Protein AF-A0A8J2JT31-F1 (afdb_monomer_lite)

Secondary structure (DSSP, 8-state):
-TT-EEEE------S------------TTGGGEEEEE-TTS--EEEE-SSHHHHHHHHHHHHHHHT--TT-S-HHHHHHHHHHHTTT-TT-GGGG-TTTS--SSPPSS-SS--SSHHHHHHHHHHHHHHHHHHHS---GGGHHHHHHHHHHHHHHHHH-THHHHHHHHHHHHHH------S-------------------------------------------------------------------------------------------------------SSSHHHHHHHHHHHHHHHHHHHHHHHHTT---SSHHHHHHHHHHHHHH--SSSHHHHHHHHHHHHHHHHHHH---SSPPPHHHHHHHHHS-TTSSS-SEEEEEE-TTS-EEEEEE-TT-BHHHHHHHHHHHHTPPPHHHH-EEEEEEPSS-TT-EEEPPTTSBHHHHHHHHHHHHHHH--S---TT--PPEEEEE----GGGGGG--HHHHHHHHHHHHHHHHTT-S---HHHHHHHHHHHH-

Radius of gyration: 35.33 Å; chains: 1; bounding box: 74×116×114 Å

pLDDT: mean 75.36, std 27.06, range [23.5, 98.75]

InterPro domains:
  IPR000299 FERM domain [PS50057] (383-527)
  IPR000857 MyTH4 domain [PF00784] (299-368)
  IPR000857 MyTH4 domain [PS51016] (101-372)
  IPR000857 MyTH4 domain [SM00139] (101-372)
  IPR019748 FERM central domain [cd14473] (494-527)

Sequence (527 aa):
MRDARVEDVDHVSDSDNDEKDEENSANPNDALTIGIFPSHQSPVYLHLPTKQDKDAWLYHLTIVSGKGPSAGTQFEQLIHKLMEVDGDPNCSLWKSPLLLHSKESITSPLTSMSSVALQTEGVKLFKSCQLFMSVPLEPSAIEYHVGLAQNTLQLCLDYPELQAELICALVKQTSRSMTFKNSPQVNRTLNKIKHSKFLLNATHSFFVCDSSNNHSKVQNQISLTQSPSGSHRANNHVTASSSPSRSSRGGSGRSSPAKTKSKGSSSSVPSSPLLSHNHSMHHHALNHSESKSNIRSFVFIQGWQLLALAVSLFLPKNNKLLWYLKQHLQRNVDTKSESGKYAAYCQRSIERTLANGPRLFKPSRMEVLSILMKNPFHHSLPHSVPVHFLNGAYQVVGFDGSTSVEEFLLCLCQQIGCREPLQSGFALCEDDPFDKEMHHTLKPKDKICDVISQWETCLREKGSGKFETRRAATLSFVSRIYRRSGILQETDKERLLLCYQTNQAVVSGRFPLSRELSLELAALMAQ

Organism: NCBI:txid39272

Structure (mmCIF, N/CA/C/O backbone):
data_AF-A0A8J2JT31-F1
#
_entry.id   AF-A0A8J2JT31-F1
#
loop_
_atom_site.group_PDB
_atom_site.id
_atom_site.type_symbol
_atom_site.label_atom_id
_atom_site.label_alt_id
_atom_site.label_comp_id
_atom_site.label_asym_id
_atom_site.label_entity_id
_atom_site.label_seq_id
_atom_site.pdbx_PDB_ins_code
_atom_site.Cartn_x
_atom_site.Cartn_y
_atom_site.Cartn_z
_atom_site.occupancy
_atom_site.B_iso_or_equiv
_atom_site.auth_seq_id
_atom_site.auth_comp_id
_atom_site.auth_asym_id
_atom_site.auth_atom_id
_atom_site.pdbx_PDB_model_num
ATOM 1 N N . MET A 1 1 ? 10.720 -27.926 -17.231 1.00 64.12 1 MET A N 1
ATOM 2 C CA . MET A 1 1 ? 10.410 -26.838 -18.186 1.00 64.12 1 MET A CA 1
ATOM 3 C C . MET A 1 1 ? 11.645 -26.097 -18.658 1.00 64.12 1 MET A C 1
ATOM 5 O O . MET A 1 1 ? 11.764 -25.951 -19.862 1.00 64.12 1 MET A O 1
ATOM 9 N N . ARG A 1 2 ? 12.553 -25.643 -17.781 1.00 63.03 2 ARG A N 1
ATOM 10 C CA . ARG A 1 2 ? 13.833 -25.063 -18.227 1.00 63.03 2 ARG A CA 1
ATOM 11 C C . ARG A 1 2 ? 14.557 -26.051 -19.154 1.00 63.03 2 ARG A C 1
ATOM 13 O O . ARG A 1 2 ? 14.596 -27.235 -18.828 1.00 63.03 2 ARG A O 1
ATOM 20 N N . ASP A 1 3 ? 15.012 -25.561 -20.301 1.00 66.50 3 ASP A N 1
ATOM 21 C CA . ASP A 1 3 ? 15.692 -26.301 -21.371 1.00 66.50 3 ASP A CA 1
ATOM 22 C C . ASP A 1 3 ? 14.848 -27.390 -22.057 1.00 66.50 3 ASP A C 1
ATOM 24 O O . ASP A 1 3 ? 15.373 -28.203 -22.817 1.00 66.50 3 ASP A O 1
ATOM 28 N N . ALA A 1 4 ? 13.528 -27.403 -21.832 1.00 78.38 4 ALA A N 1
ATOM 29 C CA . ALA A 1 4 ? 12.634 -28.278 -22.580 1.00 78.38 4 ALA A CA 1
ATOM 30 C C . ALA A 1 4 ? 12.571 -27.833 -24.049 1.00 78.38 4 ALA A C 1
ATOM 32 O O . ALA A 1 4 ? 12.541 -26.647 -24.366 1.00 78.38 4 ALA A O 1
ATOM 33 N N . ARG A 1 5 ? 12.522 -28.774 -24.983 1.00 82.31 5 ARG A N 1
ATOM 34 C CA . ARG A 1 5 ? 12.198 -28.452 -26.373 1.00 82.31 5 ARG A CA 1
ATOM 35 C C . ARG A 1 5 ? 10.678 -28.320 -26.481 1.00 82.31 5 ARG A C 1
ATOM 37 O O . ARG A 1 5 ? 9.965 -29.162 -25.958 1.00 82.31 5 ARG A O 1
ATOM 44 N N . VAL A 1 6 ? 10.193 -27.239 -27.084 1.00 85.25 6 VAL A N 1
ATOM 45 C CA . VAL A 1 6 ? 8.761 -27.011 -27.320 1.00 85.25 6 VAL A CA 1
ATOM 46 C C . VAL A 1 6 ? 8.566 -26.905 -28.819 1.00 85.25 6 VAL A C 1
ATOM 48 O O . VAL A 1 6 ? 9.244 -26.100 -29.456 1.00 85.25 6 VAL A O 1
ATOM 51 N N . GLU A 1 7 ? 7.712 -27.753 -29.374 1.00 85.38 7 GLU A N 1
ATOM 52 C CA . GLU A 1 7 ? 7.500 -27.861 -30.815 1.00 85.38 7 GLU A CA 1
ATOM 53 C C . GLU A 1 7 ? 6.014 -27.994 -31.123 1.00 85.38 7 GLU A C 1
ATOM 55 O O . GLU A 1 7 ? 5.237 -28.521 -30.323 1.00 85.38 7 GLU A O 1
ATOM 60 N N . ASP A 1 8 ? 5.644 -27.498 -32.297 1.00 85.50 8 ASP A N 1
ATOM 61 C CA . ASP A 1 8 ? 4.390 -27.868 -32.929 1.00 85.50 8 ASP A CA 1
ATOM 62 C C . ASP A 1 8 ? 4.507 -29.324 -33.397 1.00 85.50 8 ASP A C 1
ATOM 64 O O . ASP A 1 8 ? 5.504 -29.686 -34.029 1.00 85.50 8 ASP A O 1
ATOM 68 N N . VAL A 1 9 ? 3.547 -30.167 -33.020 1.00 79.81 9 VAL A N 1
ATOM 69 C CA . VAL A 1 9 ? 3.555 -31.590 -33.367 1.00 79.81 9 VAL A CA 1
ATOM 70 C C . VAL A 1 9 ? 2.375 -31.851 -34.283 1.00 79.81 9 VAL A C 1
ATOM 72 O O . VAL A 1 9 ? 1.278 -32.159 -33.822 1.00 79.81 9 VAL A O 1
ATOM 75 N N . ASP A 1 10 ? 2.632 -31.751 -35.582 1.00 62.47 10 ASP A N 1
ATOM 76 C CA . ASP A 1 10 ? 1.747 -32.304 -36.595 1.00 62.47 10 ASP A CA 1
ATOM 77 C C . ASP A 1 10 ? 2.049 -33.807 -36.690 1.00 62.47 10 ASP A C 1
ATOM 79 O O . ASP A 1 10 ? 3.160 -34.207 -37.042 1.00 62.47 10 ASP A O 1
ATOM 83 N N . HIS A 1 11 ? 1.051 -34.627 -36.354 1.00 56.19 11 HIS A N 1
ATOM 84 C CA . HIS A 1 11 ? 1.060 -36.097 -36.372 1.00 56.19 11 HIS A CA 1
ATOM 85 C C . HIS A 1 11 ? 1.745 -36.780 -35.176 1.00 56.19 11 HIS A C 1
ATOM 87 O O . HIS A 1 11 ? 2.946 -37.054 -35.166 1.00 56.19 11 HIS A O 1
ATOM 93 N N . VAL A 1 12 ? 0.936 -37.187 -34.194 1.00 49.69 12 VAL A N 1
ATOM 94 C CA . VAL A 1 12 ? 1.294 -38.305 -33.314 1.00 49.69 12 VAL A CA 1
ATOM 95 C C . VAL A 1 12 ? 0.948 -39.584 -34.077 1.00 49.69 12 VAL A C 1
ATOM 97 O O . VAL A 1 12 ? -0.198 -40.013 -34.112 1.00 49.69 12 VAL A O 1
ATOM 100 N N . SER A 1 13 ? 1.925 -40.148 -34.786 1.00 45.56 13 SER A N 1
ATOM 101 C CA . SER A 1 13 ? 1.799 -41.493 -35.352 1.00 45.56 13 SER A CA 1
ATOM 102 C C . SER A 1 13 ? 1.871 -42.493 -34.201 1.00 45.56 13 SER A C 1
ATOM 104 O O . SER A 1 13 ? 2.971 -42.872 -33.795 1.00 45.56 13 SER A O 1
ATOM 106 N N . ASP A 1 14 ? 0.724 -42.924 -33.682 1.00 41.91 14 ASP A N 1
ATOM 107 C CA . ASP A 1 14 ? 0.661 -44.114 -32.836 1.00 41.91 14 ASP A CA 1
ATOM 108 C C . ASP A 1 14 ? 1.049 -45.323 -33.699 1.00 41.91 14 ASP A C 1
ATOM 110 O O . ASP A 1 14 ? 0.275 -45.838 -34.504 1.00 41.91 14 ASP A O 1
ATOM 114 N N . SER A 1 15 ? 2.314 -45.726 -33.580 1.00 46.56 15 SER A N 1
ATOM 115 C CA . SER A 1 15 ? 2.799 -47.011 -34.067 1.00 46.56 15 SER A CA 1
ATOM 116 C C . SER A 1 15 ? 2.132 -48.090 -33.226 1.00 46.56 15 SER A C 1
ATOM 118 O O . SER A 1 15 ? 2.604 -48.357 -32.128 1.00 46.56 15 SER A O 1
ATOM 120 N N . ASP A 1 16 ? 0.995 -48.590 -33.704 1.00 47.34 16 ASP A N 1
ATOM 121 C CA . ASP A 1 16 ? 0.518 -49.977 -33.612 1.00 47.34 16 ASP A CA 1
ATOM 122 C C . ASP A 1 16 ? -0.947 -50.007 -34.081 1.00 47.34 16 ASP A C 1
ATOM 124 O O . ASP A 1 16 ? -1.882 -50.048 -33.286 1.00 47.34 16 ASP A O 1
ATOM 128 N N . ASN A 1 17 ? -1.161 -49.946 -35.397 1.00 40.50 17 ASN A N 1
ATOM 129 C CA . ASN A 1 17 ? -2.387 -50.452 -36.009 1.00 40.50 17 ASN A CA 1
ATOM 130 C C . ASN A 1 17 ? -2.076 -50.929 -37.427 1.00 40.50 17 ASN A C 1
ATOM 132 O O . ASN A 1 17 ? -1.918 -50.143 -38.363 1.00 40.50 17 ASN A O 1
ATOM 136 N N . ASP A 1 18 ? -1.954 -52.246 -37.544 1.00 42.31 18 ASP A N 1
ATOM 137 C CA . ASP A 1 18 ? -1.938 -52.957 -38.809 1.00 42.31 18 ASP A CA 1
ATOM 138 C C . ASP A 1 18 ? -3.271 -52.750 -39.551 1.00 42.31 18 ASP A C 1
ATOM 140 O O . ASP A 1 18 ? -4.349 -52.873 -38.974 1.00 42.31 18 ASP A O 1
ATOM 144 N N . GLU A 1 19 ? -3.156 -52.509 -40.858 1.00 45.62 19 GLU A N 1
ATOM 145 C CA . GLU A 1 19 ? -4.181 -52.735 -41.883 1.00 45.62 19 GLU A CA 1
ATOM 146 C C . GLU A 1 19 ? -5.509 -51.947 -41.803 1.00 45.62 19 GLU A C 1
ATOM 148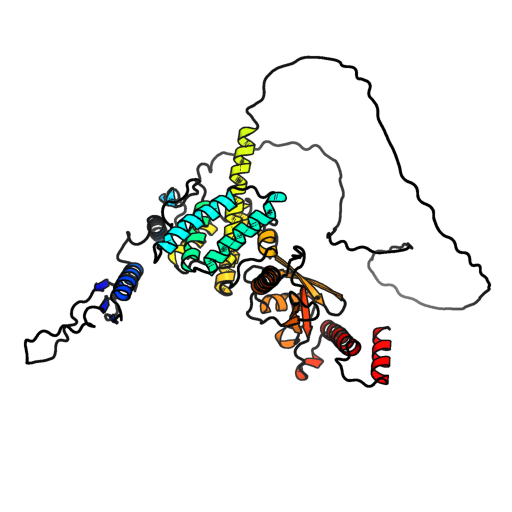 O O . GLU A 1 19 ? -6.496 -52.422 -41.244 1.00 45.62 19 GLU A O 1
ATOM 153 N N . LYS A 1 20 ? -5.582 -50.845 -42.570 1.00 39.75 20 LYS A N 1
ATOM 154 C CA . LYS A 1 20 ? -6.482 -50.627 -43.737 1.00 39.75 20 LYS A CA 1
ATOM 155 C C . LYS A 1 20 ? -6.978 -49.184 -43.873 1.00 39.75 20 LYS A C 1
ATOM 157 O O . LYS A 1 20 ? -7.296 -48.514 -42.900 1.00 39.75 20 LYS A O 1
ATOM 162 N N . ASP A 1 21 ? -7.084 -48.812 -45.146 1.00 36.31 21 ASP A N 1
ATOM 163 C CA . ASP A 1 21 ? -7.816 -47.694 -45.742 1.00 36.31 21 ASP A CA 1
ATOM 164 C C . ASP A 1 21 ? -7.111 -46.325 -45.787 1.00 36.31 21 ASP A C 1
ATOM 166 O O . ASP A 1 21 ? -7.193 -45.472 -44.906 1.00 36.31 21 ASP A O 1
ATOM 170 N N . GLU A 1 22 ? -6.447 -46.115 -46.930 1.00 47.09 22 GLU A N 1
ATOM 171 C CA . GLU A 1 22 ? -6.185 -44.806 -47.522 1.00 47.09 22 GLU A CA 1
ATOM 172 C C . GLU A 1 22 ? -7.516 -44.083 -47.793 1.00 47.09 22 GLU A C 1
ATOM 174 O O . GLU A 1 22 ? -8.089 -44.211 -48.869 1.00 47.09 22 GLU A O 1
ATOM 179 N N . GLU A 1 23 ? -8.008 -43.287 -46.844 1.00 38.34 23 GLU A N 1
ATOM 180 C CA . GLU A 1 23 ? -8.968 -42.222 -47.150 1.00 38.34 23 GLU A CA 1
ATOM 181 C C . GLU A 1 23 ? -8.898 -41.087 -46.115 1.00 38.34 23 GLU A C 1
ATOM 183 O O . GLU A 1 23 ? -9.381 -41.166 -44.991 1.00 38.34 23 GLU A O 1
ATOM 188 N N . ASN A 1 24 ? -8.221 -40.017 -46.528 1.00 45.97 24 ASN A N 1
ATOM 189 C CA . ASN A 1 24 ? -8.394 -38.616 -46.143 1.00 45.97 24 ASN A CA 1
ATOM 190 C C . ASN A 1 24 ? -9.350 -38.321 -44.956 1.00 45.97 24 ASN A C 1
ATOM 192 O O . ASN A 1 24 ? -10.503 -37.933 -45.136 1.00 45.97 24 ASN A O 1
ATOM 196 N N . SER A 1 25 ? -8.833 -38.402 -43.730 1.00 37.47 25 SER A N 1
ATOM 197 C CA . SER A 1 25 ? -9.481 -37.859 -42.532 1.00 37.47 25 SER A CA 1
ATOM 198 C C . SER A 1 25 ? -8.414 -37.360 -41.554 1.00 37.47 25 SER A C 1
ATOM 200 O O . SER A 1 25 ? -8.174 -37.955 -40.504 1.00 37.47 25 SER A O 1
ATOM 202 N N . ALA A 1 26 ? -7.753 -36.250 -41.894 1.00 43.75 26 ALA A N 1
ATOM 203 C CA . ALA A 1 26 ? -7.026 -35.474 -40.894 1.00 43.75 26 ALA A CA 1
ATOM 204 C C . ALA A 1 26 ? -8.050 -34.962 -39.870 1.00 43.75 26 ALA A C 1
ATOM 206 O O . ALA A 1 26 ? -8.884 -34.108 -40.183 1.00 43.75 26 ALA A O 1
ATOM 207 N N . ASN A 1 27 ? -8.031 -35.530 -38.665 1.00 49.03 27 ASN A N 1
ATOM 208 C CA . ASN A 1 27 ? -8.910 -35.120 -37.583 1.00 49.03 27 ASN A CA 1
ATOM 209 C C . ASN A 1 27 ? -8.607 -33.638 -37.268 1.00 49.03 27 ASN A C 1
ATOM 211 O O . ASN A 1 27 ? -7.447 -33.308 -37.018 1.00 49.03 27 ASN A O 1
ATOM 215 N N . PRO A 1 28 ? -9.589 -32.714 -37.253 1.00 51.66 28 PRO A N 1
ATOM 216 C CA . PRO A 1 28 ? -9.330 -31.282 -37.037 1.00 51.66 28 PRO A CA 1
ATOM 217 C C . PRO A 1 28 ? -8.648 -30.965 -35.694 1.00 51.66 28 PRO A C 1
ATOM 219 O O . PRO A 1 28 ? -8.096 -29.880 -35.519 1.00 51.66 28 PRO A O 1
ATOM 222 N N . ASN A 1 29 ? -8.698 -31.913 -34.754 1.00 50.72 29 ASN A N 1
ATOM 223 C CA . ASN A 1 29 ? -8.082 -31.825 -33.434 1.00 50.72 29 ASN A CA 1
ATOM 224 C C . ASN A 1 29 ? -6.581 -32.166 -33.431 1.00 50.72 29 ASN A C 1
ATOM 226 O O . ASN A 1 29 ? -5.885 -31.738 -32.513 1.00 50.72 29 ASN A O 1
ATOM 230 N N . ASP A 1 30 ? -6.063 -32.865 -34.447 1.00 53.12 30 ASP A N 1
ATOM 231 C CA . ASP A 1 30 ? -4.648 -33.272 -34.493 1.00 53.12 30 ASP A CA 1
ATOM 232 C C . ASP A 1 30 ? -3.716 -32.110 -34.867 1.00 53.12 30 ASP A C 1
ATOM 234 O O . ASP A 1 30 ? -2.532 -32.134 -34.546 1.00 53.12 30 ASP A O 1
ATOM 238 N N . ALA A 1 31 ? -4.257 -31.045 -35.469 1.00 60.50 31 ALA A N 1
ATOM 239 C CA . ALA A 1 31 ? -3.512 -29.847 -35.859 1.00 60.50 31 ALA A CA 1
ATOM 240 C C . ALA A 1 31 ? -3.353 -28.813 -34.723 1.00 60.50 31 ALA A C 1
ATOM 242 O O . ALA A 1 31 ? -2.850 -27.711 -34.955 1.00 60.50 31 ALA A O 1
ATOM 243 N N . LEU A 1 32 ? -3.810 -29.111 -33.499 1.00 82.94 32 LEU A N 1
ATOM 244 C CA . LEU A 1 32 ? -3.823 -28.176 -32.362 1.00 82.94 32 LEU A CA 1
ATOM 245 C C . LEU A 1 32 ? -3.017 -28.679 -31.153 1.00 82.94 32 LEU A C 1
ATOM 247 O O . LEU A 1 32 ? -3.340 -28.361 -30.006 1.00 82.94 32 LEU A O 1
ATOM 251 N N . THR A 1 33 ? -1.945 -29.429 -31.415 1.00 86.88 33 THR A N 1
ATOM 252 C CA . THR A 1 33 ? -1.114 -30.058 -30.380 1.00 86.88 33 THR A CA 1
ATOM 253 C C . THR A 1 33 ? 0.246 -29.375 -30.236 1.00 86.88 33 THR A C 1
ATOM 255 O O . THR A 1 33 ? 0.912 -29.062 -31.219 1.00 86.88 33 THR A O 1
ATOM 258 N N . ILE A 1 34 ? 0.682 -29.150 -28.994 1.00 89.19 34 ILE A N 1
ATOM 259 C CA . ILE A 1 34 ? 2.033 -28.677 -28.659 1.00 89.19 34 ILE A CA 1
ATOM 260 C C . ILE A 1 34 ? 2.769 -29.781 -27.904 1.00 89.19 34 ILE A C 1
ATOM 262 O O . ILE A 1 34 ? 2.294 -30.248 -26.868 1.00 89.19 34 ILE A O 1
ATOM 266 N N . GLY A 1 35 ? 3.953 -30.158 -28.381 1.00 89.12 35 GLY A N 1
ATOM 267 C CA . GLY A 1 35 ? 4.850 -31.088 -27.702 1.00 89.12 35 GLY A CA 1
ATOM 268 C C . GLY A 1 35 ? 5.844 -30.358 -26.804 1.00 89.12 35 GLY A C 1
ATOM 269 O O . GLY A 1 35 ? 6.543 -29.447 -27.242 1.00 89.12 35 GLY A O 1
ATOM 270 N N . ILE A 1 36 ? 5.937 -30.776 -25.544 1.00 90.25 36 ILE A N 1
ATOM 271 C CA . ILE A 1 36 ? 6.934 -30.322 -24.574 1.00 90.25 36 ILE A CA 1
ATOM 272 C C . ILE A 1 36 ? 7.852 -31.504 -24.265 1.00 90.25 36 ILE A C 1
ATOM 274 O O . ILE A 1 36 ? 7.402 -32.525 -23.759 1.00 90.25 36 ILE A O 1
ATOM 278 N N . PHE A 1 37 ? 9.149 -31.348 -24.509 1.00 87.25 37 PHE A N 1
ATOM 279 C CA . PHE A 1 37 ? 10.165 -32.394 -24.404 1.00 87.25 37 PHE A CA 1
ATOM 280 C C . PHE A 1 37 ? 11.232 -32.002 -23.360 1.00 87.25 37 PHE A C 1
ATOM 282 O O . PHE A 1 37 ? 12.216 -31.341 -23.708 1.00 87.25 37 PHE A O 1
ATOM 289 N N . PRO A 1 38 ? 11.056 -32.335 -22.067 1.00 83.69 38 PRO A N 1
ATOM 290 C CA . PRO A 1 38 ? 12.051 -32.064 -21.027 1.00 83.69 38 PRO A CA 1
ATOM 291 C C . PRO A 1 38 ? 13.254 -33.023 -21.109 1.00 83.69 38 PRO A C 1
ATOM 293 O O . PRO A 1 38 ? 13.089 -34.202 -21.390 1.00 83.69 38 PRO A O 1
ATOM 296 N N . SER A 1 39 ? 14.462 -32.565 -20.763 1.00 76.12 39 SER A N 1
ATOM 297 C CA . SER A 1 39 ? 15.706 -33.358 -20.890 1.00 76.12 39 SER A CA 1
ATOM 298 C C . SER A 1 39 ? 15.810 -34.598 -19.986 1.00 76.12 39 SER A C 1
ATOM 300 O O . SER A 1 39 ? 16.653 -35.459 -20.220 1.00 76.12 39 SER A O 1
ATOM 302 N N . HIS A 1 40 ? 14.989 -34.687 -18.936 1.00 79.81 40 HIS A N 1
ATOM 303 C CA . HIS A 1 40 ? 15.039 -35.763 -17.933 1.00 79.81 40 HIS A CA 1
ATOM 304 C C . HIS A 1 40 ? 13.653 -36.340 -17.599 1.00 79.81 40 HIS A C 1
ATOM 306 O O . HIS A 1 40 ? 13.477 -36.940 -16.540 1.00 79.81 40 HIS A O 1
ATOM 312 N N . GLN A 1 41 ? 12.647 -36.107 -18.449 1.00 81.62 41 GLN A N 1
ATOM 313 C CA . GLN A 1 41 ? 11.276 -36.591 -18.249 1.00 81.62 41 GLN A CA 1
ATOM 314 C C . GLN A 1 41 ? 10.641 -36.952 -19.592 1.00 81.62 41 GLN A C 1
ATOM 316 O O . GLN A 1 41 ? 11.079 -36.473 -20.637 1.00 81.62 41 GLN A O 1
ATOM 321 N N . SER A 1 42 ? 9.597 -37.777 -19.555 1.00 80.12 42 SER A N 1
ATOM 322 C CA . SER A 1 42 ? 8.828 -38.120 -20.750 1.00 80.12 42 SER A CA 1
ATOM 323 C C . SER A 1 42 ? 8.163 -36.878 -21.367 1.00 80.12 42 SER A C 1
ATOM 325 O O . SER A 1 42 ? 7.814 -35.948 -20.630 1.00 80.12 42 SER A O 1
ATOM 327 N N . PRO A 1 43 ? 7.974 -36.848 -22.699 1.00 88.19 43 PRO A N 1
ATOM 328 C CA . PRO A 1 43 ? 7.287 -35.751 -23.370 1.00 88.19 43 PRO A CA 1
ATOM 329 C C . PRO A 1 43 ? 5.853 -35.563 -22.863 1.00 88.19 43 PRO A C 1
ATOM 331 O O . PRO A 1 43 ? 5.173 -36.527 -22.514 1.00 88.19 43 PRO A O 1
ATOM 334 N N . VAL A 1 44 ? 5.395 -34.313 -22.848 1.00 89.06 44 VAL A N 1
ATOM 335 C CA . VAL A 1 44 ? 4.020 -33.928 -22.512 1.00 89.06 44 VAL A CA 1
ATOM 336 C C . VAL A 1 44 ? 3.397 -33.263 -23.732 1.00 89.06 44 VAL A C 1
ATOM 338 O O . VAL A 1 44 ? 3.983 -32.336 -24.287 1.00 89.06 44 VAL A O 1
ATOM 341 N N . TYR A 1 45 ? 2.201 -33.704 -24.117 1.00 89.94 45 TYR A N 1
ATOM 342 C CA . TYR A 1 45 ? 1.455 -33.156 -25.248 1.00 89.94 45 TYR A CA 1
ATOM 343 C C . TYR A 1 45 ? 0.253 -32.360 -24.741 1.00 89.94 45 TYR A C 1
ATOM 345 O O . TYR A 1 45 ? -0.533 -32.848 -23.926 1.00 89.94 45 TYR A O 1
ATOM 353 N N . LEU A 1 46 ? 0.129 -31.117 -25.200 1.00 87.75 46 LEU A N 1
ATOM 354 C CA . LEU A 1 46 ? -0.985 -30.232 -24.880 1.00 87.75 46 LEU A CA 1
ATOM 355 C C . LEU A 1 46 ? -1.888 -30.098 -26.098 1.00 87.75 46 LEU A C 1
ATOM 357 O O . LEU A 1 46 ? -1.462 -29.563 -27.116 1.00 87.75 46 LEU A O 1
ATOM 361 N N . HIS A 1 47 ? -3.133 -30.537 -25.954 1.00 87.88 47 HIS A N 1
ATOM 362 C CA . HIS A 1 47 ? -4.177 -30.380 -26.962 1.00 87.88 47 HIS A CA 1
ATOM 363 C C . HIS A 1 47 ? -4.962 -29.106 -26.665 1.00 87.88 47 HIS A C 1
ATOM 365 O O . HIS A 1 47 ? -5.420 -28.913 -25.534 1.00 87.88 47 HIS A O 1
ATOM 371 N N . LEU A 1 48 ? -5.098 -28.228 -27.657 1.00 85.88 48 LEU A N 1
ATOM 372 C CA . LEU A 1 48 ? -5.715 -26.918 -27.477 1.00 85.88 48 LEU A CA 1
ATOM 373 C C . LEU A 1 48 ? -6.980 -26.762 -28.327 1.00 85.88 48 LEU A C 1
ATOM 375 O O . LEU A 1 48 ? -7.057 -27.297 -29.428 1.00 85.88 48 LEU A O 1
ATOM 379 N N . PRO A 1 49 ? -7.999 -26.045 -27.818 1.00 79.94 49 PRO A N 1
ATOM 380 C CA . PRO A 1 49 ? -9.312 -25.989 -28.457 1.00 79.94 49 PRO A CA 1
ATOM 381 C C . PRO A 1 49 ? -9.347 -25.064 -29.678 1.00 79.94 49 PRO A C 1
ATOM 383 O O . PRO A 1 49 ? -10.225 -25.204 -30.526 1.00 79.94 49 PRO A O 1
ATOM 386 N N . THR A 1 50 ? -8.426 -24.099 -29.773 1.00 80.69 50 THR A N 1
ATOM 387 C CA . THR A 1 50 ? -8.368 -23.143 -30.884 1.00 80.69 50 THR A CA 1
ATOM 388 C C . THR A 1 50 ? -6.933 -22.913 -31.351 1.00 80.69 50 THR A C 1
ATOM 390 O O . THR A 1 50 ? -5.982 -23.006 -30.573 1.00 80.69 50 THR A O 1
ATOM 393 N N . LYS A 1 51 ? -6.768 -22.543 -32.627 1.00 76.50 51 LYS A N 1
ATOM 394 C CA . LYS A 1 51 ? -5.466 -22.144 -33.187 1.00 76.50 51 LYS A CA 1
ATOM 395 C C . LYS A 1 51 ? -4.876 -20.921 -32.478 1.00 76.50 51 LYS A C 1
ATOM 397 O O . LYS A 1 51 ? -3.676 -20.869 -32.252 1.00 76.50 51 LYS A O 1
ATOM 402 N N . GLN A 1 52 ? -5.718 -19.968 -32.080 1.00 74.69 52 GLN A N 1
ATOM 403 C CA . GLN A 1 52 ? -5.278 -18.784 -31.342 1.00 74.69 52 GLN A CA 1
ATOM 404 C C . GLN A 1 52 ? -4.696 -19.157 -29.970 1.00 74.69 52 GLN A C 1
ATOM 406 O O . GLN A 1 52 ? -3.648 -18.634 -29.592 1.00 74.69 52 GLN A O 1
ATOM 411 N N . ASP A 1 53 ? -5.334 -20.087 -29.252 1.00 77.44 53 ASP A N 1
ATOM 412 C CA . ASP A 1 53 ? -4.800 -20.609 -27.993 1.00 77.44 53 ASP A CA 1
ATOM 413 C C . ASP A 1 53 ? -3.506 -21.387 -28.233 1.00 77.44 53 ASP A C 1
ATOM 415 O O . ASP A 1 53 ? -2.549 -21.211 -27.484 1.00 77.44 53 ASP A O 1
ATOM 419 N N . LYS A 1 54 ? -3.442 -22.192 -29.303 1.00 84.81 54 LYS A N 1
ATOM 420 C CA . LYS A 1 54 ? -2.223 -22.902 -29.713 1.00 84.81 54 LYS A CA 1
ATOM 421 C C . LYS A 1 54 ? -1.051 -21.954 -29.916 1.00 84.81 54 LYS A C 1
ATOM 423 O O . LYS A 1 54 ? -0.015 -22.131 -29.283 1.00 84.81 54 LYS A O 1
ATOM 428 N N . ASP A 1 55 ? -1.228 -20.915 -30.720 1.00 77.38 55 ASP A N 1
ATOM 429 C CA . ASP A 1 55 ? -0.171 -19.950 -31.015 1.00 77.38 55 ASP A CA 1
ATOM 430 C C . ASP A 1 55 ? 0.270 -19.196 -29.744 1.00 77.38 55 ASP A C 1
ATOM 432 O O . ASP A 1 55 ? 1.468 -19.018 -29.499 1.00 77.38 55 ASP A O 1
ATOM 436 N N . ALA A 1 56 ? -0.682 -18.813 -28.883 1.00 75.44 56 ALA A N 1
ATOM 437 C CA . ALA A 1 56 ? -0.397 -18.148 -27.612 1.00 75.44 56 ALA A CA 1
ATOM 438 C C . ALA A 1 56 ? 0.376 -19.056 -26.640 1.00 75.44 56 ALA A C 1
ATOM 440 O O . ALA A 1 56 ? 1.403 -18.656 -26.083 1.00 75.44 56 ALA A O 1
ATOM 441 N N . TRP A 1 57 ? -0.075 -20.297 -26.448 1.00 83.19 57 TRP A N 1
ATOM 442 C CA . TRP A 1 57 ? 0.595 -21.263 -25.579 1.00 83.19 57 TRP A CA 1
ATOM 443 C C . TRP A 1 57 ? 1.955 -21.676 -26.128 1.00 83.19 57 TRP A C 1
ATOM 445 O O . TRP A 1 57 ? 2.900 -21.758 -25.350 1.00 83.19 57 TRP A O 1
ATOM 455 N N . LEU A 1 58 ? 2.100 -21.867 -27.440 1.00 81.00 58 LEU A N 1
ATOM 456 C CA . LEU A 1 58 ? 3.377 -22.198 -28.070 1.00 81.00 58 LEU A CA 1
ATOM 457 C C . LEU A 1 58 ? 4.397 -21.082 -27.833 1.00 81.00 58 LEU A C 1
ATOM 459 O O . LEU A 1 58 ? 5.525 -21.355 -27.414 1.00 81.00 58 LEU A O 1
ATOM 463 N N . TYR A 1 59 ? 3.985 -19.823 -28.005 1.00 73.31 59 TYR A N 1
ATOM 464 C CA . TYR A 1 59 ? 4.796 -18.652 -27.675 1.00 73.31 59 TYR A CA 1
ATOM 465 C C . TYR A 1 59 ? 5.215 -18.653 -26.197 1.00 73.31 59 TYR A C 1
ATOM 467 O O . TYR A 1 59 ? 6.408 -18.608 -25.883 1.00 73.31 59 TYR A O 1
ATOM 475 N N . HIS A 1 60 ? 4.259 -18.773 -25.272 1.00 75.81 60 HIS A N 1
ATOM 476 C CA . HIS A 1 60 ? 4.543 -18.753 -23.837 1.00 75.81 60 HIS A CA 1
ATOM 477 C C . HIS A 1 60 ? 5.422 -19.925 -23.382 1.00 75.81 60 HIS A C 1
ATOM 479 O O . HIS A 1 60 ? 6.366 -19.726 -22.616 1.00 75.81 60 HIS A O 1
ATOM 485 N N . LEU A 1 61 ? 5.163 -21.136 -23.868 1.00 80.38 61 LEU A N 1
ATOM 486 C CA . LEU A 1 61 ? 5.934 -22.330 -23.533 1.00 80.38 61 LEU A CA 1
ATOM 487 C C . LEU A 1 61 ? 7.348 -22.246 -24.095 1.00 80.38 61 LEU A C 1
ATOM 489 O O . LEU A 1 61 ? 8.290 -22.568 -23.376 1.00 80.38 61 LEU A O 1
ATOM 493 N N . THR A 1 62 ? 7.524 -21.726 -25.311 1.00 71.56 62 THR A N 1
ATOM 494 C CA . THR A 1 62 ? 8.851 -21.473 -25.889 1.00 71.56 62 THR A CA 1
ATOM 495 C C . THR A 1 62 ? 9.650 -20.498 -25.018 1.00 71.56 62 THR A C 1
ATOM 497 O O . THR A 1 62 ? 10.801 -20.779 -24.677 1.00 71.56 62 THR A O 1
ATOM 500 N N . ILE A 1 63 ? 9.030 -19.410 -24.549 1.00 63.81 63 ILE A N 1
ATOM 501 C CA . ILE A 1 63 ? 9.661 -18.436 -23.636 1.00 63.81 63 ILE A CA 1
ATOM 502 C C . ILE A 1 63 ? 10.051 -19.080 -22.304 1.00 63.81 63 ILE A C 1
ATOM 504 O O . ILE A 1 63 ? 11.161 -18.878 -21.806 1.00 63.81 63 ILE A O 1
ATOM 508 N N . VAL A 1 64 ? 9.141 -19.857 -21.714 1.00 67.88 64 VAL A N 1
ATOM 509 C CA . VAL A 1 64 ? 9.353 -20.522 -20.420 1.00 67.88 64 VAL A CA 1
ATOM 510 C C . VAL A 1 64 ? 10.385 -21.649 -20.533 1.00 67.88 64 VAL A C 1
ATOM 512 O O . VAL A 1 64 ? 11.095 -21.931 -19.566 1.00 67.88 64 VAL A O 1
ATOM 515 N N . SER A 1 65 ? 10.513 -22.253 -21.715 1.00 70.44 65 SER A N 1
ATOM 516 C CA . SER A 1 65 ? 11.469 -23.320 -21.997 1.00 70.44 65 SER A CA 1
ATOM 517 C C . SER A 1 65 ? 12.921 -22.856 -22.112 1.00 70.44 65 SER A C 1
ATOM 519 O O . SER A 1 65 ? 13.834 -23.666 -22.015 1.00 70.44 65 SER A O 1
ATOM 521 N N . GLY A 1 66 ? 13.161 -21.550 -22.258 1.00 59.69 66 GLY A N 1
ATOM 522 C CA . GLY A 1 66 ? 14.514 -20.998 -22.329 1.00 59.69 66 GLY A CA 1
ATOM 523 C C . GLY A 1 66 ? 15.185 -21.111 -23.702 1.00 59.69 66 GLY A C 1
ATOM 524 O O . GLY A 1 66 ? 16.321 -20.661 -23.839 1.00 59.69 66 GLY A O 1
ATOM 525 N N . LYS A 1 67 ? 14.497 -21.614 -24.741 1.00 53.09 67 LYS A N 1
ATOM 526 C CA . LYS A 1 67 ? 14.981 -21.637 -26.138 1.00 53.09 67 LYS A CA 1
ATOM 527 C C . LYS A 1 67 ? 14.978 -20.249 -26.814 1.00 53.09 67 LYS A C 1
ATOM 529 O O . LYS A 1 67 ? 14.459 -20.070 -27.911 1.00 53.09 67 LYS A O 1
ATOM 534 N N . GLY A 1 68 ? 15.606 -19.252 -26.189 1.00 51.34 68 GLY A N 1
ATOM 535 C CA . GLY A 1 68 ? 15.908 -17.994 -26.867 1.00 51.34 68 GLY A CA 1
ATOM 536 C C . GLY A 1 68 ? 16.546 -16.915 -25.984 1.00 51.34 68 GLY A C 1
ATOM 537 O O . GLY A 1 68 ? 15.815 -16.268 -25.236 1.00 51.34 68 GLY A O 1
ATOM 538 N N . PRO A 1 69 ? 17.843 -16.582 -26.160 1.00 49.69 69 PRO A N 1
ATOM 539 C CA . PRO A 1 69 ? 18.435 -15.329 -25.660 1.00 49.69 69 PRO A CA 1
ATOM 540 C C . PRO A 1 69 ? 17.860 -14.058 -26.335 1.00 49.69 69 PRO A C 1
ATOM 542 O O . PRO A 1 69 ? 18.314 -12.947 -26.062 1.00 49.69 69 PRO A O 1
ATOM 545 N N . SER A 1 70 ? 16.863 -14.214 -27.216 1.00 56.75 70 SER A N 1
ATOM 546 C CA . SER A 1 70 ? 16.222 -13.161 -28.018 1.00 56.75 70 SER A CA 1
ATOM 547 C C . SER A 1 70 ? 14.695 -13.107 -27.863 1.00 56.75 70 SER A C 1
ATOM 549 O O . SER A 1 70 ? 14.039 -12.379 -28.603 1.00 56.75 70 SER A O 1
ATOM 551 N N . ALA A 1 71 ? 14.110 -13.868 -26.933 1.00 64.88 71 ALA A N 1
ATOM 552 C CA . ALA A 1 71 ? 12.675 -13.805 -26.663 1.00 64.88 71 ALA A CA 1
ATOM 553 C C . ALA A 1 71 ? 12.346 -12.660 -25.686 1.00 64.88 71 ALA A C 1
ATOM 555 O O . ALA A 1 71 ? 13.078 -12.430 -24.721 1.00 64.88 71 ALA A O 1
ATOM 556 N N . GLY A 1 72 ? 11.240 -11.955 -25.934 1.00 80.25 72 GLY A N 1
ATOM 557 C CA . GLY A 1 72 ? 10.822 -10.774 -25.173 1.00 80.25 72 GLY A CA 1
ATOM 558 C C . GLY A 1 72 ? 11.425 -9.462 -25.684 1.00 80.25 72 GLY A C 1
ATOM 559 O O . GLY A 1 72 ? 12.145 -9.428 -26.686 1.00 80.25 72 GLY A O 1
ATOM 560 N N . THR A 1 73 ? 11.114 -8.360 -25.005 1.00 91.75 73 THR A N 1
ATOM 561 C CA . THR A 1 73 ? 11.582 -7.021 -25.398 1.00 91.75 73 THR A CA 1
ATOM 562 C C . THR A 1 73 ? 13.102 -6.882 -25.232 1.00 91.75 73 THR A C 1
ATOM 564 O O . THR A 1 73 ? 13.746 -7.623 -24.486 1.00 91.75 73 THR A O 1
ATOM 567 N N . GLN A 1 74 ? 13.704 -5.863 -25.855 1.00 93.44 74 GLN A N 1
ATOM 568 C CA . GLN A 1 74 ? 15.129 -5.555 -25.645 1.00 93.44 74 GLN A CA 1
ATOM 569 C C . GLN A 1 74 ? 15.465 -5.294 -24.165 1.00 93.44 74 GLN A C 1
ATOM 571 O O . GLN A 1 74 ? 16.570 -5.590 -23.710 1.00 93.44 74 GLN A O 1
ATOM 576 N N . PHE A 1 75 ? 14.514 -4.752 -23.402 1.00 95.50 75 PHE A N 1
ATOM 577 C CA . PHE A 1 75 ? 14.665 -4.519 -21.970 1.00 95.50 75 PHE A CA 1
ATOM 578 C C . PHE A 1 75 ? 14.704 -5.846 -21.192 1.00 95.50 75 PHE A C 1
ATOM 580 O O . PHE A 1 75 ? 15.607 -6.055 -20.382 1.00 95.50 75 PHE A O 1
ATOM 587 N N . GLU A 1 76 ? 13.802 -6.783 -21.495 1.00 93.69 76 GLU A N 1
ATOM 588 C CA . GLU A 1 76 ? 13.776 -8.121 -20.885 1.00 93.69 76 GLU A CA 1
ATOM 589 C C . GLU A 1 76 ? 15.026 -8.942 -21.232 1.00 93.69 76 GLU A C 1
ATOM 591 O O . GLU A 1 76 ? 15.593 -9.608 -20.364 1.00 93.69 76 GLU A O 1
ATOM 596 N N . GLN A 1 77 ? 15.515 -8.839 -22.470 1.00 91.31 77 GLN A N 1
ATOM 597 C CA . GLN A 1 77 ? 16.760 -9.481 -22.900 1.00 91.31 77 GLN A CA 1
ATOM 598 C C . GLN A 1 77 ? 17.982 -8.944 -22.136 1.00 91.31 77 GLN A C 1
ATOM 600 O O . GLN A 1 77 ? 18.882 -9.707 -21.786 1.00 91.31 77 GLN A O 1
ATOM 605 N N . LEU A 1 78 ? 18.031 -7.641 -21.837 1.00 94.56 78 LEU A N 1
ATOM 606 C CA . LEU A 1 78 ? 19.094 -7.068 -21.003 1.00 94.56 78 LEU A CA 1
ATOM 607 C C . LEU A 1 78 ? 19.021 -7.564 -19.558 1.00 94.56 78 LEU A C 1
ATOM 609 O O . LEU A 1 78 ? 20.060 -7.854 -18.968 1.00 94.56 78 LEU A O 1
ATOM 613 N N . ILE A 1 79 ? 17.814 -7.699 -19.002 1.00 94.06 79 ILE A N 1
ATOM 614 C CA . ILE A 1 79 ? 17.618 -8.296 -17.675 1.00 94.06 79 ILE A CA 1
ATOM 615 C C . ILE A 1 79 ? 18.093 -9.749 -17.670 1.00 94.06 79 ILE A C 1
ATOM 617 O O . ILE A 1 79 ? 18.784 -10.156 -16.742 1.00 94.06 79 ILE A O 1
ATOM 621 N N . HIS A 1 80 ? 17.788 -10.515 -18.719 1.00 88.94 80 HIS A N 1
ATOM 622 C CA . HIS A 1 80 ? 18.268 -11.888 -18.854 1.00 88.94 80 HIS A CA 1
ATOM 623 C C . HIS A 1 80 ? 19.796 -11.971 -18.812 1.00 88.94 80 HIS A C 1
ATOM 625 O O . HIS A 1 80 ? 20.353 -12.719 -18.015 1.00 88.94 80 HIS A O 1
ATOM 631 N N . LYS A 1 81 ? 20.475 -11.137 -19.605 1.00 91.56 81 LYS A N 1
ATOM 632 C CA . LYS A 1 81 ? 21.943 -11.063 -19.620 1.00 91.56 81 LYS A CA 1
ATOM 633 C C . LYS A 1 81 ? 22.521 -10.617 -18.274 1.00 91.56 81 LYS A C 1
ATOM 635 O O . LYS A 1 81 ? 23.583 -11.080 -17.881 1.00 91.56 81 LYS A O 1
ATOM 640 N N . LEU A 1 82 ? 21.828 -9.738 -17.544 1.00 93.69 82 LEU A N 1
ATOM 641 C CA . LEU A 1 82 ? 22.212 -9.374 -16.177 1.00 93.69 82 LEU A CA 1
ATOM 642 C C . LEU A 1 82 ? 22.086 -10.552 -15.206 1.00 93.69 82 LEU A C 1
ATOM 644 O O . LEU A 1 82 ? 22.929 -10.692 -14.328 1.00 93.69 82 LEU A O 1
ATOM 648 N N . MET A 1 83 ? 21.066 -11.399 -15.356 1.00 90.44 83 MET A N 1
ATOM 649 C CA . MET A 1 83 ? 20.909 -12.606 -14.538 1.00 90.44 83 MET A CA 1
ATOM 650 C C . MET A 1 83 ? 22.006 -13.641 -14.805 1.00 90.44 83 MET A C 1
ATOM 652 O O . MET A 1 83 ? 22.448 -14.294 -13.867 1.00 90.44 83 MET A O 1
ATOM 656 N N . GLU A 1 84 ? 22.465 -13.779 -16.052 1.00 89.50 84 GLU A N 1
ATOM 657 C CA . GLU A 1 84 ? 23.565 -14.690 -16.419 1.00 89.50 84 GLU A CA 1
ATOM 658 C C . GLU A 1 84 ? 24.883 -14.340 -15.712 1.00 89.50 84 GLU A C 1
ATOM 660 O O . GLU A 1 84 ? 25.689 -15.225 -15.438 1.00 89.50 84 GLU A O 1
ATOM 665 N N . VAL A 1 85 ? 25.082 -13.063 -15.373 1.00 92.56 85 VAL A N 1
ATOM 666 C CA . VAL A 1 85 ? 26.238 -12.568 -14.605 1.00 92.56 85 VAL A CA 1
ATOM 667 C C . VAL A 1 85 ? 25.911 -12.313 -13.126 1.00 92.56 85 VAL A C 1
ATOM 669 O O . VAL A 1 85 ? 26.605 -11.542 -12.467 1.00 92.56 85 VAL A O 1
ATOM 672 N N . ASP A 1 86 ? 24.818 -12.897 -12.622 1.00 89.06 86 ASP A N 1
ATOM 673 C CA . ASP A 1 86 ? 24.315 -12.756 -11.245 1.00 89.06 86 ASP A CA 1
ATOM 674 C C . ASP A 1 86 ? 24.186 -11.297 -10.758 1.00 89.06 86 ASP A C 1
ATOM 676 O O . ASP A 1 86 ? 24.353 -10.961 -9.588 1.00 89.06 86 ASP A O 1
ATOM 680 N N . GLY A 1 87 ? 23.890 -10.383 -11.684 1.00 90.50 87 GLY A N 1
ATOM 681 C CA . GLY A 1 87 ? 23.710 -8.969 -11.378 1.00 90.50 87 GLY A CA 1
ATOM 682 C C . GLY A 1 87 ? 24.985 -8.233 -10.963 1.00 90.50 87 GLY A C 1
ATOM 683 O O . GLY A 1 87 ? 24.848 -7.175 -10.344 1.00 90.50 87 GLY A O 1
ATOM 684 N N . ASP A 1 88 ? 26.184 -8.728 -11.321 1.00 91.88 88 ASP A N 1
ATOM 685 C CA . ASP A 1 88 ? 27.480 -8.112 -10.980 1.00 91.88 88 ASP A CA 1
ATOM 686 C C . ASP A 1 88 ? 27.415 -6.570 -11.066 1.00 91.88 88 ASP A C 1
ATOM 688 O O . ASP A 1 88 ? 27.165 -6.016 -12.148 1.00 91.88 88 ASP A O 1
ATOM 692 N N . PRO A 1 89 ? 27.625 -5.841 -9.949 1.00 88.75 89 PRO A N 1
ATOM 693 C CA . PRO A 1 89 ? 27.561 -4.383 -9.921 1.00 88.75 89 PRO A CA 1
ATOM 694 C C . PRO A 1 89 ? 28.509 -3.689 -10.906 1.00 88.75 89 PRO A C 1
ATOM 696 O O . PRO A 1 89 ? 28.239 -2.546 -11.292 1.00 88.75 89 PRO A O 1
ATOM 699 N N . ASN A 1 90 ? 29.595 -4.358 -11.312 1.00 89.06 90 ASN A N 1
ATOM 700 C CA . ASN A 1 90 ? 30.593 -3.840 -12.249 1.00 89.06 90 ASN A CA 1
ATOM 701 C C . ASN A 1 90 ? 30.235 -4.088 -13.722 1.00 89.06 90 ASN A C 1
ATOM 703 O O . ASN A 1 90 ? 30.884 -3.531 -14.613 1.00 89.06 90 ASN A O 1
ATOM 707 N N . CYS A 1 91 ? 29.187 -4.871 -13.993 1.00 91.56 91 CYS A N 1
ATOM 708 C CA . CYS A 1 91 ? 28.761 -5.206 -15.343 1.00 91.56 91 CYS A CA 1
ATOM 709 C C . CYS A 1 91 ? 28.384 -3.953 -16.158 1.00 91.56 91 CYS A C 1
ATOM 711 O O . CYS A 1 91 ? 27.642 -3.074 -15.705 1.00 91.56 91 CYS A O 1
ATOM 713 N N . SER A 1 92 ? 28.856 -3.883 -17.408 1.00 93.12 92 SER A N 1
ATOM 714 C CA . SER A 1 92 ? 28.581 -2.768 -18.325 1.00 93.12 92 SER A CA 1
ATOM 715 C C . SER A 1 92 ? 27.105 -2.661 -18.718 1.00 93.12 92 SER A C 1
ATOM 717 O O . SER A 1 92 ? 26.643 -1.564 -19.035 1.00 93.12 92 SER A O 1
ATOM 719 N N . LEU A 1 93 ? 26.347 -3.760 -18.630 1.00 93.25 93 LEU A N 1
ATOM 720 C CA . LEU A 1 93 ? 24.918 -3.809 -18.953 1.00 93.25 93 LEU A CA 1
ATOM 721 C C . LEU A 1 93 ? 24.102 -2.821 -18.115 1.00 93.25 93 LEU A C 1
ATOM 723 O O . LEU A 1 93 ? 23.174 -2.205 -18.634 1.00 93.25 93 LEU A O 1
ATOM 727 N N . TRP A 1 94 ? 24.495 -2.574 -16.861 1.00 93.69 94 TRP A N 1
ATOM 728 C CA . TRP A 1 94 ? 23.853 -1.581 -15.995 1.00 93.69 94 TRP A CA 1
ATOM 729 C C . TRP A 1 94 ? 23.939 -0.144 -16.518 1.00 93.69 94 TRP A C 1
ATOM 731 O O . TRP A 1 94 ? 23.172 0.709 -16.078 1.00 93.69 94 TRP A O 1
ATOM 741 N N . LYS A 1 95 ? 24.874 0.137 -17.432 1.00 93.25 95 LYS A N 1
ATOM 742 C CA . LYS A 1 95 ? 25.038 1.446 -18.079 1.00 93.25 95 LYS A CA 1
ATOM 743 C C . LYS A 1 95 ? 24.230 1.562 -19.376 1.00 93.25 95 LYS A C 1
ATOM 745 O O . LYS A 1 95 ? 24.271 2.611 -20.013 1.00 93.25 95 LYS A O 1
ATOM 750 N N . SER A 1 96 ? 23.510 0.510 -19.775 1.00 95.00 96 SER A N 1
ATOM 751 C CA . SER A 1 96 ? 22.667 0.523 -20.971 1.00 95.00 96 SER A CA 1
ATOM 752 C C . SER A 1 96 ? 21.590 1.612 -20.867 1.00 95.00 96 SER A C 1
ATOM 754 O O . SER A 1 96 ? 20.839 1.620 -19.888 1.00 95.00 96 SER A O 1
ATOM 756 N N . PRO A 1 97 ? 21.434 2.495 -21.875 1.00 94.50 97 PRO A N 1
ATOM 757 C CA . PRO A 1 97 ? 20.395 3.529 -21.879 1.00 94.50 97 PRO A CA 1
ATOM 758 C C . PRO A 1 97 ? 18.973 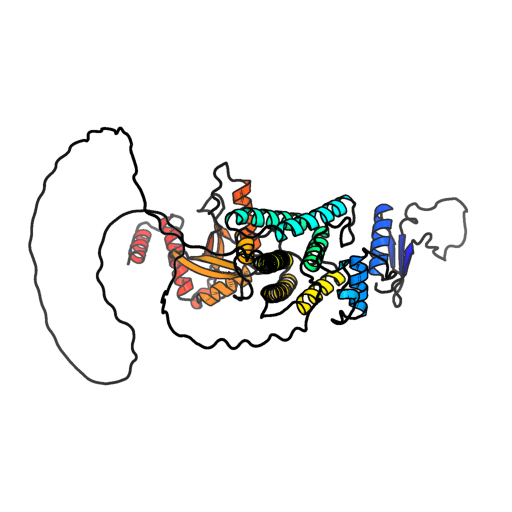2.980 -21.705 1.00 94.50 97 PRO A C 1
ATOM 760 O O . PRO A 1 97 ? 18.102 3.664 -21.169 1.00 94.50 97 PRO A O 1
ATOM 763 N N . LEU A 1 98 ? 18.730 1.725 -22.103 1.00 94.56 98 LEU A N 1
ATOM 764 C CA . LEU A 1 98 ? 17.442 1.060 -21.911 1.00 94.56 98 LEU A CA 1
ATOM 765 C C . LEU A 1 98 ? 17.125 0.798 -20.432 1.00 94.56 98 LEU A C 1
ATOM 767 O O . LEU A 1 98 ? 15.956 0.871 -20.067 1.00 94.56 98 LEU A O 1
ATOM 771 N N . LEU A 1 99 ? 18.130 0.612 -19.573 1.00 95.88 99 LEU A N 1
ATOM 772 C CA . LEU A 1 99 ? 17.948 0.401 -18.129 1.00 95.88 99 LEU A CA 1
ATOM 773 C C . LEU A 1 99 ? 18.013 1.696 -17.308 1.00 95.88 99 LEU A C 1
ATOM 775 O O . LEU A 1 99 ? 17.657 1.696 -16.136 1.00 95.88 99 LEU A O 1
ATOM 779 N N . LEU A 1 100 ? 18.471 2.799 -17.903 1.00 95.62 100 LEU A N 1
ATOM 780 C CA . LEU A 1 100 ? 18.674 4.074 -17.215 1.00 95.62 100 LEU A CA 1
ATOM 781 C C . LEU A 1 100 ? 17.507 5.049 -17.414 1.00 95.62 100 LEU A C 1
ATOM 783 O O . LEU A 1 100 ? 16.728 4.936 -18.365 1.00 95.62 100 LEU A O 1
ATOM 787 N N . HIS A 1 101 ? 17.426 6.044 -16.532 1.00 95.19 101 HIS A N 1
ATOM 788 C CA . HIS A 1 101 ? 16.469 7.143 -16.599 1.00 95.19 101 HIS A CA 1
ATOM 789 C C . HIS A 1 101 ? 16.478 7.816 -17.976 1.00 95.19 101 HIS A C 1
ATOM 791 O O . HIS A 1 101 ? 17.541 8.122 -18.520 1.00 95.19 101 HIS A O 1
ATOM 797 N N . SER A 1 102 ? 15.285 8.104 -18.499 1.00 92.94 102 SER A N 1
ATOM 798 C CA . SER A 1 102 ? 15.106 8.843 -19.748 1.00 92.94 102 SER A CA 1
ATOM 799 C C . SER A 1 102 ? 14.011 9.895 -19.614 1.00 92.94 102 SER A C 1
ATOM 801 O O . SER A 1 102 ? 12.936 9.642 -19.061 1.00 92.94 102 SER A O 1
ATOM 803 N N . LYS A 1 103 ? 14.289 11.073 -20.176 1.00 91.69 103 LYS A N 1
ATOM 804 C CA . LYS A 1 103 ? 13.304 12.145 -20.361 1.00 91.69 103 LYS A CA 1
ATOM 805 C C . LYS A 1 103 ? 12.459 11.947 -21.612 1.00 91.69 103 LYS A C 1
ATOM 807 O O . LYS A 1 103 ? 11.364 12.489 -21.692 1.00 91.69 103 LYS A O 1
ATOM 812 N N . GLU A 1 104 ? 12.967 11.191 -22.576 1.00 92.88 104 GLU A N 1
ATOM 813 C CA . GLU A 1 104 ? 12.238 10.857 -23.791 1.00 92.88 104 GLU A CA 1
ATOM 814 C C . GLU A 1 104 ? 11.188 9.797 -23.466 1.00 92.88 104 GLU A C 1
ATOM 816 O O . GLU A 1 104 ? 11.432 8.886 -22.667 1.00 92.88 104 GLU A O 1
ATOM 821 N N . SER A 1 105 ? 9.996 9.942 -24.039 1.00 91.31 105 SER A N 1
ATOM 822 C CA . SER A 1 105 ? 8.961 8.918 -23.925 1.00 91.31 105 SER A CA 1
ATOM 823 C C . SER A 1 105 ? 9.361 7.669 -24.710 1.00 91.31 105 SER A C 1
ATOM 825 O O . SER A 1 105 ? 10.004 7.760 -25.753 1.00 91.31 105 SER A O 1
ATOM 827 N N . ILE A 1 106 ? 8.948 6.502 -24.221 1.00 95.69 106 ILE A N 1
ATOM 828 C CA . ILE A 1 106 ? 9.102 5.242 -24.953 1.00 95.69 106 ILE A CA 1
ATOM 829 C C . ILE A 1 106 ? 8.105 5.161 -26.116 1.00 95.69 106 ILE A C 1
ATOM 831 O O . ILE A 1 106 ? 7.018 5.740 -26.057 1.00 95.69 106 ILE A O 1
ATOM 835 N N . THR A 1 107 ? 8.477 4.438 -27.169 1.00 95.06 107 THR A N 1
ATOM 836 C CA . THR A 1 107 ? 7.629 4.171 -28.345 1.00 95.06 107 THR A CA 1
ATOM 837 C C . THR A 1 107 ? 6.980 2.787 -28.309 1.00 95.06 107 THR A C 1
ATOM 839 O O . THR A 1 107 ? 5.994 2.560 -29.002 1.00 95.06 107 THR A O 1
ATOM 842 N N . SER A 1 108 ? 7.498 1.885 -27.477 1.00 95.50 108 SER A N 1
ATOM 843 C CA . SER A 1 108 ? 6.967 0.547 -27.213 1.00 95.50 108 SER A CA 1
ATOM 844 C C . SER A 1 108 ? 7.120 0.212 -25.723 1.00 95.50 108 SER A C 1
ATOM 846 O O . SER A 1 108 ? 8.027 0.764 -25.093 1.00 95.50 108 SER A O 1
ATOM 848 N N . PRO A 1 109 ? 6.298 -0.692 -25.161 1.00 96.94 109 PRO A N 1
ATOM 849 C CA . PRO A 1 109 ? 6.431 -1.141 -23.773 1.00 96.94 109 PRO A CA 1
ATOM 850 C C . PRO A 1 109 ? 7.807 -1.735 -23.449 1.00 96.94 109 PRO A C 1
ATOM 852 O O . PRO A 1 109 ? 8.512 -2.242 -24.327 1.00 96.94 109 PRO A O 1
ATOM 855 N N . LEU A 1 110 ? 8.173 -1.695 -22.168 1.00 97.19 110 LEU A N 1
ATOM 856 C CA . LEU A 1 110 ? 9.384 -2.317 -21.634 1.00 97.19 110 LEU A CA 1
ATOM 857 C C . LEU A 1 110 ? 9.220 -3.825 -21.430 1.00 97.19 110 LEU A C 1
ATOM 859 O O . LEU A 1 110 ? 10.210 -4.547 -21.455 1.00 97.19 110 LEU A O 1
ATOM 863 N N . THR A 1 111 ? 8.004 -4.313 -21.233 1.00 95.25 111 THR A N 1
ATOM 864 C CA . THR A 1 111 ? 7.689 -5.728 -21.004 1.00 95.25 111 THR A CA 1
ATOM 865 C C . THR A 1 111 ? 6.829 -6.296 -22.127 1.00 95.25 111 THR A C 1
ATOM 867 O O . THR A 1 111 ? 6.176 -5.561 -22.871 1.00 95.25 111 THR A O 1
ATOM 870 N N . SER A 1 112 ? 6.869 -7.617 -22.292 1.00 91.06 112 SER A N 1
ATOM 871 C CA . SER A 1 112 ? 6.044 -8.303 -23.287 1.00 91.06 112 SER A CA 1
ATOM 872 C C . SER A 1 112 ? 4.555 -8.217 -22.923 1.00 91.06 112 SER A C 1
ATOM 874 O O . SER A 1 112 ? 4.188 -8.490 -21.784 1.00 91.06 112 SER A O 1
ATOM 876 N N . MET A 1 113 ? 3.706 -7.882 -23.900 1.00 87.56 113 MET A N 1
ATOM 877 C CA . MET A 1 113 ? 2.259 -7.670 -23.725 1.00 87.56 113 MET A CA 1
ATOM 878 C C . MET A 1 113 ? 1.450 -8.566 -24.662 1.00 87.56 113 MET A C 1
ATOM 880 O O . MET A 1 113 ? 1.828 -8.727 -25.825 1.00 87.56 113 MET A O 1
ATOM 884 N N . SER A 1 114 ? 0.312 -9.079 -24.191 1.00 86.50 114 SER A N 1
ATOM 885 C CA . SER A 1 114 ? -0.549 -9.995 -24.957 1.00 86.50 114 SER A CA 1
ATOM 886 C C . SER A 1 114 ? -1.334 -9.334 -26.100 1.00 86.50 114 SER A C 1
ATOM 888 O O . SER A 1 114 ? -1.747 -10.013 -27.038 1.00 86.50 114 SER A O 1
ATOM 890 N N . SER A 1 115 ? -1.543 -8.011 -26.060 1.00 88.12 115 SER A N 1
ATOM 891 C CA . SER A 1 115 ? -2.368 -7.299 -27.046 1.00 88.12 115 SER A CA 1
ATOM 892 C C . SER A 1 115 ? -1.862 -5.896 -27.383 1.00 88.12 115 SER A C 1
ATOM 894 O O . SER A 1 115 ? -1.229 -5.224 -26.569 1.00 88.12 115 SER A O 1
ATOM 896 N N . VAL A 1 116 ? -2.208 -5.405 -28.578 1.00 93.19 116 VAL A N 1
ATOM 897 C CA . VAL A 1 116 ? -1.880 -4.039 -29.039 1.00 93.19 116 VAL A CA 1
ATOM 898 C C . VAL A 1 116 ? -2.540 -2.961 -28.164 1.00 93.19 116 VAL A C 1
ATOM 900 O O . VAL A 1 116 ? -1.963 -1.893 -27.941 1.00 93.19 116 VAL A O 1
ATOM 903 N N . ALA A 1 117 ? -3.728 -3.246 -27.620 1.00 94.50 117 ALA A N 1
ATOM 904 C CA . ALA A 1 117 ? -4.404 -2.357 -26.678 1.00 94.50 117 ALA A CA 1
ATOM 905 C C . ALA A 1 117 ? -3.567 -2.167 -25.402 1.00 94.50 117 ALA A C 1
ATOM 907 O O . ALA A 1 117 ? -3.271 -1.034 -25.025 1.00 94.50 117 ALA A O 1
ATOM 908 N N . LEU A 1 118 ? -3.089 -3.264 -24.803 1.00 93.81 118 LEU A N 1
ATOM 909 C CA . LEU A 1 118 ? -2.205 -3.211 -23.635 1.00 93.81 118 LEU A CA 1
ATOM 910 C C . LEU A 1 118 ? -0.849 -2.582 -23.955 1.00 93.81 118 LEU A C 1
ATOM 912 O O . LEU A 1 118 ? -0.313 -1.850 -23.129 1.00 93.81 118 LEU A O 1
ATOM 916 N N . GLN A 1 119 ? -0.312 -2.787 -25.161 1.00 94.38 119 GLN A N 1
ATOM 917 C CA . GLN A 1 119 ? 0.909 -2.095 -25.584 1.00 94.38 119 GLN A CA 1
ATOM 918 C C . GLN A 1 119 ? 0.721 -0.573 -25.610 1.00 94.38 119 GLN A C 1
ATOM 920 O O . GLN A 1 119 ? 1.579 0.177 -25.143 1.00 94.38 119 GLN A O 1
ATOM 925 N N . THR A 1 120 ? -0.425 -0.113 -26.113 1.00 97.06 120 THR A N 1
ATOM 926 C CA . THR A 1 120 ? -0.771 1.312 -26.144 1.00 97.06 120 THR A CA 1
ATOM 927 C C . THR A 1 120 ? -0.906 1.879 -24.730 1.00 97.06 120 THR A C 1
ATOM 929 O O . THR A 1 120 ? -0.364 2.950 -24.442 1.00 97.06 120 THR A O 1
ATOM 932 N N . GLU A 1 121 ? -1.581 1.157 -23.832 1.00 98.00 121 GLU A N 1
ATOM 933 C CA . GLU A 1 121 ? -1.695 1.555 -22.426 1.00 98.00 121 GLU A CA 1
ATOM 934 C C . GLU A 1 121 ? -0.344 1.528 -21.701 1.00 98.00 121 GLU A C 1
ATOM 936 O O . GLU A 1 121 ? -0.051 2.459 -20.959 1.00 98.00 121 GLU A O 1
ATOM 941 N N . GLY A 1 122 ? 0.541 0.568 -21.983 1.00 97.75 122 GLY A N 1
ATOM 942 C CA . GLY A 1 122 ? 1.902 0.528 -21.434 1.00 97.75 122 GLY A CA 1
ATOM 943 C C . GLY A 1 122 ? 2.736 1.763 -21.804 1.00 97.75 122 GLY A C 1
ATOM 944 O O . GLY A 1 122 ? 3.386 2.370 -20.952 1.00 97.75 122 GLY A O 1
ATOM 945 N N . VAL A 1 123 ? 2.646 2.228 -23.055 1.00 97.69 123 VAL A N 1
ATOM 946 C CA . VAL A 1 123 ? 3.315 3.471 -23.483 1.00 97.69 123 VAL A CA 1
ATOM 947 C C . VAL A 1 123 ? 2.722 4.704 -22.788 1.00 97.69 123 VAL A C 1
ATOM 949 O O . VAL A 1 123 ? 3.462 5.606 -22.382 1.00 97.69 123 VAL A O 1
ATOM 952 N N . LYS A 1 124 ? 1.393 4.769 -22.623 1.00 97.81 124 LYS A N 1
ATOM 953 C CA . LYS A 1 124 ? 0.733 5.855 -21.872 1.00 97.81 124 LYS A CA 1
ATOM 954 C C . LYS A 1 124 ? 1.115 5.829 -20.393 1.00 97.81 124 LYS A C 1
ATOM 956 O O . LYS A 1 124 ? 1.372 6.884 -19.820 1.00 97.81 124 LYS A O 1
ATOM 961 N N . LEU A 1 125 ? 1.219 4.643 -19.801 1.00 97.88 125 LEU A N 1
ATOM 962 C CA . LEU A 1 125 ? 1.603 4.432 -18.410 1.00 97.88 125 LEU A CA 1
ATOM 963 C C . LEU A 1 125 ? 2.986 5.020 -18.118 1.00 97.88 125 LEU A C 1
ATOM 965 O O . LEU A 1 125 ? 3.155 5.751 -17.143 1.00 97.88 125 LEU A O 1
ATOM 969 N N . PHE A 1 126 ? 3.951 4.813 -19.019 1.00 98.19 126 PHE A N 1
ATOM 970 C CA . PHE A 1 126 ? 5.272 5.434 -18.909 1.00 98.19 126 PHE A CA 1
ATOM 971 C C . PHE A 1 126 ? 5.206 6.969 -18.905 1.00 98.19 126 PHE A C 1
ATOM 973 O O . PHE A 1 126 ? 5.900 7.620 -18.120 1.00 98.19 126 PHE A O 1
ATOM 980 N N . L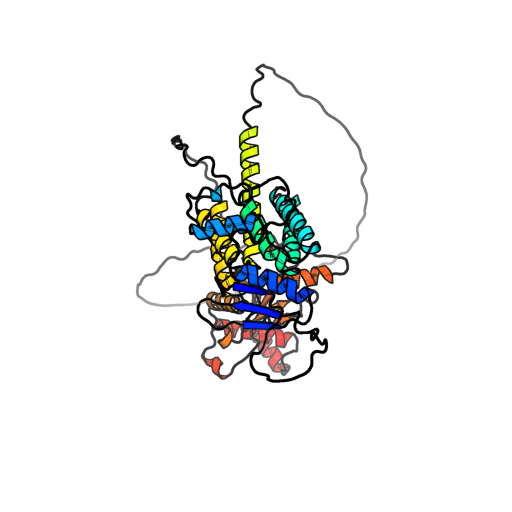YS A 1 127 ? 4.344 7.564 -19.743 1.00 96.88 127 LYS A N 1
ATOM 981 C CA . LYS A 1 127 ? 4.118 9.020 -19.763 1.00 96.88 127 LYS A CA 1
ATOM 982 C C . LYS A 1 127 ? 3.489 9.511 -18.460 1.00 96.88 127 LYS A C 1
ATOM 984 O O . LYS A 1 127 ? 3.908 10.549 -17.956 1.00 96.88 127 LYS A O 1
ATOM 989 N N . SER A 1 128 ? 2.549 8.761 -17.882 1.00 97.56 128 SER A N 1
ATOM 990 C CA . SER A 1 128 ? 1.970 9.069 -16.567 1.00 97.56 128 SER A CA 1
ATOM 991 C C . SER A 1 128 ? 3.034 9.080 -15.465 1.00 97.56 128 SER A C 1
ATOM 993 O O . SER A 1 128 ? 3.060 10.008 -14.656 1.00 97.56 128 SER A O 1
ATOM 995 N N . CYS A 1 129 ? 3.978 8.127 -15.474 1.00 97.56 129 CYS A N 1
ATOM 996 C CA . CYS A 1 129 ? 5.124 8.142 -14.557 1.00 97.56 129 CYS A CA 1
ATOM 997 C C . CYS A 1 129 ? 6.003 9.383 -14.755 1.00 97.56 129 CYS A C 1
ATOM 999 O O . CYS A 1 129 ? 6.351 10.052 -13.784 1.00 97.56 129 CYS A O 1
ATOM 1001 N N . GLN A 1 130 ? 6.346 9.720 -16.004 1.00 95.69 130 GLN A N 1
ATOM 1002 C CA . GLN A 1 130 ? 7.145 10.914 -16.301 1.00 95.69 130 GLN A CA 1
ATOM 1003 C C . GLN A 1 130 ? 6.447 12.192 -15.831 1.00 95.69 130 GLN A C 1
ATOM 1005 O O . GLN A 1 130 ? 7.090 13.060 -15.244 1.00 95.69 130 GLN A O 1
ATOM 1010 N N . LEU A 1 131 ? 5.133 12.292 -16.039 1.00 95.81 131 LEU A N 1
ATOM 1011 C CA . LEU A 1 131 ? 4.334 13.433 -15.615 1.00 95.81 131 LEU A CA 1
ATOM 1012 C C . LEU A 1 131 ? 4.356 13.586 -14.091 1.00 95.81 131 LEU A C 1
ATOM 1014 O O . LEU A 1 131 ? 4.740 14.648 -13.605 1.00 95.81 131 LEU A O 1
ATOM 1018 N N . PHE A 1 132 ? 4.077 12.506 -13.354 1.00 97.25 132 PHE A N 1
ATOM 1019 C CA . PHE A 1 132 ? 4.156 12.476 -11.890 1.00 97.25 132 PHE A CA 1
ATOM 1020 C C . PHE A 1 132 ? 5.529 12.916 -11.364 1.00 97.25 132 PHE A C 1
ATOM 1022 O O . PHE A 1 132 ? 5.618 13.677 -10.409 1.00 97.25 132 PHE A O 1
ATOM 1029 N N . MET A 1 133 ? 6.609 12.470 -12.008 1.00 95.75 133 MET A N 1
ATOM 1030 C CA . MET A 1 133 ? 7.975 12.791 -11.590 1.00 95.75 133 MET A CA 1
ATOM 1031 C C . MET A 1 133 ? 8.453 14.184 -12.012 1.00 95.75 133 MET A C 1
ATOM 1033 O O . MET A 1 133 ? 9.418 14.699 -11.461 1.00 95.75 133 MET A O 1
ATOM 1037 N N . SER A 1 134 ? 7.868 14.763 -13.058 1.00 93.00 134 SER A N 1
ATOM 1038 C CA . SER A 1 134 ? 8.320 16.038 -13.627 1.00 93.00 134 SER A CA 1
ATOM 1039 C C . SER A 1 134 ? 7.691 17.259 -12.960 1.00 93.00 134 SER A C 1
ATOM 1041 O O . SER A 1 134 ? 8.285 18.339 -12.989 1.00 93.00 134 SER A O 1
ATOM 1043 N N . VAL A 1 135 ? 6.506 17.097 -12.365 1.00 92.75 135 VAL A N 1
ATOM 1044 C CA . VAL A 1 135 ? 5.759 18.182 -11.725 1.00 92.75 135 VAL A CA 1
ATOM 1045 C C . VAL A 1 135 ? 6.211 18.309 -10.268 1.00 92.75 135 VAL A C 1
ATOM 1047 O O . VAL A 1 135 ? 6.043 17.355 -9.507 1.00 92.75 135 VAL A O 1
ATOM 1050 N N . PRO A 1 136 ? 6.750 19.464 -9.836 1.00 91.69 136 PRO A N 1
ATOM 1051 C CA . PRO A 1 136 ? 7.154 19.667 -8.449 1.00 91.69 136 PRO A CA 1
ATOM 1052 C C . PRO A 1 136 ? 6.013 19.396 -7.460 1.00 91.69 136 PRO A C 1
ATOM 1054 O O . PRO A 1 136 ? 4.846 19.691 -7.728 1.00 91.69 136 PRO A O 1
ATOM 1057 N N . LEU A 1 137 ? 6.346 18.827 -6.301 1.00 90.56 137 LEU A N 1
ATOM 1058 C CA . LEU A 1 137 ? 5.386 18.618 -5.220 1.00 90.56 137 LEU A CA 1
ATOM 1059 C C . LEU A 1 137 ? 5.234 19.908 -4.402 1.00 90.56 137 LEU A C 1
ATOM 1061 O O . LEU A 1 137 ? 5.939 20.126 -3.419 1.00 90.56 137 LEU A O 1
ATOM 1065 N N . GLU A 1 138 ? 4.308 20.764 -4.824 1.00 91.00 138 GLU A N 1
ATOM 1066 C CA . GLU A 1 138 ? 3.929 21.999 -4.128 1.00 91.00 138 GLU A CA 1
ATOM 1067 C C . GLU A 1 138 ? 2.529 21.873 -3.504 1.00 91.00 138 GLU A C 1
ATOM 1069 O O . GLU A 1 138 ? 1.720 21.084 -4.000 1.00 91.00 138 GLU A O 1
ATOM 1074 N N . PRO A 1 139 ? 2.183 22.654 -2.458 1.00 89.88 139 PRO A N 1
ATOM 1075 C CA . PRO A 1 139 ? 0.873 22.576 -1.804 1.00 89.88 139 PRO A CA 1
ATOM 1076 C C . PRO A 1 139 ? -0.330 22.684 -2.755 1.00 89.88 139 PRO A C 1
ATOM 1078 O O . PRO A 1 139 ? -1.331 22.000 -2.560 1.00 89.88 139 PRO A O 1
ATOM 1081 N N . SER A 1 140 ? -0.222 23.502 -3.805 1.00 91.12 140 SER A N 1
ATOM 1082 C CA . SER A 1 140 ? -1.244 23.680 -4.848 1.00 91.12 140 SER A CA 1
ATOM 1083 C C . SER A 1 140 ? -1.381 22.477 -5.792 1.00 91.12 140 SER A C 1
ATOM 1085 O O . SER A 1 140 ? -2.433 22.301 -6.401 1.00 91.12 140 SER A O 1
ATOM 1087 N N . ALA A 1 141 ? -0.345 21.641 -5.901 1.00 91.06 141 ALA A N 1
ATOM 1088 C CA . ALA A 1 141 ? -0.286 20.477 -6.783 1.00 91.06 141 ALA A CA 1
ATOM 1089 C C . ALA A 1 141 ? -0.528 19.146 -6.047 1.00 91.06 141 ALA A C 1
ATOM 1091 O O . ALA A 1 141 ? -0.479 18.085 -6.667 1.00 91.06 141 ALA A O 1
ATOM 1092 N N . ILE A 1 142 ? -0.796 19.165 -4.736 1.00 92.00 142 ILE A N 1
ATOM 1093 C CA . ILE A 1 142 ? -0.971 17.941 -3.937 1.00 92.00 142 ILE A CA 1
ATOM 1094 C C . ILE A 1 142 ? -2.088 17.053 -4.498 1.00 92.00 142 ILE A C 1
ATOM 1096 O O . ILE A 1 142 ? -1.857 15.877 -4.763 1.00 92.00 142 ILE A O 1
ATOM 1100 N N . GLU A 1 143 ? -3.284 17.605 -4.717 1.00 93.06 143 GLU A N 1
ATOM 1101 C CA . GLU A 1 143 ? -4.426 16.821 -5.215 1.00 93.06 143 GLU A CA 1
ATOM 1102 C C . GLU A 1 143 ? -4.185 16.295 -6.637 1.00 93.06 143 GLU A C 1
ATOM 1104 O O . GLU A 1 143 ? -4.653 15.216 -6.997 1.00 93.06 143 GLU A O 1
ATOM 1109 N N . TYR A 1 144 ? -3.388 17.018 -7.426 1.00 95.12 144 TYR A N 1
ATOM 1110 C CA . TYR A 1 144 ? -2.963 16.570 -8.746 1.00 95.12 144 TYR A CA 1
ATOM 1111 C C . TYR A 1 144 ? -2.066 15.325 -8.657 1.00 95.12 144 TYR A C 1
ATOM 1113 O O . TYR A 1 144 ? -2.318 14.338 -9.347 1.00 95.12 144 TYR A O 1
ATOM 1121 N N . HIS A 1 145 ? -1.077 15.322 -7.757 1.00 96.38 145 HIS A N 1
ATOM 1122 C CA . HIS A 1 145 ? -0.231 14.149 -7.502 1.00 96.38 145 HIS A CA 1
ATOM 1123 C C . HIS A 1 145 ? -1.023 12.967 -6.939 1.00 96.38 145 HIS A C 1
ATOM 1125 O O . HIS A 1 145 ? -0.817 11.834 -7.376 1.00 96.38 145 HIS A O 1
ATOM 1131 N N . VAL A 1 146 ? -1.962 13.221 -6.020 1.00 96.00 146 VAL A N 1
ATOM 1132 C CA . VAL A 1 146 ? -2.870 12.187 -5.496 1.00 96.00 146 VAL A CA 1
ATOM 1133 C C . VAL A 1 146 ? -3.659 11.545 -6.634 1.00 96.00 146 VAL A C 1
ATOM 1135 O O . VAL A 1 146 ? -3.629 10.322 -6.773 1.00 96.00 146 VAL A O 1
ATOM 1138 N N . GLY A 1 147 ? -4.292 12.353 -7.488 1.00 96.00 147 GLY A N 1
ATOM 1139 C CA . GLY A 1 147 ? -5.050 11.864 -8.637 1.00 96.00 147 GLY A CA 1
ATOM 1140 C C . GLY A 1 147 ? -4.191 11.073 -9.626 1.00 96.00 147 GLY A C 1
ATOM 1141 O O . GLY A 1 147 ? -4.582 9.982 -10.038 1.00 96.00 147 GLY A O 1
ATOM 1142 N N . LEU A 1 148 ? -2.995 11.566 -9.970 1.00 97.62 148 LEU A N 1
ATOM 1143 C CA . LEU A 1 148 ? -2.075 10.852 -10.861 1.00 97.62 148 LEU A CA 1
ATOM 1144 C C . LEU A 1 148 ? -1.671 9.483 -10.302 1.00 97.62 148 LEU A C 1
ATOM 1146 O O . LEU A 1 148 ? -1.743 8.492 -11.032 1.00 97.62 148 LEU A O 1
ATOM 1150 N N . ALA A 1 149 ? -1.272 9.411 -9.028 1.00 98.38 149 ALA A N 1
ATOM 1151 C CA . ALA A 1 149 ? -0.885 8.152 -8.394 1.00 98.38 149 ALA A CA 1
ATOM 1152 C C . ALA A 1 149 ? -2.063 7.173 -8.336 1.00 98.38 149 ALA A C 1
ATOM 1154 O O . ALA A 1 149 ? -1.930 6.024 -8.756 1.00 98.38 149 ALA A O 1
ATOM 1155 N N . GLN A 1 150 ? -3.227 7.634 -7.871 1.00 97.81 150 GLN A N 1
ATOM 1156 C CA . GLN A 1 150 ? -4.430 6.812 -7.753 1.00 97.81 150 GLN A CA 1
ATOM 1157 C C . GLN A 1 150 ? -4.888 6.261 -9.104 1.00 97.81 150 GLN A C 1
ATOM 1159 O O . GLN A 1 150 ? -5.180 5.073 -9.195 1.00 97.81 150 GLN A O 1
ATOM 1164 N N . ASN A 1 151 ? -4.907 7.083 -10.154 1.00 97.81 151 ASN A N 1
ATOM 1165 C CA . ASN A 1 151 ? -5.332 6.652 -11.487 1.00 97.81 151 ASN A CA 1
ATOM 1166 C C . ASN A 1 151 ? -4.326 5.683 -12.123 1.00 97.81 151 ASN A C 1
ATOM 1168 O O . ASN A 1 151 ? -4.722 4.664 -12.681 1.00 97.81 151 ASN A O 1
ATOM 1172 N N . THR A 1 152 ? -3.026 5.968 -11.994 1.00 98.56 152 THR A N 1
ATOM 1173 C CA . THR A 1 152 ? -1.950 5.103 -12.512 1.00 98.56 152 THR A CA 1
ATOM 1174 C C . THR A 1 152 ? -1.991 3.720 -11.863 1.00 98.56 152 THR A C 1
ATOM 1176 O O . THR A 1 152 ? -1.890 2.701 -12.545 1.00 98.56 152 THR A O 1
ATOM 1179 N N . LEU A 1 153 ? -2.158 3.674 -10.539 1.00 98.56 153 LEU A N 1
ATOM 1180 C CA . LEU A 1 153 ? -2.186 2.423 -9.784 1.00 98.56 153 LEU A CA 1
ATOM 1181 C C . LEU A 1 153 ? -3.505 1.668 -9.964 1.00 98.56 153 LEU A C 1
ATOM 1183 O O . LEU A 1 153 ? -3.469 0.445 -10.055 1.00 98.56 153 LEU A O 1
ATOM 1187 N N . GLN A 1 154 ? -4.640 2.368 -10.088 1.00 98.06 154 GLN A N 1
ATOM 1188 C CA . GLN A 1 154 ? -5.921 1.736 -10.420 1.00 98.06 154 GLN A CA 1
ATOM 1189 C C . GLN A 1 154 ? -5.860 1.040 -11.780 1.00 98.06 154 GLN A C 1
ATOM 1191 O O . GLN A 1 154 ? -6.235 -0.121 -11.870 1.00 98.06 154 GLN A O 1
ATOM 1196 N N . LEU A 1 155 ? -5.293 1.691 -12.803 1.00 98.38 155 LEU A N 1
ATOM 1197 C CA . LEU A 1 155 ? -5.136 1.083 -14.127 1.00 98.38 155 LEU A CA 1
ATOM 1198 C C . LEU A 1 155 ? -4.360 -0.246 -14.059 1.00 98.38 155 LEU A C 1
ATOM 1200 O O . LEU A 1 155 ? -4.700 -1.206 -14.742 1.00 98.38 155 LEU A O 1
ATOM 1204 N N . CYS A 1 156 ? -3.338 -0.332 -13.206 1.00 98.50 156 CYS A N 1
ATOM 1205 C CA . CYS A 1 156 ? -2.562 -1.562 -13.023 1.00 98.50 156 CYS A CA 1
ATOM 1206 C C . CYS A 1 156 ? -3.292 -2.633 -12.192 1.00 98.50 156 CYS A C 1
ATOM 1208 O O . CYS A 1 156 ? -2.966 -3.817 -12.295 1.00 98.50 156 CYS A O 1
ATOM 1210 N N . LEU A 1 157 ? -4.254 -2.246 -11.351 1.00 97.8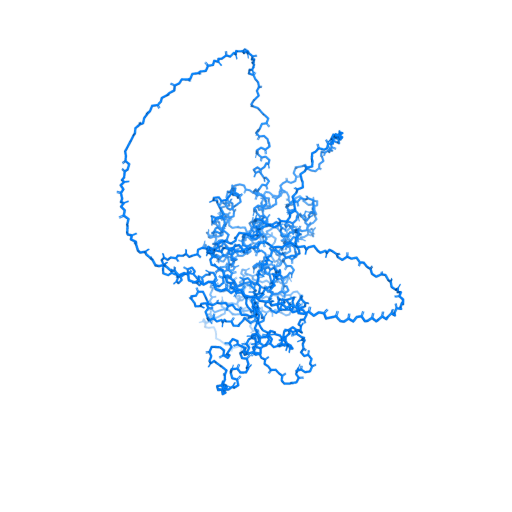1 157 LEU A N 1
ATOM 1211 C CA . LEU A 1 157 ? -5.135 -3.192 -10.664 1.00 97.81 157 LEU A CA 1
ATOM 1212 C C . LEU A 1 157 ? -6.183 -3.761 -11.627 1.00 97.81 157 LEU A C 1
ATOM 1214 O O . LEU A 1 157 ? -6.426 -4.964 -11.602 1.00 97.81 157 LEU A O 1
ATOM 1218 N N . ASP A 1 158 ? -6.721 -2.921 -12.514 1.00 97.69 158 ASP A N 1
ATOM 1219 C CA . ASP A 1 158 ? -7.698 -3.323 -13.531 1.00 97.69 158 ASP A CA 1
ATOM 1220 C C . ASP A 1 158 ? -7.063 -4.230 -14.602 1.00 97.69 158 ASP A C 1
ATOM 1222 O O . ASP A 1 158 ? -7.690 -5.183 -15.066 1.00 97.69 158 ASP A O 1
ATOM 1226 N N . TYR A 1 159 ? -5.795 -3.979 -14.958 1.00 97.44 159 TYR A N 1
ATOM 1227 C CA . TYR A 1 159 ? -5.046 -4.741 -15.963 1.00 97.44 159 TYR A CA 1
ATOM 1228 C C . TYR A 1 159 ? -3.726 -5.292 -15.392 1.00 97.44 159 TYR A C 1
ATOM 1230 O O . TYR A 1 159 ? -2.686 -4.630 -15.474 1.00 97.44 159 TYR A O 1
ATOM 1238 N N . PRO A 1 160 ? -3.713 -6.531 -14.861 1.00 95.56 160 PRO A N 1
ATOM 1239 C CA . PRO A 1 160 ? -2.542 -7.098 -14.189 1.00 95.56 160 PRO A CA 1
ATOM 1240 C C . PRO A 1 160 ? -1.264 -7.206 -15.037 1.00 95.56 160 PRO A C 1
ATOM 1242 O O . PRO A 1 160 ? -0.170 -7.194 -14.476 1.00 95.56 160 PRO A O 1
ATOM 1245 N N . GLU A 1 161 ? -1.362 -7.293 -16.369 1.00 92.81 161 GLU A N 1
ATOM 1246 C CA . GLU A 1 161 ? -0.185 -7.271 -17.260 1.00 92.81 161 GLU A CA 1
ATOM 1247 C C . GLU A 1 161 ? 0.600 -5.949 -17.148 1.00 92.81 161 GLU A C 1
ATOM 1249 O O . GLU A 1 161 ? 1.831 -5.947 -17.203 1.00 92.81 161 GLU A O 1
ATOM 1254 N N . LEU A 1 162 ? -0.082 -4.830 -16.871 1.00 98.12 162 LEU A N 1
ATOM 1255 C CA . LEU A 1 162 ? 0.545 -3.514 -16.713 1.00 98.12 162 LEU A CA 1
ATOM 1256 C C . LEU A 1 162 ? 1.312 -3.357 -15.390 1.00 98.12 162 LEU A C 1
ATOM 1258 O O . LEU A 1 162 ? 2.113 -2.434 -15.253 1.00 98.12 162 LEU A O 1
ATOM 1262 N N . GLN A 1 163 ? 1.125 -4.258 -14.420 1.00 98.38 163 GLN A N 1
ATOM 1263 C CA . GLN A 1 163 ? 1.830 -4.201 -13.133 1.00 98.38 163 GLN A CA 1
ATOM 1264 C C . GLN A 1 163 ? 3.341 -4.351 -13.317 1.00 98.38 163 GLN A C 1
ATOM 1266 O O . GLN A 1 163 ? 4.124 -3.582 -12.757 1.00 98.38 163 GLN A O 1
ATOM 1271 N N . ALA A 1 164 ? 3.761 -5.327 -14.127 1.00 97.06 164 ALA A N 1
ATOM 1272 C CA . ALA A 1 164 ? 5.172 -5.544 -14.427 1.00 97.06 164 ALA A CA 1
ATOM 1273 C C . ALA A 1 164 ? 5.761 -4.365 -15.218 1.00 97.06 164 ALA A C 1
ATOM 1275 O O . ALA A 1 164 ? 6.873 -3.927 -14.917 1.00 97.06 164 ALA A O 1
ATOM 1276 N N . GLU A 1 165 ? 4.993 -3.817 -16.161 1.00 98.44 165 GLU A N 1
ATOM 1277 C CA . GLU A 1 165 ? 5.373 -2.640 -16.945 1.00 98.44 165 GLU A CA 1
ATOM 1278 C C . GLU A 1 165 ? 5.595 -1.410 -16.068 1.00 98.44 165 GLU A C 1
ATOM 1280 O O . GLU A 1 165 ? 6.647 -0.779 -16.171 1.00 98.44 165 GLU A O 1
ATOM 1285 N N . LEU A 1 166 ? 4.662 -1.099 -15.156 1.00 98.75 166 LEU A N 1
ATOM 1286 C CA . LEU A 1 166 ? 4.795 0.034 -14.238 1.00 98.75 166 LEU A CA 1
ATOM 1287 C C . LEU A 1 166 ? 6.063 -0.087 -13.395 1.00 98.75 166 LEU A C 1
ATOM 1289 O O . LEU A 1 166 ? 6.837 0.863 -13.278 1.00 98.75 166 LEU A O 1
ATOM 1293 N N . ILE A 1 167 ? 6.285 -1.262 -12.804 1.00 98.75 167 ILE A N 1
ATOM 1294 C CA . ILE A 1 167 ? 7.454 -1.507 -11.963 1.00 98.75 167 ILE A CA 1
ATOM 1295 C C . ILE A 1 167 ? 8.742 -1.348 -12.778 1.00 98.75 167 ILE A C 1
ATOM 1297 O O . ILE A 1 167 ? 9.664 -0.669 -12.326 1.00 98.75 167 ILE A O 1
ATOM 1301 N N . CYS A 1 168 ? 8.805 -1.898 -13.993 1.00 98.62 168 CYS A N 1
ATOM 1302 C CA . CYS A 1 168 ? 9.968 -1.750 -14.869 1.00 98.62 168 CYS A CA 1
ATOM 1303 C C . CYS A 1 168 ? 10.193 -0.290 -15.285 1.00 98.62 168 CYS A C 1
ATOM 1305 O O . CYS A 1 168 ? 11.331 0.185 -15.265 1.00 98.62 168 CYS A O 1
ATOM 1307 N N . ALA A 1 169 ? 9.121 0.446 -15.589 1.00 98.56 169 ALA A N 1
ATOM 1308 C CA . ALA A 1 169 ? 9.174 1.871 -15.892 1.00 98.56 169 ALA A CA 1
ATOM 1309 C C . ALA A 1 169 ? 9.738 2.672 -14.713 1.00 98.56 169 ALA A C 1
ATOM 1311 O O . ALA A 1 169 ? 10.641 3.486 -14.901 1.00 98.56 169 ALA A O 1
ATOM 1312 N N . LEU A 1 170 ? 9.278 2.409 -13.490 1.00 98.62 170 LEU A N 1
ATOM 1313 C CA . LEU A 1 170 ? 9.753 3.085 -12.281 1.00 98.62 170 LEU A CA 1
ATOM 1314 C C . LEU A 1 170 ? 11.196 2.706 -11.924 1.00 98.62 170 LEU A C 1
ATOM 1316 O O . LEU A 1 170 ? 11.979 3.581 -11.550 1.00 98.62 170 LEU A O 1
ATOM 1320 N N . VAL A 1 171 ? 11.594 1.441 -12.099 1.00 98.38 171 VAL A N 1
ATOM 1321 C CA . VAL A 1 171 ? 12.993 1.003 -11.943 1.00 98.38 171 VAL A CA 1
ATOM 1322 C C . VAL A 1 171 ? 13.895 1.720 -12.946 1.00 98.38 171 VAL A C 1
ATOM 1324 O O . VAL A 1 171 ? 14.911 2.301 -12.558 1.00 98.38 171 VAL A O 1
ATOM 1327 N N . LYS A 1 172 ? 13.497 1.773 -14.222 1.00 97.62 172 LYS A N 1
ATOM 1328 C CA . LYS A 1 172 ? 14.209 2.535 -15.254 1.00 97.62 172 LYS A CA 1
ATOM 1329 C C . LYS A 1 172 ? 14.314 4.010 -14.866 1.00 97.62 172 LYS A C 1
ATOM 1331 O O . LYS A 1 172 ? 15.395 4.589 -14.903 1.00 97.62 172 LYS A O 1
ATOM 1336 N N . GLN A 1 173 ? 13.209 4.622 -14.449 1.00 96.38 173 GLN A N 1
ATOM 1337 C CA . GLN A 1 173 ? 13.152 6.047 -14.134 1.00 96.38 173 GLN A CA 1
ATOM 1338 C C . GLN A 1 173 ? 13.906 6.438 -12.853 1.00 96.38 173 GLN A C 1
ATOM 1340 O O . GLN A 1 173 ? 14.358 7.577 -12.731 1.00 96.38 173 GLN A O 1
ATOM 1345 N N . THR A 1 174 ? 14.107 5.497 -11.930 1.00 96.38 174 THR A N 1
ATOM 1346 C CA . THR A 1 174 ? 14.922 5.679 -10.717 1.00 96.38 174 THR A CA 1
ATOM 1347 C C . THR A 1 174 ? 16.386 5.256 -10.897 1.00 96.38 174 THR A C 1
ATOM 1349 O O . THR A 1 174 ? 17.215 5.526 -10.026 1.00 96.38 174 THR A O 1
ATOM 1352 N N . SER A 1 175 ? 16.742 4.660 -12.040 1.00 94.56 175 SER A N 1
ATOM 1353 C CA . SER A 1 175 ? 18.107 4.238 -12.369 1.00 94.56 175 SER A CA 1
ATOM 1354 C C . SER A 1 175 ? 18.948 5.397 -12.903 1.00 94.56 175 SER A C 1
ATOM 1356 O O . SER A 1 175 ? 18.740 5.907 -14.005 1.00 94.56 175 SER A O 1
ATOM 1358 N N . ARG A 1 176 ? 19.943 5.825 -12.122 1.00 86.56 176 ARG A N 1
ATOM 1359 C CA . ARG A 1 176 ? 20.821 6.954 -12.468 1.00 86.56 176 ARG A CA 1
ATOM 1360 C C . ARG A 1 176 ? 22.039 6.477 -13.254 1.00 86.56 176 ARG A C 1
ATOM 1362 O O . ARG A 1 176 ? 22.668 5.488 -12.888 1.00 86.56 176 ARG A O 1
ATOM 1369 N N . SER A 1 177 ? 22.441 7.245 -14.268 1.00 74.69 177 SER A N 1
ATOM 1370 C CA . SER A 1 177 ? 23.777 7.092 -14.849 1.00 74.69 177 SER A CA 1
ATOM 1371 C C . SER A 1 177 ? 24.815 7.504 -13.801 1.00 74.69 177 SER A C 1
ATOM 1373 O O . SER A 1 177 ? 24.918 8.680 -13.446 1.00 74.69 177 SER A O 1
ATOM 1375 N N . MET A 1 178 ? 25.552 6.535 -13.258 1.00 57.16 178 MET A N 1
ATOM 1376 C CA . MET A 1 178 ? 26.672 6.767 -12.340 1.00 57.16 178 MET A CA 1
ATOM 1377 C C . MET A 1 178 ? 27.892 7.278 -13.124 1.00 57.16 178 MET A C 1
ATOM 1379 O O . MET A 1 178 ? 28.914 6.606 -13.225 1.00 57.16 178 MET A O 1
ATOM 1383 N N . THR A 1 179 ? 27.808 8.475 -13.697 1.00 41.69 179 THR A N 1
ATOM 1384 C CA . THR A 1 179 ? 29.009 9.258 -13.998 1.00 41.69 179 THR A CA 1
ATOM 1385 C C . THR A 1 179 ? 29.351 10.042 -12.730 1.00 41.69 179 THR A C 1
ATOM 1387 O O . THR A 1 179 ? 28.566 10.898 -12.333 1.00 41.69 179 THR A O 1
ATOM 1390 N N . PHE A 1 180 ? 30.503 9.737 -12.119 1.00 34.66 180 PHE A N 1
ATOM 1391 C CA . PHE A 1 180 ? 31.080 10.297 -10.879 1.00 34.66 180 PHE A CA 1
ATOM 1392 C C . PHE A 1 180 ? 30.696 9.634 -9.541 1.00 34.66 180 PHE A C 1
ATOM 1394 O O . PHE A 1 180 ? 29.916 10.156 -8.750 1.00 34.66 180 PHE A O 1
ATOM 1401 N N . LYS A 1 181 ? 31.419 8.560 -9.201 1.00 39.12 181 LYS A N 1
ATOM 1402 C CA . LYS A 1 181 ? 31.971 8.389 -7.847 1.00 39.12 181 LYS A CA 1
ATOM 1403 C C . LYS A 1 181 ? 33.494 8.431 -7.962 1.00 39.12 181 LYS A C 1
ATOM 1405 O O . LYS A 1 181 ? 34.098 7.428 -8.311 1.00 39.12 181 LYS A O 1
ATOM 1410 N N . ASN A 1 182 ? 34.050 9.635 -7.817 1.00 30.62 182 ASN A N 1
ATOM 1411 C CA . ASN A 1 182 ? 35.401 9.960 -7.334 1.00 30.62 182 ASN A CA 1
ATOM 1412 C C . ASN A 1 182 ? 35.650 11.453 -7.584 1.00 30.62 182 ASN A C 1
ATOM 1414 O O . ASN A 1 182 ? 36.322 11.862 -8.525 1.00 30.62 182 ASN A O 1
ATOM 1418 N N . SER A 1 183 ? 35.076 12.287 -6.725 1.00 25.34 183 SER A N 1
ATOM 1419 C CA . SER A 1 183 ? 35.623 13.615 -6.465 1.00 25.34 183 SER A CA 1
ATOM 1420 C C . SER A 1 183 ? 35.855 13.670 -4.958 1.00 25.34 183 SER A C 1
ATOM 1422 O O . SER A 1 183 ? 34.884 13.506 -4.214 1.00 25.34 183 SER A O 1
ATOM 1424 N N . PRO A 1 184 ? 37.105 13.810 -4.481 1.00 33.16 184 PRO A N 1
ATOM 1425 C CA . PRO A 1 184 ? 37.358 13.980 -3.061 1.00 33.16 184 PRO A CA 1
ATOM 1426 C C . PRO A 1 184 ? 36.629 15.244 -2.607 1.00 33.16 184 PRO A C 1
ATOM 1428 O O . PRO A 1 184 ? 36.876 16.330 -3.135 1.00 33.16 184 PRO A O 1
ATOM 1431 N N . GLN A 1 185 ? 35.704 15.111 -1.657 1.00 33.44 185 GLN A N 1
ATOM 1432 C CA . GLN A 1 185 ? 35.161 16.280 -0.983 1.00 33.44 185 GLN A CA 1
ATOM 1433 C C . GLN A 1 185 ? 36.300 16.933 -0.206 1.00 33.44 185 GLN A C 1
ATOM 1435 O O . GLN A 1 185 ? 36.825 16.372 0.754 1.00 33.44 185 GLN A O 1
ATOM 1440 N N . VAL A 1 186 ? 36.710 18.116 -0.656 1.00 29.23 186 VAL A N 1
ATOM 1441 C CA . VAL A 1 186 ? 37.607 18.986 0.095 1.00 29.23 186 VAL A CA 1
ATOM 1442 C C . VAL A 1 186 ? 36.884 19.358 1.386 1.00 29.23 186 VAL A C 1
ATOM 1444 O O . VAL A 1 186 ? 35.901 20.098 1.365 1.00 29.23 186 VAL A O 1
ATOM 1447 N N . ASN A 1 187 ? 37.377 18.830 2.506 1.00 30.30 187 ASN A N 1
ATOM 1448 C CA . ASN A 1 187 ? 37.028 19.282 3.845 1.00 30.30 187 ASN A CA 1
ATOM 1449 C C . ASN A 1 187 ? 37.315 20.786 3.944 1.00 30.30 187 ASN A C 1
ATOM 1451 O O . ASN A 1 187 ? 38.455 21.198 4.147 1.00 30.30 187 ASN A O 1
ATOM 1455 N N . ARG A 1 188 ? 36.282 21.621 3.811 1.00 33.97 188 ARG A N 1
ATOM 1456 C CA . ARG A 1 188 ? 36.326 22.984 4.337 1.00 33.97 188 ARG A CA 1
ATOM 1457 C C . ARG A 1 188 ? 35.839 22.939 5.773 1.00 33.97 188 ARG A C 1
ATOM 1459 O O . ARG A 1 188 ? 34.645 22.906 6.048 1.00 33.97 188 ARG A O 1
ATOM 1466 N N . THR A 1 189 ? 36.806 22.922 6.676 1.00 33.03 189 THR A N 1
ATOM 1467 C CA . THR A 1 189 ? 36.646 23.178 8.103 1.00 33.03 189 THR A CA 1
ATOM 1468 C C . THR A 1 189 ? 35.965 24.537 8.281 1.00 33.03 189 THR A C 1
ATOM 1470 O O . THR A 1 189 ? 36.600 25.574 8.094 1.00 33.03 189 THR A O 1
ATOM 1473 N N . LEU A 1 190 ? 34.670 24.558 8.609 1.00 31.83 190 LEU A N 1
ATOM 1474 C CA . LEU A 1 190 ? 34.018 25.779 9.079 1.00 31.83 190 LEU A CA 1
ATOM 1475 C C . LEU A 1 190 ? 34.153 25.849 10.600 1.00 31.83 190 LEU A C 1
ATOM 1477 O O . LEU A 1 190 ? 33.583 25.048 11.342 1.00 31.83 190 LEU A O 1
ATOM 1481 N N . ASN A 1 191 ? 34.947 26.817 11.045 1.00 30.98 191 ASN A N 1
ATOM 1482 C CA . ASN A 1 191 ? 35.090 27.184 12.442 1.00 30.98 191 ASN A CA 1
ATOM 1483 C C . ASN A 1 191 ? 33.753 27.652 13.039 1.00 30.98 191 ASN A C 1
ATOM 1485 O O . ASN A 1 191 ? 32.979 28.377 12.417 1.00 30.98 191 ASN A O 1
ATOM 1489 N N . LYS A 1 192 ? 33.534 27.244 14.292 1.00 31.80 192 LYS A N 1
ATOM 1490 C CA . LYS A 1 192 ? 32.465 27.679 15.198 1.00 31.80 192 LYS A CA 1
ATOM 1491 C C . LYS A 1 192 ? 32.369 29.207 15.283 1.00 31.80 192 LYS A C 1
ATOM 1493 O O . LYS A 1 192 ? 33.347 29.840 15.671 1.00 31.80 192 LYS A O 1
ATOM 1498 N N . ILE A 1 193 ? 31.157 29.751 15.154 1.00 31.95 193 ILE A N 1
ATOM 1499 C CA . ILE A 1 193 ? 30.702 30.892 15.966 1.00 31.95 193 ILE A CA 1
ATOM 1500 C C . ILE A 1 193 ? 29.326 30.553 16.554 1.00 31.95 193 ILE A C 1
ATOM 1502 O O . ILE A 1 193 ? 28.492 29.899 15.936 1.00 31.95 193 ILE A O 1
ATOM 1506 N N . LYS A 1 194 ? 29.187 30.913 17.827 1.00 30.09 194 LYS A N 1
ATOM 1507 C CA . LYS A 1 194 ? 28.185 30.487 18.800 1.00 30.09 194 LYS A CA 1
ATOM 1508 C C . LYS A 1 194 ? 26.889 31.316 18.736 1.00 30.09 194 LYS A C 1
ATOM 1510 O O . LYS A 1 194 ? 26.923 32.487 18.394 1.00 30.09 194 LYS A O 1
ATOM 1515 N N . HIS A 1 195 ? 25.822 30.699 19.254 1.00 30.20 195 HIS A N 1
ATOM 1516 C CA . HIS A 1 195 ? 24.614 31.274 19.870 1.00 30.20 195 HIS A CA 1
ATOM 1517 C C . HIS A 1 195 ? 23.677 32.165 19.028 1.00 30.20 195 HIS A C 1
ATOM 1519 O O . HIS A 1 195 ? 23.839 33.375 18.961 1.00 30.20 195 HIS A O 1
ATOM 1525 N N . SER A 1 196 ? 22.517 31.609 18.667 1.00 28.09 196 SER A N 1
ATOM 1526 C CA . SER A 1 196 ? 21.251 32.170 19.154 1.00 28.09 196 SER A CA 1
ATOM 1527 C C . SER A 1 196 ? 20.318 31.018 19.548 1.00 28.09 196 SER A C 1
ATOM 1529 O O . SER A 1 196 ? 20.224 29.995 18.871 1.00 28.09 196 SER A O 1
ATOM 1531 N N . LYS A 1 197 ? 19.746 31.125 20.747 1.00 32.12 197 LYS A N 1
ATOM 1532 C CA . LYS A 1 197 ? 18.781 30.179 21.304 1.00 32.12 197 LYS A CA 1
ATOM 1533 C C . LYS A 1 197 ? 17.419 30.506 20.693 1.00 32.12 197 LYS A C 1
ATOM 1535 O O . LYS A 1 197 ? 16.962 31.631 20.855 1.00 32.12 197 LYS A O 1
ATOM 1540 N N . PHE A 1 198 ? 16.745 29.525 20.106 1.00 25.84 198 PHE A N 1
ATOM 1541 C CA . PHE A 1 198 ? 15.287 29.543 20.012 1.00 25.84 198 PHE A CA 1
ATOM 1542 C C . PHE A 1 198 ? 14.763 28.195 20.509 1.00 25.84 198 PHE A C 1
ATOM 1544 O O . PHE A 1 198 ? 14.921 27.160 19.870 1.00 25.84 198 PHE A O 1
ATOM 1551 N N . LEU A 1 199 ? 14.232 28.224 21.730 1.00 34.16 199 LEU A N 1
ATOM 1552 C CA . LEU A 1 199 ? 13.413 27.173 22.317 1.00 34.16 199 LEU A CA 1
ATOM 1553 C C . LEU A 1 199 ? 12.035 27.242 21.664 1.00 34.16 199 LEU A C 1
ATOM 1555 O O . LEU A 1 199 ? 11.388 28.271 21.810 1.00 34.16 199 LEU A O 1
ATOM 1559 N N . LEU A 1 200 ? 11.554 26.156 21.059 1.00 30.84 200 LEU A N 1
ATOM 1560 C CA . LEU A 1 200 ? 10.121 25.864 21.026 1.00 30.84 200 LEU A CA 1
ATOM 1561 C C . LEU A 1 200 ? 9.900 24.355 21.155 1.00 30.84 200 LEU A C 1
ATOM 1563 O O . LEU A 1 200 ? 10.440 23.550 20.401 1.00 30.84 200 LEU A O 1
ATOM 1567 N N . ASN A 1 201 ? 9.117 24.020 22.173 1.00 26.20 201 ASN A N 1
ATOM 1568 C CA . ASN A 1 201 ? 8.614 22.704 22.514 1.00 26.20 201 ASN A CA 1
ATOM 1569 C C . ASN A 1 201 ? 7.119 22.658 22.135 1.00 26.20 201 ASN A C 1
ATOM 1571 O O . ASN A 1 201 ? 6.440 23.674 22.262 1.00 26.20 201 ASN A O 1
ATOM 1575 N N . ALA A 1 202 ? 6.655 21.460 21.767 1.00 26.30 202 ALA A N 1
ATOM 1576 C CA . ALA A 1 202 ? 5.272 20.962 21.716 1.00 26.30 202 ALA A CA 1
ATOM 1577 C C . ALA A 1 202 ? 4.268 21.450 20.630 1.00 26.30 202 ALA A C 1
ATOM 1579 O O . ALA A 1 202 ? 3.943 22.624 20.514 1.00 26.30 202 ALA A O 1
ATOM 1580 N N . THR A 1 203 ? 3.758 20.436 19.900 1.00 34.22 203 THR A N 1
ATOM 1581 C CA . THR A 1 203 ? 2.375 20.151 19.433 1.00 34.22 203 THR A CA 1
ATOM 1582 C C . THR A 1 203 ? 1.470 21.292 18.969 1.00 34.22 203 THR A C 1
ATOM 1584 O O . THR A 1 203 ? 1.221 22.181 19.755 1.00 34.22 203 THR A O 1
ATOM 1587 N N . HIS A 1 204 ? 0.816 21.150 17.804 1.00 31.62 204 HIS A N 1
ATOM 1588 C CA . HIS A 1 204 ? -0.648 21.299 17.671 1.00 31.62 204 HIS A CA 1
ATOM 1589 C C . HIS A 1 204 ? -1.154 20.715 16.337 1.00 31.62 204 HIS A C 1
ATOM 1591 O O . HIS A 1 204 ? -0.796 21.165 15.250 1.00 31.62 204 HIS A O 1
ATOM 1597 N N . SER A 1 205 ? -2.013 19.701 16.461 1.00 31.77 205 SER A N 1
ATOM 1598 C CA . SER A 1 205 ? -2.950 19.227 15.443 1.00 31.77 205 SER A CA 1
ATOM 1599 C C . SER A 1 205 ? -3.964 20.322 15.109 1.00 31.77 205 SER A C 1
ATOM 1601 O O . SER A 1 205 ? -4.530 20.931 16.015 1.00 31.77 205 SER A O 1
ATOM 1603 N N . PHE A 1 206 ? -4.243 20.530 13.823 1.00 27.22 206 PHE A N 1
ATOM 1604 C CA . PHE A 1 206 ? -5.328 21.394 13.360 1.00 27.22 206 PHE A CA 1
ATOM 1605 C C . PHE A 1 206 ? -6.579 20.565 13.043 1.00 27.22 206 PHE A C 1
ATOM 1607 O O . PHE A 1 206 ? -6.732 20.056 11.938 1.00 27.22 206 PHE A O 1
ATOM 1614 N N . PHE A 1 207 ? -7.495 20.498 14.005 1.00 29.02 207 PHE A N 1
ATOM 1615 C CA . PHE A 1 207 ? -8.935 20.451 13.752 1.00 29.02 207 PHE A CA 1
ATOM 1616 C C . PHE A 1 207 ? -9.569 21.514 14.652 1.00 29.02 207 PHE A C 1
ATOM 1618 O O . PHE A 1 207 ? -9.363 21.502 15.861 1.00 29.02 207 PHE A O 1
ATOM 1625 N N . VAL A 1 208 ? -10.293 22.459 14.054 1.00 26.62 208 VAL A N 1
ATOM 1626 C CA . VAL A 1 208 ? -11.088 23.468 14.763 1.00 26.62 208 VAL A CA 1
ATOM 1627 C C . VAL A 1 208 ? -12.548 23.236 14.397 1.00 26.62 208 VAL A C 1
ATOM 1629 O O . VAL A 1 208 ? -12.879 23.187 13.213 1.00 26.62 208 VAL A O 1
ATOM 1632 N N . CYS A 1 209 ? -13.396 23.131 15.418 1.00 27.72 209 CYS A N 1
ATOM 1633 C CA . CYS A 1 209 ? -14.803 23.500 15.359 1.00 27.72 209 CYS A CA 1
ATOM 1634 C C . CYS A 1 209 ? -15.105 24.365 16.593 1.00 27.72 209 CYS A C 1
ATOM 1636 O O . CYS A 1 209 ? -14.641 24.061 17.693 1.00 27.72 209 CYS A O 1
ATOM 1638 N N . ASP A 1 210 ? -15.821 25.463 16.365 1.00 24.55 210 ASP A N 1
ATOM 1639 C CA . ASP A 1 210 ? -16.257 26.456 17.348 1.00 24.55 210 ASP A CA 1
ATOM 1640 C C . ASP A 1 210 ? -17.225 25.878 18.395 1.00 24.55 210 ASP A C 1
ATOM 1642 O O . ASP A 1 210 ? -18.066 25.045 18.064 1.00 24.55 210 ASP A O 1
ATOM 1646 N N . SER A 1 211 ? -17.147 26.378 19.637 1.00 26.48 211 SER A N 1
ATOM 1647 C CA . SER A 1 211 ? -18.187 27.231 20.250 1.00 26.48 211 SER A CA 1
ATOM 1648 C C . SER A 1 211 ? -18.042 27.358 21.782 1.00 26.48 211 SER A C 1
ATOM 1650 O O . SER A 1 211 ? -18.128 26.386 22.521 1.00 26.48 211 SER A O 1
ATOM 1652 N N . SER A 1 212 ? -17.961 28.620 22.222 1.00 26.80 212 SER A N 1
ATOM 1653 C CA . SER A 1 212 ? -18.646 29.206 23.391 1.00 26.80 212 SER A CA 1
ATOM 1654 C C . SER A 1 212 ? -18.208 28.903 24.843 1.00 26.80 212 SER A C 1
ATOM 1656 O O . SER A 1 212 ? -18.566 27.903 25.447 1.00 26.80 212 SER A O 1
ATOM 1658 N N . ASN A 1 213 ? -17.671 29.980 25.437 1.00 24.59 213 ASN A N 1
ATOM 1659 C CA . ASN A 1 213 ? -17.902 30.533 26.783 1.00 24.59 213 ASN A CA 1
ATOM 1660 C C . ASN A 1 213 ? -17.128 30.057 28.038 1.00 24.59 213 ASN A C 1
ATOM 1662 O O . ASN A 1 213 ? -17.325 28.978 28.576 1.00 24.59 213 ASN A O 1
ATOM 1666 N N . ASN A 1 214 ? -16.424 31.063 28.584 1.00 25.75 214 ASN A N 1
ATOM 1667 C CA . ASN A 1 214 ? -16.236 31.460 29.986 1.00 25.75 214 ASN A CA 1
ATOM 1668 C C . ASN A 1 214 ? -15.394 30.618 30.967 1.00 25.75 214 ASN A C 1
ATOM 1670 O O . ASN A 1 214 ? -15.868 29.710 31.633 1.00 25.75 214 ASN A O 1
ATOM 1674 N N . HIS A 1 215 ? -14.164 31.124 31.151 1.00 25.08 215 HIS A N 1
ATOM 1675 C CA . HIS A 1 215 ? -13.472 31.436 32.414 1.00 25.08 215 HIS A CA 1
ATOM 1676 C C . HIS A 1 215 ? -13.576 30.460 33.602 1.00 25.08 215 HIS A C 1
ATOM 1678 O O . HIS A 1 215 ? -14.562 30.449 34.328 1.00 25.08 215 HIS A O 1
ATOM 1684 N N . SER A 1 216 ? -12.436 29.892 34.010 1.00 26.86 216 SER A N 1
ATOM 1685 C CA . SER A 1 216 ? -11.612 30.452 35.106 1.00 26.86 216 SER A CA 1
ATOM 1686 C C . SER A 1 216 ? -10.369 29.591 35.381 1.00 26.86 216 SER A C 1
ATOM 1688 O O . SER A 1 216 ? -10.423 28.372 35.477 1.00 26.86 216 SER A O 1
ATOM 1690 N N . LYS A 1 217 ? -9.215 30.262 35.470 1.00 23.84 217 LYS A N 1
ATOM 1691 C CA . LYS A 1 217 ? -7.923 29.711 35.897 1.00 23.84 217 LYS A CA 1
ATOM 1692 C C . LYS A 1 217 ? -7.902 29.597 37.419 1.00 23.84 217 LYS A C 1
ATOM 1694 O O . LYS A 1 217 ? -8.148 30.612 38.060 1.00 23.84 217 LYS A O 1
ATOM 1699 N N . VAL A 1 218 ? -7.434 28.471 37.960 1.00 26.25 218 VAL A N 1
ATOM 1700 C CA . VAL A 1 218 ? -6.542 28.464 39.133 1.00 26.25 218 VAL A CA 1
ATOM 1701 C C . VAL A 1 218 ? -5.463 27.394 38.940 1.00 26.25 218 VAL A C 1
ATOM 1703 O O . VAL A 1 218 ? -5.706 26.299 38.446 1.00 26.25 218 VAL A O 1
ATOM 1706 N N . GLN A 1 219 ? -4.250 27.814 39.274 1.00 24.31 219 GLN A N 1
ATOM 1707 C CA . GLN A 1 219 ? -2.936 27.210 39.101 1.00 24.31 219 GLN A CA 1
ATOM 1708 C C . GLN A 1 219 ? -2.546 26.381 40.334 1.00 24.31 219 GLN A C 1
ATOM 1710 O O . GLN A 1 219 ? -2.821 26.817 41.448 1.00 24.31 219 GLN A O 1
ATOM 1715 N N . ASN A 1 220 ? -1.855 25.254 40.128 1.00 25.62 220 ASN A N 1
ATOM 1716 C CA . ASN A 1 220 ? -0.575 24.857 40.760 1.00 25.62 220 ASN A CA 1
ATOM 1717 C C . ASN A 1 220 ? -0.321 23.368 40.448 1.00 25.62 220 ASN A C 1
ATOM 1719 O O . ASN A 1 220 ? -1.188 22.533 40.667 1.00 25.62 220 ASN A O 1
ATOM 1723 N N . GLN A 1 221 ? 0.742 23.011 39.712 1.00 24.22 221 GLN A N 1
ATOM 1724 C CA . GLN A 1 221 ? 2.088 22.693 40.237 1.00 24.22 221 GLN A CA 1
ATOM 1725 C C . GLN A 1 221 ? 2.001 21.735 41.441 1.00 24.22 221 GLN A C 1
ATOM 1727 O O . GLN A 1 221 ? 1.444 22.091 42.469 1.00 24.22 221 GLN A O 1
ATOM 1732 N N . ILE A 1 222 ? 2.509 20.501 41.353 1.00 25.17 222 ILE A N 1
ATOM 1733 C CA . ILE A 1 222 ? 3.935 20.190 41.561 1.00 25.17 222 ILE A CA 1
ATOM 1734 C C . ILE A 1 222 ? 4.315 18.834 40.932 1.00 25.17 222 ILE A C 1
ATOM 1736 O O . ILE A 1 222 ? 3.542 17.878 40.927 1.00 25.17 222 ILE A O 1
ATOM 1740 N N . SER A 1 223 ? 5.550 18.788 40.430 1.00 25.97 223 SER A N 1
ATOM 1741 C CA . SER A 1 223 ? 6.282 17.627 39.928 1.00 25.97 223 SER A CA 1
ATOM 1742 C C . SER A 1 223 ? 6.712 16.648 41.024 1.00 25.97 223 SER A C 1
ATOM 1744 O O . SER A 1 223 ? 7.028 17.029 42.147 1.00 25.97 223 SER A O 1
ATOM 1746 N N . LEU A 1 224 ? 6.812 15.385 40.614 1.00 23.50 224 LEU A N 1
ATOM 1747 C CA . LEU A 1 224 ? 7.396 14.248 41.319 1.00 23.50 224 LEU A CA 1
ATOM 1748 C C . LEU A 1 224 ? 8.842 14.489 41.786 1.00 23.50 224 LEU A C 1
ATOM 1750 O O . LEU A 1 224 ? 9.691 14.857 40.977 1.00 23.50 224 LEU A O 1
ATOM 1754 N N . THR A 1 225 ? 9.141 14.104 43.029 1.00 26.91 225 THR A N 1
ATOM 1755 C CA . THR A 1 225 ? 10.466 13.605 43.430 1.00 26.91 225 THR A CA 1
ATOM 1756 C C . THR A 1 225 ? 10.345 12.464 44.438 1.00 26.91 225 THR A C 1
ATOM 1758 O O . THR A 1 225 ? 9.379 12.359 45.188 1.00 26.91 225 THR A O 1
ATOM 1761 N N . GLN A 1 226 ? 11.353 11.603 44.365 1.00 27.03 226 GLN A N 1
ATOM 1762 C CA . GLN A 1 226 ? 11.519 10.266 44.922 1.00 27.03 226 GLN A CA 1
ATOM 1763 C C . GLN A 1 226 ? 11.516 10.177 46.459 1.00 27.03 226 GLN A C 1
ATOM 1765 O O . GLN A 1 226 ? 11.891 11.109 47.164 1.00 27.03 226 GLN A O 1
ATOM 1770 N N . SER A 1 227 ? 11.144 8.989 46.941 1.00 26.39 227 SER A N 1
ATOM 1771 C CA . SER A 1 227 ? 11.316 8.463 48.305 1.00 26.39 227 SER A CA 1
ATOM 1772 C C . SER A 1 227 ? 12.811 8.319 48.669 1.00 26.39 227 SER A C 1
ATOM 1774 O O . SER A 1 227 ? 13.616 8.144 47.750 1.00 26.39 227 SER A O 1
ATOM 1776 N N . PRO A 1 228 ? 13.210 8.325 49.965 1.00 34.88 228 PRO A N 1
ATOM 1777 C CA . PRO A 1 228 ? 12.973 7.148 50.818 1.00 34.88 228 PRO A CA 1
ATOM 1778 C C . PRO A 1 228 ? 12.721 7.406 52.329 1.00 34.88 228 PRO A C 1
ATOM 1780 O O . PRO A 1 228 ? 13.086 8.433 52.887 1.00 34.88 228 PRO A O 1
ATOM 1783 N N . SER A 1 229 ? 12.118 6.387 52.961 1.00 26.42 229 SER A N 1
ATOM 1784 C CA . SER A 1 229 ? 12.286 5.895 54.350 1.00 26.42 229 SER A CA 1
ATOM 1785 C C . SER A 1 229 ? 12.385 6.871 55.538 1.00 26.42 229 SER A C 1
ATOM 1787 O O . SER A 1 229 ? 13.376 7.576 55.691 1.00 26.42 229 SER A O 1
ATOM 1789 N N . GLY A 1 230 ? 11.470 6.735 56.508 1.00 26.75 230 GLY A N 1
ATOM 1790 C CA . GLY A 1 230 ? 11.679 7.240 57.871 1.00 26.75 230 GLY A CA 1
ATOM 1791 C C . GLY A 1 230 ? 10.427 7.230 58.751 1.00 26.75 230 GLY A C 1
ATOM 1792 O O . GLY A 1 230 ? 9.401 7.777 58.383 1.00 26.75 230 GLY A O 1
ATOM 1793 N N . SER A 1 231 ? 10.536 6.574 59.902 1.00 25.81 231 SER A N 1
ATOM 1794 C CA . SER A 1 231 ? 9.506 6.252 60.899 1.00 25.81 231 SER A CA 1
ATOM 1795 C C . SER A 1 231 ? 8.944 7.445 61.710 1.00 25.81 231 SER A C 1
ATOM 1797 O O . SER A 1 231 ? 9.596 8.473 61.848 1.00 25.81 231 SER A O 1
ATOM 1799 N N . HIS A 1 232 ? 7.805 7.177 62.371 1.00 29.62 232 HIS A N 1
ATOM 1800 C CA . HIS A 1 232 ? 7.269 7.755 63.623 1.00 29.62 232 HIS A CA 1
ATOM 1801 C C . HIS A 1 232 ? 6.189 8.866 63.603 1.00 29.62 232 HIS A C 1
ATOM 1803 O O . HIS A 1 232 ? 6.460 10.049 63.481 1.00 29.62 232 HIS A O 1
ATOM 1809 N N . ARG A 1 233 ? 4.974 8.412 63.967 1.00 26.59 233 ARG A N 1
ATOM 1810 C CA . ARG A 1 233 ? 4.227 8.734 65.210 1.00 26.59 233 ARG A CA 1
ATOM 1811 C C . ARG A 1 233 ? 3.498 10.095 65.349 1.00 26.59 233 ARG A C 1
ATOM 1813 O O . ARG A 1 233 ? 4.091 11.108 65.675 1.00 26.59 233 ARG A O 1
ATOM 1820 N N . ALA A 1 234 ? 2.167 9.939 65.384 1.00 27.41 234 A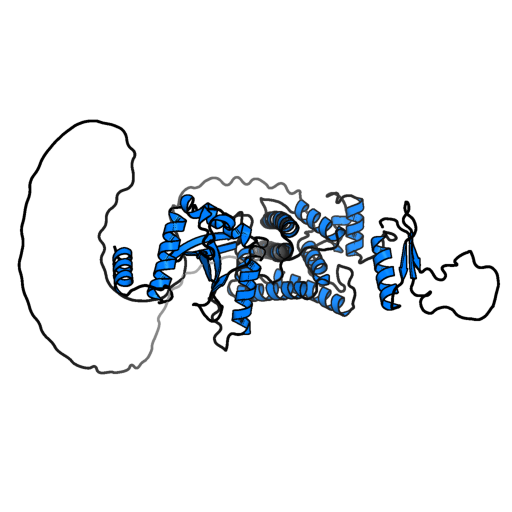LA A N 1
ATOM 1821 C CA . ALA A 1 234 ? 1.171 10.486 66.323 1.00 27.41 234 ALA A CA 1
ATOM 1822 C C . ALA A 1 234 ? 0.516 11.871 66.124 1.00 27.41 234 ALA A C 1
ATOM 1824 O O . ALA A 1 234 ? 1.137 12.916 66.237 1.00 27.41 234 ALA A O 1
ATOM 1825 N N . ASN A 1 235 ? -0.820 11.754 66.106 1.00 26.88 235 ASN A N 1
ATOM 1826 C CA . ASN A 1 235 ? -1.824 12.458 66.910 1.00 26.88 235 ASN A CA 1
ATOM 1827 C C . ASN A 1 235 ? -2.327 13.851 66.508 1.00 26.88 235 ASN A C 1
ATOM 1829 O O . ASN A 1 235 ? -1.613 14.838 66.605 1.00 26.88 235 ASN A O 1
ATOM 1833 N N . ASN A 1 236 ? -3.666 13.859 66.369 1.00 29.03 236 ASN A N 1
ATOM 1834 C CA . ASN A 1 236 ? -4.620 14.797 66.977 1.00 29.03 236 ASN A CA 1
ATOM 1835 C C . ASN A 1 236 ? -4.689 16.212 66.375 1.00 29.03 236 ASN A C 1
ATOM 1837 O O . ASN A 1 236 ? -3.677 16.823 66.095 1.00 29.03 236 ASN A O 1
ATOM 1841 N N . HIS A 1 237 ? -5.835 16.878 66.232 1.00 28.39 237 HIS A N 1
ATOM 1842 C CA . HIS A 1 237 ? -7.267 16.612 66.422 1.00 28.39 237 HIS A CA 1
ATOM 1843 C C . HIS A 1 237 ? -7.967 17.952 66.066 1.00 28.39 237 HIS A C 1
ATOM 1845 O O . HIS A 1 237 ? -7.316 18.992 66.088 1.00 28.39 237 HIS A O 1
ATOM 1851 N N . VAL A 1 238 ? -9.296 17.923 65.893 1.00 28.44 238 VAL A N 1
ATOM 1852 C CA . VAL A 1 238 ? -10.249 19.030 66.186 1.00 28.44 238 VAL A CA 1
ATOM 1853 C C . VAL A 1 238 ? -10.322 20.183 65.158 1.00 28.44 238 VAL A C 1
ATOM 1855 O O . VAL A 1 238 ? -9.379 20.937 64.986 1.00 28.44 238 VAL A O 1
ATOM 1858 N N . THR A 1 239 ? -11.376 20.220 64.320 1.00 27.77 239 THR A N 1
ATOM 1859 C CA . THR A 1 239 ? -12.665 20.985 64.420 1.00 27.77 239 THR A CA 1
ATOM 1860 C C . THR A 1 239 ? -12.509 22.507 64.222 1.00 27.77 239 THR A C 1
ATOM 1862 O O . THR A 1 239 ? -11.484 23.048 64.589 1.00 27.77 239 THR A O 1
ATOM 1865 N N . ALA A 1 240 ? -13.456 23.314 63.741 1.00 26.50 240 ALA A N 1
ATOM 1866 C CA . ALA A 1 240 ? -14.877 23.189 63.421 1.00 26.50 240 ALA A CA 1
ATOM 1867 C C . ALA A 1 240 ? -15.307 24.466 62.648 1.00 26.50 240 ALA A C 1
ATOM 1869 O O . ALA A 1 240 ? -14.593 25.458 62.723 1.00 26.50 240 ALA A O 1
ATOM 1870 N N . SER A 1 241 ? -16.478 24.390 61.984 1.00 25.94 241 SER A N 1
ATOM 1871 C CA . SER A 1 241 ? -17.552 25.412 61.819 1.00 25.94 241 SER A CA 1
ATOM 1872 C C . SER A 1 241 ? -17.185 26.865 61.425 1.00 25.94 241 SER A C 1
ATOM 1874 O O . SER A 1 241 ? -16.204 27.435 61.856 1.00 25.94 241 SER A O 1
ATOM 1876 N N . SER A 1 242 ? -17.925 27.642 60.632 1.00 27.11 242 SER A N 1
ATOM 1877 C CA . SER A 1 242 ? -19.366 27.902 60.454 1.00 27.11 242 SER A CA 1
ATOM 1878 C C . SER A 1 242 ? -19.452 28.952 59.308 1.00 27.11 242 SER A C 1
ATOM 1880 O O . SER A 1 242 ? -18.562 29.783 59.195 1.00 27.11 242 SER A O 1
ATOM 1882 N N . SER A 1 243 ? -20.297 28.825 58.272 1.00 26.66 243 SER A N 1
ATOM 1883 C CA . SER A 1 243 ? -21.653 29.417 58.121 1.00 26.66 243 SER A CA 1
ATOM 1884 C C . SER A 1 243 ? -21.826 30.895 58.546 1.00 26.66 243 SER A C 1
ATOM 1886 O O . SER A 1 243 ? -21.235 31.289 59.543 1.00 26.66 243 SER A O 1
ATOM 1888 N N . PRO A 1 244 ? -22.828 31.644 58.025 1.00 49.88 244 PRO A N 1
ATOM 1889 C CA . PRO A 1 244 ? -23.392 31.700 56.663 1.00 49.88 244 PRO A CA 1
ATOM 1890 C C . PRO A 1 244 ? -23.785 33.160 56.258 1.00 49.88 244 PRO A C 1
ATOM 1892 O O . PRO A 1 244 ? -23.360 34.118 56.896 1.00 49.88 244 PRO A O 1
ATOM 1895 N N . SER A 1 245 ? -24.709 33.288 55.283 1.00 29.23 245 SER A N 1
ATOM 1896 C CA . SER A 1 245 ? -25.666 34.400 55.013 1.00 29.23 245 SER A CA 1
ATOM 1897 C C . SER A 1 245 ? -25.319 35.327 53.825 1.00 29.23 245 SER A C 1
ATOM 1899 O O . SER A 1 245 ? -24.155 35.622 53.612 1.00 29.23 245 SER A O 1
ATOM 1901 N N . ARG A 1 246 ? -26.231 35.879 53.001 1.00 29.33 246 ARG A N 1
ATOM 1902 C CA . ARG A 1 246 ? -27.654 35.676 52.622 1.00 29.33 246 ARG A CA 1
ATOM 1903 C C . ARG A 1 246 ? -27.983 36.761 51.561 1.00 29.33 246 ARG A C 1
ATOM 1905 O O . ARG A 1 246 ? -27.410 37.840 51.639 1.00 29.33 246 ARG A O 1
ATOM 1912 N N . SER A 1 247 ? -28.996 36.518 50.707 1.00 28.86 247 SER A N 1
ATOM 1913 C CA . SER A 1 247 ? -29.894 37.506 50.030 1.00 28.86 247 SER A CA 1
ATOM 1914 C C . SER A 1 247 ? -29.300 38.480 48.981 1.00 28.86 247 SER A C 1
ATOM 1916 O O . SER A 1 247 ? -28.176 38.916 49.123 1.00 28.86 247 SER A O 1
ATOM 1918 N N . SER A 1 248 ? -29.982 38.964 47.931 1.00 29.30 248 SER A N 1
ATOM 1919 C CA . SER A 1 248 ? -31.320 38.763 47.333 1.00 29.30 248 SER A CA 1
ATOM 1920 C C . SER A 1 248 ? -31.483 39.701 46.116 1.00 29.30 248 SER A C 1
ATOM 1922 O O . SER A 1 248 ? -30.925 40.790 46.170 1.00 29.30 248 SER A O 1
ATOM 1924 N N . ARG A 1 249 ? -32.395 39.347 45.179 1.00 31.62 249 ARG A N 1
ATOM 1925 C CA . ARG A 1 249 ? -33.172 40.215 44.236 1.00 31.62 249 ARG A CA 1
ATOM 1926 C C . ARG A 1 249 ? -32.355 41.003 43.186 1.00 31.62 249 ARG A C 1
ATOM 1928 O O . ARG A 1 249 ? -31.314 41.544 43.492 1.00 31.62 249 ARG A O 1
ATOM 1935 N N . GLY A 1 250 ? -32.744 41.169 41.922 1.00 27.81 250 GLY A N 1
ATOM 1936 C CA . GLY A 1 250 ? -34.007 41.022 41.189 1.00 27.81 250 GLY A CA 1
ATOM 1937 C C . GLY A 1 250 ? -34.106 42.221 40.222 1.00 27.81 250 GLY A C 1
ATOM 1938 O O . GLY A 1 250 ? -33.753 43.322 40.630 1.00 27.81 250 GLY A O 1
ATOM 1939 N N . GLY A 1 251 ? -34.562 42.052 38.973 1.00 27.94 251 GLY A N 1
ATOM 1940 C CA . GLY A 1 251 ? -34.891 43.206 38.113 1.00 27.94 251 GLY A CA 1
ATOM 1941 C C . GLY A 1 251 ? -34.740 43.007 36.602 1.00 27.94 251 GLY A C 1
ATOM 1942 O O . GLY A 1 251 ? -33.656 42.773 36.090 1.00 27.94 251 GLY A O 1
ATOM 1943 N N . SER A 1 252 ? -35.868 43.137 35.914 1.00 29.55 252 SER A N 1
ATOM 1944 C CA . SER A 1 252 ? -36.179 42.991 34.485 1.00 29.55 252 SER A CA 1
ATOM 1945 C C . SER A 1 252 ? -35.925 44.244 33.624 1.00 29.55 252 SER A C 1
ATOM 1947 O O . SER A 1 252 ? -36.012 45.349 34.147 1.00 29.55 252 SER A O 1
ATOM 1949 N N . GLY A 1 253 ? -35.821 44.103 32.289 1.00 29.22 253 GLY A N 1
ATOM 1950 C CA . GLY A 1 253 ? -36.086 45.218 31.354 1.00 29.22 253 GLY A CA 1
ATOM 1951 C C . GLY A 1 253 ? -35.640 45.020 29.893 1.00 29.22 253 GLY A C 1
ATOM 1952 O O . GLY A 1 253 ? -34.463 44.836 29.626 1.00 29.22 253 GLY A O 1
ATOM 1953 N N . ARG A 1 254 ? -36.594 45.086 28.951 1.00 30.58 254 ARG A N 1
ATOM 1954 C CA . ARG A 1 254 ? -36.469 45.011 27.472 1.00 30.58 254 ARG A CA 1
ATOM 1955 C C . ARG A 1 254 ? -35.989 46.332 26.832 1.00 30.58 254 ARG A C 1
ATOM 1957 O O . ARG A 1 254 ? -36.347 47.386 27.344 1.00 30.58 254 ARG A O 1
ATOM 1964 N N . SER A 1 255 ? -35.391 46.287 25.628 1.00 29.19 255 SER A N 1
ATOM 1965 C CA . SER A 1 255 ? -35.894 46.932 24.376 1.00 29.19 255 SER A CA 1
ATOM 1966 C C . SER A 1 255 ? -34.862 46.987 23.218 1.00 29.19 255 SER A C 1
ATOM 1968 O O . SER A 1 255 ? -33.670 46.787 23.412 1.00 29.19 255 SER A O 1
ATOM 1970 N N . SER A 1 256 ? -35.402 47.162 22.005 1.00 32.38 256 SER A N 1
ATOM 1971 C CA . SER A 1 256 ? -34.922 46.881 20.633 1.00 32.38 256 SER A CA 1
ATOM 1972 C C . SER A 1 256 ? -33.923 47.889 19.992 1.00 32.38 256 SER A C 1
ATOM 1974 O O . SER A 1 256 ? -33.623 48.909 20.607 1.00 32.38 256 SER A O 1
ATOM 1976 N N . PRO A 1 257 ? -33.429 47.651 18.743 1.00 44.81 257 PRO A N 1
ATOM 1977 C CA . PRO A 1 257 ? -32.288 48.363 18.141 1.00 44.81 257 PRO A CA 1
ATOM 1978 C C . PRO A 1 257 ? -32.638 49.311 16.967 1.00 44.81 257 PRO A C 1
ATOM 1980 O O . PRO A 1 257 ? -33.726 49.243 16.395 1.00 44.81 257 PRO A O 1
ATOM 1983 N N . ALA A 1 258 ? -31.659 50.120 16.528 1.00 28.66 258 ALA A N 1
ATOM 1984 C CA . ALA A 1 258 ? -31.713 50.914 15.294 1.00 28.66 258 ALA A CA 1
ATOM 1985 C C . ALA A 1 258 ? -30.412 50.819 14.461 1.00 28.66 258 ALA A C 1
ATOM 1987 O O . ALA A 1 258 ? -29.304 50.784 14.992 1.00 28.66 258 ALA A O 1
ATOM 1988 N N . LYS A 1 259 ? -30.593 50.756 13.134 1.00 29.16 259 LYS A N 1
ATOM 1989 C CA . LYS A 1 259 ? -29.598 50.720 12.040 1.00 29.16 259 LYS A CA 1
ATOM 1990 C C . LYS A 1 259 ? -29.073 52.127 11.716 1.00 29.16 259 LYS A C 1
ATOM 1992 O O . LYS A 1 259 ? -29.873 53.044 11.809 1.00 29.16 259 LYS A O 1
ATOM 1997 N N . THR A 1 260 ? -27.873 52.244 11.120 1.00 28.22 260 THR A N 1
ATOM 1998 C CA . THR A 1 260 ? -27.653 52.942 9.820 1.00 28.22 260 THR A CA 1
ATOM 1999 C C . THR A 1 260 ? -26.236 52.768 9.245 1.00 28.22 260 THR A C 1
ATOM 2001 O O . THR A 1 260 ? -25.280 52.508 9.965 1.00 28.22 260 THR A O 1
ATOM 2004 N N . LYS A 1 261 ? -26.168 52.871 7.909 1.00 29.86 261 LYS A N 1
ATOM 2005 C CA . LYS A 1 261 ? -25.077 52.577 6.961 1.00 29.86 261 LYS A CA 1
ATOM 2006 C C . LYS A 1 261 ? -24.123 53.757 6.692 1.00 29.86 261 LYS A C 1
ATOM 2008 O O . LYS A 1 261 ? -24.454 54.910 6.934 1.00 29.86 261 LYS A O 1
ATOM 2013 N N . SER A 1 262 ? -22.991 53.401 6.081 1.00 29.69 262 SER A N 1
ATOM 2014 C CA . SER A 1 262 ? -21.823 54.171 5.635 1.00 29.69 262 SER A CA 1
ATOM 2015 C C . SER A 1 262 ? -21.903 54.795 4.224 1.00 29.69 262 SER A C 1
ATOM 2017 O O . SER A 1 262 ? -22.593 54.267 3.354 1.00 29.69 262 SER A O 1
ATOM 2019 N N . LYS A 1 263 ? -21.096 55.857 4.012 1.00 27.09 263 LYS A N 1
ATOM 2020 C CA . LYS A 1 263 ? -20.384 56.383 2.803 1.00 27.09 263 LYS A CA 1
ATOM 2021 C C . LYS A 1 263 ? -19.337 57.401 3.335 1.00 27.09 263 LYS A C 1
ATOM 2023 O O . LYS A 1 263 ? -19.621 57.988 4.368 1.00 27.09 263 LYS A O 1
ATOM 2028 N N . GLY A 1 264 ? -18.161 57.721 2.786 1.00 25.42 264 GLY A N 1
ATOM 2029 C CA . GLY A 1 264 ? -17.355 57.350 1.618 1.00 25.42 264 GLY A CA 1
ATOM 2030 C C . GLY A 1 264 ? -16.040 58.192 1.613 1.00 25.42 264 GLY A C 1
ATOM 2031 O O . GLY A 1 264 ? -15.897 59.089 2.438 1.00 25.42 264 GLY A O 1
ATOM 2032 N N . SER A 1 265 ? -15.144 57.896 0.651 1.00 26.89 265 SER A N 1
ATOM 2033 C CA . SER A 1 265 ? -14.121 58.746 -0.034 1.00 26.89 265 SER A CA 1
ATOM 2034 C C . SER A 1 265 ? -12.800 59.263 0.624 1.00 26.89 265 SER A C 1
ATOM 2036 O O . SER A 1 265 ? -12.817 60.191 1.418 1.00 26.89 265 SER A O 1
ATOM 2038 N N . SER A 1 266 ? -11.667 58.741 0.092 1.00 25.83 266 SER A N 1
ATOM 2039 C CA . SER A 1 266 ? -10.532 59.394 -0.646 1.00 25.83 266 SER A CA 1
ATOM 2040 C C . SER A 1 266 ? -9.410 60.257 -0.003 1.00 25.83 266 SER A C 1
ATOM 2042 O O . SER A 1 266 ? -9.695 61.121 0.813 1.00 25.83 266 SER A O 1
ATOM 2044 N N . SER A 1 267 ? -8.211 60.130 -0.635 1.00 26.42 267 SER A N 1
ATOM 2045 C CA . SER A 1 267 ? -6.998 61.011 -0.719 1.00 26.42 267 SER A CA 1
ATOM 2046 C C . SER A 1 267 ? -5.918 60.847 0.380 1.00 26.42 267 SER A C 1
ATOM 2048 O O . SER A 1 267 ? -6.251 60.462 1.490 1.00 26.42 267 SER A O 1
ATOM 2050 N N . SER A 1 268 ? -4.601 61.083 0.230 1.00 27.05 268 SER A N 1
ATOM 2051 C CA . SER A 1 268 ? -3.587 61.227 -0.848 1.00 27.05 268 SER A CA 1
ATOM 2052 C C . SER A 1 268 ? -2.192 61.385 -0.166 1.00 27.05 268 SER A C 1
ATOM 2054 O O . SER A 1 268 ? -2.135 61.718 1.013 1.00 27.05 268 SER A O 1
ATOM 2056 N N . VAL A 1 269 ? -1.091 61.135 -0.896 1.00 30.31 269 VAL A N 1
ATOM 2057 C CA . VAL A 1 269 ? 0.362 61.126 -0.512 1.00 30.31 269 VAL A CA 1
ATOM 2058 C C . VAL A 1 269 ? 0.915 62.504 -0.044 1.00 30.31 269 VAL A C 1
ATOM 2060 O O . VAL A 1 269 ? 0.231 63.495 -0.303 1.00 30.31 269 VAL A O 1
ATOM 2063 N N . PRO A 1 270 ? 2.109 62.626 0.614 1.00 37.09 270 PRO A N 1
ATOM 2064 C CA . PRO A 1 270 ? 3.436 62.818 -0.066 1.00 37.09 270 PRO A CA 1
ATOM 2065 C C . PRO A 1 270 ? 4.666 62.172 0.678 1.00 37.09 270 PRO A C 1
ATOM 2067 O O . PRO A 1 270 ? 4.633 62.020 1.891 1.00 37.09 270 PRO A O 1
ATOM 2070 N N . SER A 1 271 ? 5.691 61.577 0.033 1.00 26.27 271 SER A N 1
ATOM 2071 C CA . SER A 1 271 ? 6.971 62.117 -0.527 1.00 26.27 271 SER A CA 1
ATOM 2072 C C . SER A 1 271 ? 8.249 61.741 0.272 1.00 26.27 271 SER A C 1
ATOM 2074 O O . SER A 1 271 ? 8.266 61.787 1.497 1.00 26.27 271 SER A O 1
ATOM 2076 N N . SER A 1 272 ? 9.314 61.374 -0.459 1.00 27.84 272 SER A N 1
ATOM 2077 C CA . SER A 1 272 ? 10.632 60.844 -0.023 1.00 27.84 272 SER A CA 1
ATOM 2078 C C . SER A 1 272 ? 11.676 61.913 0.379 1.00 27.84 272 SER A C 1
ATOM 2080 O O . SER A 1 272 ? 11.412 63.107 0.243 1.00 27.84 272 SER A O 1
ATOM 2082 N N . PRO A 1 273 ? 12.912 61.498 0.750 1.00 35.25 273 PRO A N 1
ATOM 2083 C CA . PRO A 1 273 ? 14.063 61.862 -0.100 1.00 35.25 273 PRO A CA 1
ATOM 2084 C C . PRO A 1 273 ? 15.117 60.747 -0.327 1.00 35.25 273 PRO A C 1
ATOM 2086 O O . PRO A 1 273 ? 15.187 59.755 0.395 1.00 35.25 273 PRO A O 1
ATOM 2089 N N . LEU A 1 274 ? 15.921 60.944 -1.382 1.00 26.39 274 LEU A N 1
ATOM 2090 C CA . LEU A 1 274 ? 16.990 60.095 -1.941 1.00 26.39 274 LEU A CA 1
ATOM 2091 C C . LEU A 1 274 ? 18.383 60.435 -1.378 1.00 26.39 274 LEU A C 1
ATOM 2093 O O . LEU A 1 274 ? 18.647 61.602 -1.106 1.00 26.39 274 LEU A O 1
ATOM 2097 N N . LEU A 1 275 ? 19.307 59.461 -1.387 1.00 25.05 275 LEU A N 1
ATOM 2098 C CA . LEU A 1 275 ? 20.759 59.671 -1.543 1.00 25.05 275 LEU A CA 1
ATOM 2099 C C . LEU A 1 275 ? 21.404 58.487 -2.300 1.00 25.05 275 LEU A C 1
ATOM 2101 O O . LEU A 1 275 ? 21.077 57.325 -2.077 1.00 25.05 275 LEU A O 1
ATOM 2105 N N . SER A 1 276 ? 22.293 58.832 -3.230 1.00 27.75 276 SER A N 1
ATOM 2106 C CA . SER A 1 276 ? 22.975 58.030 -4.261 1.00 27.75 276 SER A CA 1
ATOM 2107 C C . SER A 1 276 ? 24.275 57.349 -3.798 1.00 27.75 276 SER A C 1
ATOM 2109 O O . SER A 1 276 ? 24.944 57.926 -2.944 1.00 27.75 276 SER A O 1
ATOM 2111 N N . HIS A 1 277 ? 24.710 56.251 -4.449 1.00 27.03 277 HIS A N 1
ATOM 2112 C CA . HIS A 1 277 ? 26.025 56.106 -5.135 1.00 27.03 277 HIS A CA 1
ATOM 2113 C C . HIS A 1 277 ? 26.233 54.716 -5.799 1.00 27.03 277 HIS A C 1
ATOM 2115 O O . HIS A 1 277 ? 25.672 53.711 -5.379 1.00 27.03 277 HIS A O 1
ATOM 2121 N N . ASN A 1 278 ? 27.045 54.725 -6.866 1.00 26.77 278 ASN A N 1
ATOM 2122 C CA . ASN A 1 278 ? 27.398 53.689 -7.857 1.00 26.77 278 ASN A CA 1
ATOM 2123 C C . ASN A 1 278 ? 27.901 52.322 -7.331 1.00 26.77 278 ASN A C 1
ATOM 2125 O O . ASN A 1 278 ? 28.669 52.298 -6.377 1.00 26.77 278 ASN A O 1
ATOM 2129 N N . HIS A 1 279 ? 27.629 51.218 -8.056 1.00 28.06 279 HIS A N 1
ATOM 2130 C CA . HIS A 1 279 ? 28.642 50.446 -8.821 1.00 28.06 279 HIS A CA 1
ATOM 2131 C C . HIS A 1 279 ? 28.132 49.110 -9.420 1.00 28.06 279 HIS A C 1
ATOM 2133 O O . HIS A 1 279 ? 27.538 48.284 -8.741 1.00 28.06 279 HIS A O 1
ATOM 2139 N N . SER A 1 280 ? 28.545 48.892 -10.675 1.00 26.14 280 SER A N 1
ATOM 2140 C CA . SER A 1 280 ? 28.997 47.634 -11.298 1.00 26.14 280 SER A CA 1
ATOM 2141 C C . SER A 1 280 ? 28.014 46.490 -11.604 1.00 26.14 280 SER A C 1
ATOM 2143 O O . SER A 1 280 ? 27.554 45.743 -10.746 1.00 26.14 280 SER A O 1
ATOM 2145 N N . MET A 1 281 ? 27.833 46.279 -12.911 1.00 36.53 281 MET A N 1
ATOM 2146 C CA . MET A 1 281 ? 27.408 45.028 -13.532 1.00 36.53 281 MET A CA 1
ATOM 2147 C C . MET A 1 281 ? 28.438 43.917 -13.293 1.00 36.53 281 MET A C 1
ATOM 2149 O O . MET A 1 281 ? 29.504 43.933 -13.893 1.00 36.53 281 MET A O 1
ATOM 2153 N N . HIS A 1 282 ? 28.096 42.927 -12.472 1.00 36.88 282 HIS A N 1
ATOM 2154 C CA . HIS A 1 282 ? 28.548 41.536 -12.594 1.00 36.88 282 HIS A CA 1
ATOM 2155 C C . HIS A 1 282 ? 27.792 40.709 -11.553 1.00 36.88 282 HIS A C 1
ATOM 2157 O O . HIS A 1 282 ? 28.025 40.913 -10.375 1.00 36.88 282 HIS A O 1
ATOM 2163 N N . HIS A 1 283 ? 26.880 39.822 -11.974 1.00 32.12 283 HIS A N 1
ATOM 2164 C CA . HIS A 1 283 ? 26.551 38.526 -11.344 1.00 32.12 283 HIS A CA 1
ATOM 2165 C C . HIS A 1 283 ? 25.222 37.979 -11.902 1.00 32.12 283 HIS A C 1
ATOM 2167 O O . HIS A 1 283 ? 24.161 38.146 -11.316 1.00 32.12 283 HIS A O 1
ATOM 2173 N N . HIS A 1 284 ? 25.283 37.253 -13.022 1.00 32.47 284 HIS A N 1
ATOM 2174 C CA . HIS A 1 284 ? 24.206 36.353 -13.462 1.00 32.47 284 HIS A CA 1
ATOM 2175 C C . HIS A 1 284 ? 24.805 35.065 -14.050 1.00 32.47 284 HIS A C 1
ATOM 2177 O O . HIS A 1 284 ? 24.669 34.775 -15.232 1.00 32.47 284 HIS A O 1
ATOM 2183 N N . ALA A 1 285 ? 25.515 34.284 -13.227 1.00 31.94 285 ALA A N 1
ATOM 2184 C CA . ALA A 1 285 ? 26.002 32.958 -13.644 1.00 31.94 285 ALA A CA 1
ATOM 2185 C C . ALA A 1 285 ? 26.065 31.888 -12.535 1.00 31.94 285 ALA A C 1
ATOM 2187 O O . ALA A 1 285 ? 26.370 30.738 -12.836 1.00 31.94 285 ALA A O 1
ATOM 2188 N N . LEU A 1 286 ? 25.742 32.205 -11.272 1.00 31.72 286 LEU A N 1
ATOM 2189 C CA . LEU A 1 286 ? 25.894 31.253 -10.154 1.00 31.72 286 LEU A CA 1
ATOM 2190 C C . LEU A 1 286 ? 24.586 30.605 -9.654 1.00 31.72 286 LEU A C 1
ATOM 2192 O O . LEU A 1 286 ? 24.655 29.597 -8.966 1.00 31.72 286 LEU A O 1
ATOM 2196 N N . ASN A 1 287 ? 23.403 31.065 -10.084 1.00 30.00 287 ASN A N 1
ATOM 2197 C CA . ASN A 1 287 ? 22.111 30.504 -9.632 1.00 30.00 287 ASN A CA 1
ATOM 2198 C C . ASN A 1 287 ? 21.496 29.444 -10.573 1.00 30.00 287 ASN A C 1
ATOM 2200 O O . ASN A 1 287 ? 20.411 28.917 -10.314 1.00 30.00 287 ASN A O 1
ATOM 2204 N N . HIS A 1 288 ? 22.167 29.095 -11.677 1.00 32.38 288 HIS A N 1
ATOM 2205 C CA . HIS A 1 288 ? 21.633 28.137 -12.656 1.00 32.38 288 HIS A CA 1
ATOM 2206 C C . HIS A 1 288 ? 22.049 26.675 -12.412 1.00 32.38 288 HIS A C 1
ATOM 2208 O O . HIS A 1 288 ? 21.432 25.772 -12.978 1.00 32.38 288 HIS A O 1
ATOM 2214 N N . SER A 1 289 ? 23.079 26.423 -11.597 1.00 33.72 289 SER A N 1
ATOM 2215 C CA . SER A 1 289 ? 23.571 25.072 -11.286 1.00 33.72 289 SER A CA 1
ATOM 2216 C C . SER A 1 289 ? 22.847 24.446 -10.088 1.00 33.72 289 SER A C 1
ATOM 2218 O O . SER A 1 289 ? 22.452 23.286 -10.184 1.00 33.72 289 SER A O 1
ATOM 2220 N N . GLU A 1 290 ? 22.591 25.214 -9.022 1.00 31.42 290 GLU A N 1
ATOM 2221 C CA . GLU A 1 290 ? 21.824 24.776 -7.841 1.00 31.42 290 GLU A CA 1
ATOM 2222 C C . GLU A 1 290 ? 20.338 24.553 -8.147 1.00 31.42 290 GLU A C 1
ATOM 2224 O O . GLU A 1 290 ? 19.745 23.575 -7.703 1.00 31.42 290 GLU A O 1
ATOM 2229 N N . SER A 1 291 ? 19.731 25.396 -8.986 1.00 38.44 291 SER A N 1
ATOM 2230 C CA . SER A 1 291 ? 18.350 25.186 -9.442 1.00 38.44 291 SER A CA 1
ATOM 2231 C C . SER A 1 291 ? 18.224 23.913 -10.285 1.00 38.44 291 SER A C 1
ATOM 2233 O O . SER A 1 291 ? 17.326 23.108 -10.055 1.00 38.44 291 SER A O 1
ATOM 2235 N N . LYS A 1 292 ? 19.161 23.652 -11.207 1.00 41.31 292 LYS A N 1
ATOM 2236 C CA . LYS A 1 292 ? 19.168 22.425 -12.027 1.00 41.31 292 LYS A CA 1
ATOM 2237 C C . LYS A 1 292 ? 19.508 21.164 -11.225 1.00 41.31 292 LYS A C 1
ATOM 2239 O O . LYS A 1 292 ? 18.988 20.100 -11.562 1.00 41.31 292 LYS A O 1
ATOM 2244 N N . SER A 1 293 ? 20.363 21.239 -10.202 1.00 53.47 293 SER A N 1
ATOM 2245 C CA . SER A 1 293 ? 20.659 20.097 -9.323 1.00 53.47 293 SER A CA 1
ATOM 2246 C C . SER A 1 293 ? 19.474 19.769 -8.412 1.00 53.47 293 SER A C 1
ATOM 2248 O O . SER A 1 293 ? 19.123 18.594 -8.297 1.00 53.47 293 SER A O 1
ATOM 2250 N N . ASN A 1 294 ? 18.796 20.788 -7.874 1.00 55.53 294 ASN A N 1
ATOM 2251 C CA . ASN A 1 294 ? 17.563 20.637 -7.102 1.00 55.53 294 ASN A CA 1
ATOM 2252 C C . ASN A 1 294 ? 16.424 20.071 -7.963 1.00 55.53 294 ASN A C 1
ATOM 2254 O O . ASN A 1 294 ? 15.775 19.113 -7.544 1.00 55.53 294 ASN A O 1
ATOM 2258 N N . ILE A 1 295 ? 16.263 20.561 -9.204 1.00 60.41 295 ILE A N 1
ATOM 2259 C CA . ILE A 1 295 ? 15.295 20.023 -10.178 1.00 60.41 295 ILE A CA 1
ATOM 2260 C C . ILE A 1 295 ? 15.566 18.542 -10.465 1.00 60.41 295 ILE A C 1
ATOM 2262 O O . ILE A 1 295 ? 14.655 17.725 -10.475 1.00 60.41 295 ILE A O 1
ATOM 2266 N N . ARG A 1 296 ? 16.831 18.160 -10.670 1.00 66.06 296 ARG A N 1
ATOM 2267 C CA . ARG A 1 296 ? 17.189 16.753 -10.906 1.00 66.06 296 ARG A CA 1
ATOM 2268 C C . ARG A 1 296 ? 16.971 15.886 -9.670 1.00 66.06 296 ARG A C 1
ATOM 2270 O O . ARG A 1 296 ? 16.716 14.702 -9.831 1.00 66.06 296 ARG A O 1
ATOM 2277 N N . SER A 1 297 ? 17.097 16.436 -8.464 1.00 77.38 297 SER A N 1
ATOM 2278 C CA . SER A 1 297 ? 16.974 15.666 -7.226 1.00 77.38 297 SER A CA 1
ATOM 2279 C C . SER A 1 297 ? 15.530 15.236 -6.961 1.00 77.38 297 SER A C 1
ATOM 2281 O O . SER A 1 297 ? 15.291 14.049 -6.742 1.00 77.38 297 SER A O 1
ATOM 2283 N N . PHE A 1 298 ? 14.562 16.160 -7.052 1.00 88.81 298 PHE A N 1
ATOM 2284 C CA . PHE A 1 298 ? 13.168 15.853 -6.704 1.00 88.81 298 PHE A CA 1
ATOM 2285 C C . PHE A 1 298 ? 12.522 14.852 -7.672 1.00 88.81 298 PHE A C 1
ATOM 2287 O O . PHE A 1 298 ? 11.784 13.982 -7.221 1.00 88.81 298 PHE A O 1
ATOM 2294 N N . VAL A 1 299 ? 12.871 14.907 -8.965 1.00 92.75 299 VAL A N 1
ATOM 2295 C CA . VAL A 1 299 ? 12.368 13.982 -9.998 1.00 92.75 299 VAL A CA 1
ATOM 2296 C C . VAL A 1 299 ? 12.641 12.530 -9.602 1.00 92.75 299 VAL A C 1
ATOM 2298 O O . VAL A 1 299 ? 11.744 11.690 -9.632 1.00 92.75 299 VAL A O 1
ATOM 2301 N N . PHE A 1 300 ? 13.868 12.227 -9.164 1.00 92.38 300 PHE A N 1
ATOM 2302 C CA . PHE A 1 300 ? 14.208 10.880 -8.703 1.00 92.38 300 PHE A CA 1
ATOM 2303 C C . PHE A 1 300 ? 13.472 10.514 -7.416 1.00 92.38 300 PHE A C 1
ATOM 2305 O O . PHE A 1 300 ? 13.025 9.377 -7.291 1.00 92.38 300 PHE A O 1
ATOM 2312 N N . ILE A 1 301 ? 13.331 11.449 -6.472 1.00 94.50 301 ILE A N 1
ATOM 2313 C CA . ILE A 1 301 ? 12.587 11.202 -5.229 1.00 94.50 301 ILE A CA 1
ATOM 2314 C C . ILE A 1 301 ? 11.121 10.876 -5.518 1.00 94.50 301 ILE A C 1
ATOM 2316 O O . ILE A 1 301 ? 10.625 9.891 -4.983 1.00 94.50 301 ILE A O 1
ATOM 2320 N N . GLN A 1 302 ? 10.457 11.602 -6.416 1.00 96.38 302 GLN A N 1
ATOM 2321 C CA . GLN A 1 302 ? 9.083 11.294 -6.822 1.00 96.38 302 GLN A CA 1
ATOM 2322 C C . GLN A 1 302 ? 8.974 9.935 -7.522 1.00 96.38 302 GLN A C 1
ATOM 2324 O O . GLN A 1 302 ? 8.030 9.191 -7.267 1.00 96.38 302 GLN A O 1
ATOM 2329 N N . GLY A 1 303 ? 9.964 9.552 -8.335 1.00 97.50 303 GLY A N 1
ATOM 2330 C CA . GLY A 1 303 ? 10.021 8.201 -8.906 1.00 97.50 303 GLY A CA 1
ATOM 2331 C C . GLY A 1 303 ? 10.088 7.117 -7.825 1.00 97.50 303 GLY A C 1
ATOM 2332 O O . GLY A 1 303 ? 9.354 6.133 -7.879 1.00 97.50 303 GLY A O 1
ATOM 2333 N N . TRP A 1 304 ? 10.918 7.331 -6.800 1.00 97.56 304 TRP A N 1
ATOM 2334 C CA . TRP A 1 304 ? 11.017 6.444 -5.640 1.00 97.56 304 TRP A CA 1
ATOM 2335 C C . TRP A 1 304 ? 9.738 6.414 -4.795 1.00 97.56 304 TRP A C 1
ATOM 2337 O O . TRP A 1 304 ? 9.364 5.352 -4.307 1.00 97.56 304 TRP A O 1
ATOM 2347 N N . GLN A 1 305 ? 9.046 7.543 -4.647 1.00 97.69 305 GLN A N 1
ATOM 2348 C CA . GLN A 1 305 ? 7.765 7.621 -3.943 1.00 97.69 305 GLN A CA 1
ATOM 2349 C C . GLN A 1 305 ? 6.664 6.842 -4.668 1.00 97.69 305 GLN A C 1
ATOM 2351 O O . GLN A 1 305 ? 5.933 6.080 -4.037 1.00 97.69 305 GLN A O 1
ATOM 2356 N N . LEU A 1 306 ? 6.566 6.982 -5.994 1.00 98.50 306 LEU A N 1
ATOM 2357 C CA . LEU A 1 306 ? 5.597 6.220 -6.780 1.00 98.50 306 LEU A CA 1
ATOM 2358 C C . LEU A 1 306 ? 5.924 4.721 -6.769 1.00 98.50 306 LEU A C 1
ATOM 2360 O O . LEU A 1 306 ? 5.014 3.902 -6.656 1.00 98.50 306 LEU A O 1
ATOM 2364 N N . LEU A 1 307 ? 7.212 4.356 -6.795 1.00 98.62 307 LEU A N 1
ATOM 2365 C CA . LEU A 1 307 ? 7.640 2.967 -6.619 1.00 98.62 307 LEU A CA 1
ATOM 2366 C C . LEU A 1 307 ? 7.270 2.427 -5.234 1.00 98.62 307 LEU A C 1
ATOM 2368 O O . LEU A 1 307 ? 6.749 1.322 -5.151 1.00 98.62 307 LEU A O 1
ATOM 2372 N N . ALA A 1 308 ? 7.477 3.208 -4.171 1.00 97.62 308 ALA A N 1
ATOM 2373 C CA . ALA A 1 308 ? 7.119 2.843 -2.801 1.00 97.62 308 ALA A CA 1
ATOM 2374 C C . ALA A 1 308 ? 5.615 2.565 -2.639 1.00 97.62 308 ALA A C 1
ATOM 2376 O O . ALA A 1 308 ? 5.238 1.617 -1.947 1.00 97.62 308 ALA A O 1
ATOM 2377 N N . LEU A 1 309 ? 4.761 3.343 -3.313 1.00 98.25 309 LEU A N 1
ATOM 2378 C CA . LEU A 1 309 ? 3.329 3.053 -3.399 1.00 98.25 309 LEU A CA 1
ATOM 2379 C C . LEU A 1 309 ? 3.080 1.754 -4.182 1.00 98.25 309 LEU A C 1
ATOM 2381 O O . LEU A 1 309 ? 2.427 0.855 -3.664 1.00 98.25 309 LEU A O 1
ATOM 2385 N N . ALA A 1 310 ? 3.640 1.616 -5.388 1.00 98.69 310 ALA A N 1
ATOM 2386 C CA . ALA A 1 310 ? 3.383 0.477 -6.274 1.00 98.69 310 ALA A CA 1
ATOM 2387 C C . ALA A 1 310 ? 3.777 -0.881 -5.666 1.00 98.69 310 ALA A C 1
ATOM 2389 O O . ALA A 1 310 ? 2.970 -1.809 -5.673 1.00 98.69 310 ALA A O 1
ATOM 2390 N N . VAL A 1 311 ? 4.981 -0.996 -5.088 1.00 98.19 311 VAL A N 1
ATOM 2391 C CA . VAL A 1 311 ? 5.475 -2.268 -4.517 1.00 98.19 311 VAL A CA 1
ATOM 2392 C C . VAL A 1 311 ? 4.709 -2.718 -3.276 1.00 98.19 311 VAL A C 1
ATOM 2394 O O . VAL A 1 311 ? 4.810 -3.881 -2.901 1.00 98.19 311 VAL A O 1
ATOM 2397 N N . SER A 1 312 ? 3.957 -1.806 -2.653 1.00 96.50 312 SER A N 1
ATOM 2398 C CA . SER A 1 312 ? 3.073 -2.106 -1.523 1.00 96.50 312 SER A CA 1
ATOM 2399 C C . SER A 1 312 ? 1.706 -2.641 -1.972 1.00 96.50 312 SER A C 1
ATOM 2401 O O . SER A 1 312 ? 0.934 -3.112 -1.140 1.00 96.50 312 SER A O 1
ATOM 2403 N N . LEU A 1 313 ? 1.386 -2.540 -3.269 1.00 98.00 313 LEU A N 1
ATOM 2404 C CA . LEU A 1 313 ? 0.129 -3.007 -3.856 1.00 98.00 313 LEU A CA 1
ATOM 2405 C C . LEU A 1 313 ? 0.302 -4.338 -4.588 1.00 98.00 313 LEU A C 1
ATOM 2407 O O . LEU A 1 313 ? -0.462 -5.276 -4.369 1.00 98.00 313 LEU A O 1
ATOM 2411 N N . PHE A 1 314 ? 1.290 -4.411 -5.475 1.00 98.06 314 PHE A N 1
ATOM 2412 C CA . PHE A 1 314 ? 1.524 -5.567 -6.330 1.00 98.06 314 PHE A CA 1
ATOM 2413 C C . PHE A 1 314 ? 3.000 -5.695 -6.697 1.00 98.06 314 PHE A C 1
ATOM 2415 O O . PHE A 1 314 ? 3.777 -4.743 -6.633 1.00 98.06 314 PHE A O 1
ATOM 2422 N N . LEU A 1 315 ? 3.380 -6.897 -7.124 1.00 96.81 315 LEU A N 1
ATOM 2423 C CA . LEU A 1 315 ? 4.735 -7.230 -7.549 1.00 96.81 315 LEU A CA 1
ATOM 2424 C C . LEU A 1 315 ? 4.702 -7.916 -8.918 1.00 96.81 315 LEU A C 1
ATOM 2426 O O . LEU A 1 315 ? 3.707 -8.567 -9.247 1.00 96.81 315 LEU A O 1
ATOM 2430 N N . PRO A 1 316 ? 5.783 -7.830 -9.716 1.00 94.62 316 PRO A N 1
ATOM 2431 C CA . PRO A 1 316 ? 5.863 -8.569 -10.969 1.00 94.62 316 PRO A CA 1
ATOM 2432 C C . PRO A 1 316 ? 5.697 -10.075 -10.727 1.00 94.62 316 PRO A C 1
ATOM 2434 O O . PRO A 1 316 ? 6.460 -10.670 -9.968 1.00 94.62 316 PRO A O 1
ATOM 2437 N N . LYS A 1 317 ? 4.737 -10.706 -11.416 1.00 88.31 317 LYS A N 1
ATOM 2438 C CA . LYS A 1 317 ? 4.555 -12.172 -11.382 1.00 88.31 317 LYS A CA 1
ATOM 2439 C C . LYS A 1 317 ? 5.709 -12.918 -12.064 1.00 88.31 317 LYS A C 1
ATOM 2441 O O . LYS A 1 317 ? 5.988 -14.069 -11.745 1.00 88.31 317 LYS A O 1
ATOM 2446 N N . ASN A 1 318 ? 6.389 -12.266 -13.009 1.00 88.06 318 ASN A N 1
ATOM 2447 C CA . ASN A 1 318 ? 7.572 -12.807 -13.668 1.00 88.06 318 ASN A CA 1
ATOM 2448 C C . ASN A 1 318 ? 8.778 -12.767 -12.712 1.00 88.06 318 ASN A C 1
ATOM 2450 O O . ASN A 1 318 ? 9.285 -11.692 -12.384 1.00 88.06 318 ASN A O 1
ATOM 2454 N N . ASN A 1 319 ? 9.285 -13.944 -12.332 1.00 87.62 319 ASN A N 1
ATOM 2455 C CA . ASN A 1 319 ? 10.419 -14.090 -11.414 1.00 87.62 319 ASN A CA 1
ATOM 2456 C C . ASN A 1 319 ? 11.699 -13.376 -11.881 1.00 87.62 319 ASN A C 1
ATOM 2458 O O . ASN A 1 319 ? 12.456 -12.901 -11.037 1.00 87.62 319 ASN A O 1
ATOM 2462 N N . LYS A 1 320 ? 11.938 -13.256 -13.197 1.00 89.12 320 LYS A N 1
ATOM 2463 C CA . LYS A 1 320 ? 13.098 -12.520 -13.737 1.00 89.12 320 LYS A CA 1
ATOM 2464 C C . LYS A 1 320 ? 12.982 -11.022 -13.435 1.00 89.12 320 LYS A C 1
ATOM 2466 O O . LYS A 1 320 ? 13.941 -10.398 -12.990 1.00 89.12 320 LYS A O 1
ATOM 2471 N N . LEU A 1 321 ? 11.785 -10.459 -13.611 1.00 95.19 321 LEU A N 1
ATOM 2472 C CA . LEU A 1 321 ? 11.508 -9.046 -13.331 1.00 95.19 321 LEU A CA 1
ATOM 2473 C C . LEU A 1 321 ? 11.469 -8.758 -11.825 1.00 95.19 321 LEU A C 1
ATOM 2475 O O . LEU A 1 321 ? 11.969 -7.726 -11.385 1.00 95.19 321 LEU A O 1
ATOM 2479 N N . LEU A 1 322 ? 10.940 -9.685 -11.020 1.00 95.38 322 LEU A N 1
ATOM 2480 C CA . LEU A 1 322 ? 10.989 -9.580 -9.561 1.00 95.38 322 LEU A CA 1
ATOM 2481 C C . LEU A 1 322 ? 12.431 -9.639 -9.035 1.00 95.38 322 LEU A C 1
ATOM 2483 O O . LEU A 1 322 ? 12.798 -8.854 -8.161 1.00 95.38 322 LEU A O 1
ATOM 2487 N N . TRP A 1 323 ? 13.264 -10.535 -9.576 1.00 95.69 323 TRP A N 1
ATOM 2488 C CA . TRP A 1 323 ? 14.696 -10.578 -9.267 1.00 95.69 323 TRP A CA 1
ATOM 2489 C C . TRP A 1 323 ? 15.374 -9.255 -9.633 1.00 95.69 323 TRP A C 1
ATOM 2491 O O . TRP A 1 323 ? 16.081 -8.681 -8.807 1.00 95.69 323 TRP A O 1
ATOM 2501 N N . TYR A 1 324 ? 15.092 -8.720 -10.823 1.00 97.81 324 TYR A N 1
ATOM 2502 C CA . TYR A 1 324 ? 15.656 -7.449 -11.275 1.00 97.81 324 TYR A CA 1
ATOM 2503 C C . TYR A 1 324 ? 15.265 -6.276 -10.368 1.00 97.81 324 TYR A C 1
ATOM 2505 O O . TYR A 1 324 ? 16.123 -5.475 -9.999 1.00 97.81 324 TYR A O 1
ATOM 2513 N N . LEU A 1 325 ? 14.000 -6.209 -9.938 1.00 98.44 325 LEU A N 1
ATOM 2514 C CA . LEU A 1 325 ? 13.543 -5.233 -8.949 1.00 98.44 325 LEU A CA 1
ATOM 2515 C C . LEU A 1 325 ? 14.347 -5.346 -7.645 1.00 98.44 325 LEU A C 1
ATOM 2517 O O . LEU A 1 325 ? 14.845 -4.336 -7.153 1.00 98.44 325 LEU A O 1
ATOM 2521 N N . LYS A 1 326 ? 14.526 -6.559 -7.102 1.00 98.06 326 LYS A N 1
ATOM 2522 C CA . LYS A 1 326 ? 15.313 -6.777 -5.874 1.00 98.06 326 LYS A CA 1
ATOM 2523 C C . LYS A 1 326 ? 16.768 -6.326 -6.035 1.00 98.06 326 LYS A C 1
ATOM 2525 O O . LYS A 1 326 ? 17.278 -5.629 -5.161 1.00 98.06 326 LYS A O 1
ATOM 2530 N N . GLN A 1 327 ? 17.397 -6.642 -7.168 1.00 97.19 327 GLN A N 1
ATOM 2531 C CA . GLN A 1 327 ? 18.757 -6.194 -7.483 1.00 97.19 327 GLN A CA 1
ATOM 2532 C C . GLN A 1 327 ? 18.854 -4.670 -7.587 1.00 97.19 327 GLN A C 1
ATOM 2534 O O . GLN A 1 327 ? 19.774 -4.055 -7.045 1.00 97.19 327 GLN A O 1
ATOM 2539 N N . HIS A 1 328 ? 17.883 -4.031 -8.245 1.00 97.38 328 HIS A N 1
ATOM 2540 C CA . HIS A 1 328 ? 17.815 -2.573 -8.323 1.00 97.38 328 HIS A CA 1
ATOM 2541 C C . HIS A 1 328 ? 17.736 -1.935 -6.936 1.00 97.38 328 HIS A C 1
ATOM 2543 O O . HIS A 1 328 ? 18.486 -1.001 -6.651 1.00 97.38 328 HIS A O 1
ATOM 2549 N N . LEU A 1 329 ? 16.877 -2.453 -6.055 1.00 97.25 329 LEU A N 1
ATOM 2550 C CA . LEU A 1 329 ? 16.773 -1.953 -4.687 1.00 97.25 329 LEU A CA 1
ATOM 2551 C C . LEU A 1 329 ? 18.086 -2.130 -3.930 1.00 97.25 329 LEU A C 1
ATOM 2553 O O . LEU A 1 329 ? 18.610 -1.144 -3.419 1.00 97.25 329 LEU A O 1
ATOM 2557 N N . GLN A 1 330 ? 18.666 -3.332 -3.940 1.00 96.06 330 GLN A N 1
ATOM 2558 C CA . GLN A 1 330 ? 19.923 -3.633 -3.250 1.00 96.06 330 GLN A CA 1
ATOM 2559 C C . GLN A 1 330 ? 21.057 -2.682 -3.660 1.00 96.06 330 GLN A C 1
ATOM 2561 O O . GLN A 1 330 ? 21.821 -2.223 -2.813 1.00 96.06 330 GLN A O 1
ATOM 2566 N N . ARG A 1 331 ? 21.143 -2.327 -4.947 1.00 94.25 331 ARG A N 1
ATOM 2567 C CA . ARG A 1 331 ? 22.151 -1.388 -5.468 1.00 94.25 331 ARG A CA 1
ATOM 2568 C C . ARG A 1 331 ? 21.917 0.065 -5.051 1.00 94.25 331 ARG A C 1
ATOM 2570 O O . ARG A 1 331 ? 22.857 0.860 -5.092 1.00 94.25 331 ARG A O 1
ATOM 2577 N N . ASN A 1 332 ? 20.684 0.423 -4.698 1.00 94.62 332 ASN A N 1
ATOM 2578 C CA . ASN A 1 332 ? 20.293 1.789 -4.361 1.00 94.62 332 ASN A CA 1
ATOM 2579 C C . ASN A 1 332 ? 20.075 2.017 -2.860 1.00 94.62 332 ASN A C 1
ATOM 2581 O O . ASN A 1 332 ? 19.999 3.178 -2.465 1.00 94.62 332 ASN A O 1
ATOM 2585 N N . VAL A 1 333 ? 20.000 0.972 -2.025 1.00 94.38 333 VAL A N 1
ATOM 2586 C CA . VAL A 1 333 ? 19.904 1.124 -0.565 1.00 94.38 333 VAL A CA 1
ATOM 2587 C C . VAL A 1 333 ? 21.090 1.927 -0.036 1.00 94.38 333 VAL A C 1
ATOM 2589 O O . VAL A 1 333 ? 22.252 1.559 -0.189 1.00 94.38 333 VAL A O 1
ATOM 2592 N N . ASP A 1 334 ? 20.769 3.032 0.628 1.00 91.56 334 ASP A N 1
ATOM 2593 C CA . ASP A 1 334 ? 21.728 3.913 1.280 1.00 91.56 334 ASP A CA 1
ATOM 2594 C C . ASP A 1 334 ? 20.996 4.769 2.319 1.00 91.56 334 ASP A C 1
ATOM 2596 O O . ASP A 1 334 ? 20.059 5.497 2.002 1.00 91.56 334 ASP A O 1
ATOM 2600 N N . THR A 1 335 ? 21.424 4.709 3.577 1.00 88.81 335 THR A N 1
ATOM 2601 C CA . THR A 1 335 ? 20.785 5.456 4.670 1.00 88.81 335 THR A CA 1
ATOM 2602 C C . THR A 1 335 ? 21.140 6.942 4.668 1.00 88.81 335 THR A C 1
ATOM 2604 O O . THR A 1 335 ? 20.503 7.724 5.379 1.00 88.81 335 THR A O 1
ATOM 2607 N N . LYS A 1 336 ? 22.139 7.358 3.880 1.00 90.81 336 LYS A N 1
ATOM 2608 C CA . LYS A 1 336 ? 22.604 8.749 3.815 1.00 90.81 336 LYS A CA 1
ATOM 2609 C C . LYS A 1 336 ? 21.814 9.577 2.808 1.00 90.81 336 LYS A C 1
ATOM 2611 O O . LYS A 1 336 ? 21.549 10.748 3.070 1.00 90.81 336 LYS A O 1
ATOM 2616 N N . SER A 1 337 ? 21.422 8.988 1.681 1.00 90.94 337 SER A N 1
ATOM 2617 C CA . SER A 1 337 ? 20.625 9.660 0.654 1.00 90.94 337 SER A CA 1
ATOM 2618 C C . SER A 1 337 ? 19.123 9.438 0.835 1.00 90.94 337 SER A C 1
ATOM 2620 O O . SER A 1 337 ? 18.672 8.379 1.264 1.00 90.94 337 SER A O 1
ATOM 2622 N N . GLU A 1 338 ? 18.316 10.432 0.458 1.00 89.94 338 GLU A N 1
ATOM 2623 C CA . GLU A 1 338 ? 16.854 10.291 0.480 1.00 89.94 338 GLU A CA 1
ATOM 2624 C C . GLU A 1 338 ? 16.378 9.176 -0.466 1.00 89.94 338 GLU A C 1
ATOM 2626 O O . GLU A 1 338 ? 15.537 8.370 -0.082 1.00 89.94 338 GLU A O 1
ATOM 2631 N N . SER A 1 339 ? 16.970 9.057 -1.662 1.00 92.56 339 SER A N 1
ATOM 2632 C CA . SER A 1 339 ? 16.683 7.954 -2.593 1.00 92.56 339 SER A CA 1
ATOM 2633 C C . SER A 1 339 ? 16.961 6.584 -1.973 1.00 92.56 339 SER A C 1
ATOM 2635 O O . SER A 1 339 ? 16.134 5.683 -2.089 1.00 92.56 339 SER A O 1
ATOM 2637 N N . GLY A 1 340 ? 18.091 6.426 -1.277 1.00 93.44 340 GLY A N 1
ATOM 2638 C CA . GLY A 1 340 ? 18.442 5.148 -0.671 1.00 93.44 340 GLY A CA 1
ATOM 2639 C C . GLY A 1 340 ? 17.577 4.773 0.530 1.00 93.44 340 GLY A C 1
ATOM 2640 O O . GLY A 1 340 ? 17.307 3.590 0.739 1.00 93.44 340 GLY A O 1
ATOM 2641 N N . LYS A 1 341 ? 17.053 5.762 1.262 1.00 94.38 341 LYS A N 1
ATOM 2642 C CA . LYS A 1 341 ? 16.035 5.556 2.302 1.00 94.38 341 LYS A CA 1
ATOM 2643 C C . LYS A 1 341 ? 14.732 5.000 1.720 1.00 94.38 341 LYS A C 1
ATOM 2645 O O . LYS A 1 341 ? 14.187 4.044 2.273 1.00 94.38 341 LYS A O 1
ATOM 2650 N N . TYR A 1 342 ? 14.262 5.534 0.589 1.00 95.56 342 TYR A N 1
ATOM 2651 C CA . TYR A 1 342 ? 13.102 4.971 -0.115 1.00 95.56 342 TYR A CA 1
ATOM 2652 C C . TYR A 1 342 ? 13.387 3.581 -0.687 1.00 95.56 342 TYR A C 1
ATOM 2654 O O . TYR A 1 342 ? 12.526 2.711 -0.585 1.00 95.56 342 TYR A O 1
ATOM 2662 N N . ALA A 1 343 ? 14.582 3.337 -1.235 1.00 95.94 343 ALA A N 1
ATOM 2663 C CA . ALA A 1 343 ? 14.967 2.006 -1.705 1.00 95.94 343 ALA A CA 1
ATOM 2664 C C . ALA A 1 343 ? 14.924 0.971 -0.565 1.00 95.94 343 ALA A C 1
ATOM 2666 O O . ALA A 1 343 ? 14.363 -0.112 -0.736 1.00 95.94 343 ALA A O 1
ATOM 2667 N N . ALA A 1 344 ? 15.421 1.332 0.624 1.00 95.50 344 ALA A N 1
ATOM 2668 C CA . ALA A 1 344 ? 15.361 0.483 1.813 1.00 95.50 344 ALA A CA 1
ATOM 2669 C C . ALA A 1 344 ? 13.918 0.215 2.269 1.00 95.50 344 ALA A C 1
ATOM 2671 O O . ALA A 1 344 ? 13.586 -0.907 2.651 1.00 95.50 344 ALA A O 1
ATOM 2672 N N . TYR A 1 345 ? 13.045 1.227 2.208 1.00 95.75 345 TYR A N 1
ATOM 2673 C CA . TYR A 1 345 ? 11.617 1.042 2.468 1.00 95.75 345 TYR A CA 1
ATOM 2674 C C . TYR A 1 345 ? 10.971 0.093 1.448 1.00 95.75 345 TYR A C 1
ATOM 2676 O O . TYR A 1 345 ? 10.284 -0.845 1.848 1.00 95.75 345 TYR A O 1
ATOM 2684 N N . CYS A 1 346 ? 11.233 0.284 0.150 1.00 97.25 346 CYS A N 1
ATOM 2685 C CA . CYS A 1 346 ? 10.710 -0.584 -0.906 1.00 97.25 346 CYS A CA 1
ATOM 2686 C C . CYS A 1 346 ? 11.143 -2.039 -0.695 1.00 97.25 346 CYS A C 1
ATOM 2688 O O . CYS A 1 346 ? 10.334 -2.938 -0.884 1.00 97.25 346 CYS A O 1
ATOM 2690 N N . GLN A 1 347 ? 12.383 -2.281 -0.254 1.00 96.31 347 GLN A N 1
ATOM 2691 C CA . GLN A 1 347 ? 12.882 -3.637 -0.014 1.00 96.31 347 GLN A CA 1
ATOM 2692 C C . GLN A 1 347 ? 12.064 -4.349 1.072 1.00 96.31 347 GLN A C 1
ATOM 2694 O O . GLN A 1 347 ? 11.584 -5.458 0.845 1.00 96.31 347 GLN A O 1
ATOM 2699 N N . ARG A 1 348 ? 11.816 -3.672 2.202 1.00 95.31 348 ARG A N 1
ATOM 2700 C CA . ARG A 1 348 ? 10.945 -4.194 3.268 1.00 95.31 348 ARG A CA 1
ATOM 2701 C C . ARG A 1 348 ? 9.500 -4.372 2.796 1.00 95.31 348 ARG A C 1
ATOM 2703 O O . ARG A 1 348 ? 8.862 -5.361 3.137 1.00 95.31 348 ARG A O 1
ATOM 2710 N N . SER A 1 349 ? 8.984 -3.431 2.003 1.00 96.50 349 SER A N 1
ATOM 2711 C CA . SER A 1 349 ? 7.611 -3.498 1.488 1.00 96.50 349 SER A CA 1
ATOM 2712 C C . SER A 1 349 ? 7.402 -4.679 0.530 1.00 96.50 349 SER A C 1
ATOM 2714 O O . SER A 1 349 ? 6.375 -5.350 0.600 1.00 96.50 349 SER A O 1
ATOM 2716 N N . ILE A 1 350 ? 8.398 -5.021 -0.297 1.00 97.69 350 ILE A N 1
ATOM 2717 C CA . ILE A 1 350 ? 8.352 -6.228 -1.140 1.00 97.69 350 ILE A CA 1
ATOM 2718 C C . ILE A 1 350 ? 8.268 -7.488 -0.281 1.00 97.69 350 ILE A C 1
ATOM 2720 O O . ILE A 1 350 ? 7.454 -8.360 -0.567 1.00 97.69 350 ILE A O 1
ATOM 2724 N N . GLU A 1 351 ? 9.099 -7.604 0.757 1.00 97.31 351 GLU A N 1
ATOM 2725 C CA . GLU A 1 351 ? 9.084 -8.765 1.657 1.00 97.31 351 GLU A CA 1
ATOM 2726 C C . GLU A 1 351 ? 7.718 -8.924 2.324 1.00 97.31 351 GLU A C 1
ATOM 2728 O O . GLU A 1 351 ? 7.159 -10.021 2.338 1.00 97.31 351 GLU A O 1
ATOM 2733 N N . ARG A 1 352 ? 7.137 -7.813 2.792 1.00 97.25 352 ARG A N 1
ATOM 2734 C CA . ARG A 1 352 ? 5.792 -7.820 3.366 1.00 97.25 352 ARG A CA 1
ATOM 2735 C C . ARG A 1 352 ? 4.720 -8.159 2.340 1.00 97.25 352 ARG A C 1
ATOM 2737 O O . ARG A 1 352 ? 3.881 -9.000 2.628 1.00 97.25 352 ARG A O 1
ATOM 2744 N N . THR A 1 353 ? 4.766 -7.601 1.136 1.00 97.12 353 THR A N 1
ATOM 2745 C CA . THR A 1 353 ? 3.790 -7.898 0.073 1.00 97.12 353 THR A CA 1
ATOM 2746 C C . THR A 1 353 ? 3.876 -9.356 -0.392 1.00 97.12 353 THR A C 1
ATOM 2748 O O . THR A 1 353 ? 2.850 -9.977 -0.659 1.00 97.12 353 THR A O 1
ATOM 2751 N N . LEU A 1 354 ? 5.075 -9.951 -0.423 1.00 95.88 354 LEU A N 1
ATOM 2752 C CA . LEU A 1 354 ? 5.252 -11.383 -0.693 1.00 95.88 354 LEU A CA 1
ATOM 2753 C C . LEU A 1 354 ? 4.668 -12.260 0.422 1.00 95.88 354 LEU A C 1
ATOM 2755 O O . LEU A 1 354 ? 4.027 -13.263 0.121 1.00 95.88 354 LEU A O 1
ATOM 2759 N N . ALA A 1 355 ? 4.882 -11.894 1.688 1.00 96.75 355 ALA A N 1
ATOM 2760 C CA . ALA A 1 355 ? 4.388 -12.659 2.833 1.00 96.75 355 ALA A CA 1
ATOM 2761 C C . ALA A 1 355 ? 2.863 -12.555 2.999 1.00 96.75 355 ALA A C 1
ATOM 2763 O O . ALA A 1 355 ? 2.192 -13.541 3.295 1.00 96.75 355 ALA A O 1
ATOM 2764 N N . ASN A 1 356 ? 2.318 -11.358 2.784 1.00 96.69 356 ASN A N 1
ATOM 2765 C CA . ASN A 1 356 ? 0.945 -11.014 3.137 1.00 96.69 356 ASN A CA 1
ATOM 2766 C C . ASN A 1 356 ? -0.014 -10.979 1.938 1.00 96.69 356 ASN A C 1
ATOM 2768 O O . ASN A 1 356 ? -1.216 -10.788 2.146 1.00 96.69 356 ASN A O 1
ATOM 2772 N N . GLY A 1 357 ? 0.494 -11.172 0.720 1.00 94.75 357 GLY A N 1
ATOM 2773 C CA . GLY A 1 357 ? -0.269 -11.118 -0.522 1.00 94.75 357 GLY A CA 1
ATOM 2774 C C . GLY A 1 357 ? -0.491 -9.693 -1.054 1.00 94.75 357 GLY A C 1
ATOM 2775 O O . GLY A 1 357 ? -0.241 -8.711 -0.348 1.00 94.75 357 GLY A O 1
ATOM 2776 N N . PRO A 1 358 ? -0.955 -9.576 -2.314 1.00 94.44 358 PRO A N 1
ATOM 2777 C CA . PRO A 1 358 ? -1.211 -8.293 -2.957 1.00 94.44 358 PRO A CA 1
ATOM 2778 C C . PRO A 1 358 ? -2.450 -7.594 -2.382 1.00 94.44 358 PRO A C 1
ATOM 2780 O O . PRO A 1 358 ? -3.298 -8.207 -1.730 1.00 94.44 358 PRO A O 1
ATOM 2783 N N . ARG A 1 359 ? -2.557 -6.300 -2.676 1.00 97.25 359 ARG A N 1
ATOM 2784 C CA . ARG A 1 359 ? -3.715 -5.451 -2.376 1.00 97.25 359 ARG A CA 1
ATOM 2785 C C . ARG A 1 359 ? -4.776 -5.554 -3.467 1.00 97.25 359 ARG A C 1
ATOM 2787 O O . ARG A 1 359 ? -4.462 -5.881 -4.611 1.00 97.25 359 ARG A O 1
ATOM 2794 N N . LEU A 1 360 ? -6.023 -5.247 -3.111 1.00 96.62 360 LEU A N 1
ATOM 2795 C CA . LEU A 1 360 ? -7.157 -5.273 -4.042 1.00 96.62 360 LEU A CA 1
ATOM 2796 C C . LEU A 1 360 ? -7.593 -3.881 -4.508 1.00 96.62 360 LEU A C 1
ATOM 2798 O O . LEU A 1 360 ? -8.196 -3.764 -5.572 1.00 96.62 360 LEU A O 1
ATOM 2802 N N . PHE A 1 361 ? -7.291 -2.831 -3.742 1.00 97.81 361 PHE A N 1
ATOM 2803 C CA . PHE A 1 361 ? -7.713 -1.466 -4.045 1.00 97.81 361 PHE A CA 1
ATOM 2804 C C . PHE A 1 361 ? -6.512 -0.530 -4.210 1.00 97.81 361 PHE A C 1
ATOM 2806 O O . PHE A 1 361 ? -5.433 -0.744 -3.650 1.00 97.81 361 PHE A O 1
ATOM 2813 N N . LYS A 1 362 ? -6.706 0.540 -4.993 1.00 97.19 362 LYS A N 1
ATOM 2814 C CA . LYS A 1 362 ? -5.720 1.621 -5.162 1.00 97.19 362 LYS A CA 1
ATOM 2815 C C . LYS A 1 362 ? -5.398 2.274 -3.808 1.00 97.19 362 LYS A C 1
ATOM 2817 O O . LYS A 1 362 ? -6.222 2.179 -2.899 1.00 97.19 362 LYS A O 1
ATOM 2822 N N . PRO A 1 363 ? -4.270 2.987 -3.637 1.00 98.00 363 PRO A N 1
ATOM 2823 C CA . PRO A 1 363 ? -4.018 3.666 -2.372 1.00 98.00 363 PRO A CA 1
ATOM 2824 C C . PRO A 1 363 ? -5.041 4.782 -2.123 1.00 98.00 363 PRO A C 1
ATOM 2826 O O . PRO A 1 363 ? -5.416 5.532 -3.027 1.00 98.00 363 PRO A O 1
ATOM 2829 N N . SER A 1 364 ? -5.454 4.926 -0.872 1.00 96.50 364 SER A N 1
ATOM 2830 C CA . SER A 1 364 ? -6.214 6.070 -0.364 1.00 96.50 364 SER A CA 1
ATOM 2831 C C . SER A 1 364 ? -5.415 7.376 -0.466 1.00 96.50 364 SER A C 1
ATOM 2833 O O . SER A 1 364 ? -4.183 7.380 -0.578 1.00 96.50 364 SER A O 1
ATOM 2835 N N . ARG A 1 365 ? -6.096 8.522 -0.363 1.00 94.81 365 ARG A N 1
ATOM 2836 C CA . ARG A 1 365 ? -5.442 9.836 -0.283 1.00 94.81 365 ARG A CA 1
ATOM 2837 C C . ARG A 1 365 ? -4.459 9.882 0.886 1.00 94.81 365 ARG A C 1
ATOM 2839 O O . ARG A 1 365 ? -3.360 10.410 0.737 1.00 94.81 365 ARG A O 1
ATOM 2846 N N . MET A 1 366 ? -4.820 9.303 2.034 1.00 94.19 366 MET A N 1
ATOM 2847 C CA . MET A 1 366 ? -3.940 9.240 3.206 1.00 94.19 366 MET A CA 1
ATOM 2848 C C . MET A 1 366 ? -2.640 8.477 2.918 1.00 94.19 366 MET A C 1
ATOM 2850 O O . MET A 1 366 ? -1.564 8.946 3.299 1.00 94.19 366 MET A O 1
ATOM 2854 N N . GLU A 1 367 ? -2.713 7.332 2.234 1.00 96.56 367 GLU A N 1
ATOM 2855 C CA . GLU A 1 367 ? -1.528 6.552 1.852 1.00 96.56 367 GLU A CA 1
ATOM 2856 C C . GLU A 1 367 ? -0.600 7.360 0.947 1.00 96.56 367 GLU A C 1
ATOM 2858 O O . GLU A 1 367 ? 0.595 7.474 1.234 1.00 96.56 367 GLU A O 1
ATOM 2863 N N . VAL A 1 368 ? -1.158 7.980 -0.100 1.00 96.62 368 VAL A N 1
ATOM 2864 C CA . VAL A 1 368 ? -0.374 8.783 -1.044 1.00 96.62 368 VAL A CA 1
ATOM 2865 C C . VAL A 1 368 ? 0.312 9.942 -0.325 1.00 96.62 368 VAL A C 1
ATOM 2867 O O . VAL A 1 368 ? 1.524 10.109 -0.451 1.00 96.62 368 VAL A O 1
ATOM 2870 N N . LEU A 1 369 ? -0.416 10.706 0.494 1.00 94.44 369 LEU A N 1
ATOM 2871 C CA . LEU A 1 369 ? 0.169 11.819 1.247 1.00 94.44 369 LEU A CA 1
ATOM 2872 C C . LEU A 1 369 ? 1.223 11.364 2.253 1.00 94.44 369 LEU A C 1
ATOM 2874 O O . LEU A 1 369 ? 2.230 12.045 2.429 1.00 94.44 369 LEU A O 1
ATOM 2878 N N . SER A 1 370 ? 1.021 10.216 2.896 1.00 93.81 370 SER A N 1
ATOM 2879 C CA . SER A 1 370 ? 1.990 9.681 3.850 1.00 93.81 370 SER A CA 1
ATOM 2880 C C . SER A 1 370 ? 3.328 9.372 3.183 1.00 93.81 370 SER A C 1
ATOM 2882 O O . SER A 1 370 ? 4.359 9.696 3.756 1.00 93.81 370 SER A O 1
ATOM 2884 N N . ILE A 1 371 ? 3.327 8.813 1.969 1.00 95.19 371 ILE A N 1
ATOM 2885 C CA . ILE A 1 371 ? 4.561 8.530 1.218 1.00 95.19 371 ILE A CA 1
ATOM 2886 C C . ILE A 1 371 ? 5.145 9.795 0.576 1.00 95.19 371 ILE A C 1
ATOM 2888 O O . ILE A 1 371 ? 6.362 9.957 0.512 1.00 95.19 371 ILE A O 1
ATOM 2892 N N . LEU A 1 372 ? 4.297 10.708 0.096 1.00 93.06 372 LEU A N 1
ATOM 2893 C CA . LEU A 1 372 ? 4.750 11.928 -0.573 1.00 93.06 372 LEU A CA 1
ATOM 2894 C C . LEU A 1 372 ? 5.338 12.963 0.388 1.00 93.06 372 LEU A C 1
ATOM 2896 O O . LEU A 1 372 ? 6.318 13.632 0.061 1.00 93.06 372 LEU A O 1
ATOM 2900 N N . MET A 1 373 ? 4.723 13.115 1.559 1.00 89.19 373 MET A N 1
ATOM 2901 C CA . MET A 1 373 ? 5.036 14.190 2.500 1.00 89.19 373 MET A CA 1
ATOM 2902 C C . MET A 1 373 ? 5.891 13.731 3.681 1.00 89.19 373 MET A C 1
ATOM 2904 O O . MET A 1 373 ? 6.452 14.574 4.380 1.00 89.19 373 MET A O 1
ATOM 2908 N N . LYS A 1 374 ? 5.997 12.420 3.930 1.00 84.62 374 LYS A N 1
ATOM 2909 C CA . LYS A 1 374 ? 6.827 11.862 5.002 1.00 84.62 374 LYS A CA 1
ATOM 2910 C C . LYS A 1 374 ? 7.783 10.840 4.409 1.00 84.62 374 LYS A C 1
ATOM 2912 O O . LYS A 1 374 ? 7.395 10.019 3.588 1.00 84.62 374 LYS A O 1
ATOM 2917 N N . ASN A 1 375 ? 9.040 10.866 4.846 1.00 78.50 375 ASN A N 1
ATOM 2918 C CA . ASN A 1 375 ? 9.976 9.822 4.454 1.00 78.50 375 ASN A CA 1
ATOM 2919 C C . ASN A 1 375 ? 9.658 8.543 5.259 1.00 78.50 375 ASN A C 1
ATOM 2921 O O . ASN A 1 375 ? 9.854 8.539 6.479 1.00 78.50 375 ASN A O 1
ATOM 2925 N N . PRO A 1 376 ? 9.226 7.446 4.607 1.00 78.25 376 PRO A N 1
ATOM 2926 C CA . PRO A 1 376 ? 8.791 6.225 5.282 1.00 78.25 376 PRO A CA 1
ATOM 2927 C C . PRO A 1 376 ? 9.950 5.441 5.923 1.00 78.25 376 PRO A C 1
ATOM 2929 O O . PRO A 1 376 ? 9.739 4.401 6.536 1.00 78.25 376 PRO A O 1
ATOM 2932 N N . PHE A 1 377 ? 11.192 5.909 5.780 1.00 76.31 377 PHE A N 1
ATOM 2933 C CA . PHE A 1 377 ? 12.348 5.354 6.475 1.00 76.31 377 PHE A CA 1
ATOM 2934 C C . PHE A 1 377 ? 12.477 5.852 7.914 1.00 76.31 377 PHE A C 1
ATOM 2936 O O . PHE A 1 377 ? 13.021 5.143 8.755 1.00 76.31 377 PHE A O 1
ATOM 2943 N N . HIS A 1 378 ? 12.040 7.081 8.205 1.00 75.25 378 HIS A N 1
ATOM 2944 C CA . HIS A 1 378 ? 12.290 7.696 9.515 1.00 75.25 378 HIS A CA 1
ATOM 2945 C C . HIS A 1 378 ? 11.446 7.052 10.615 1.00 75.25 378 HIS A C 1
ATOM 2947 O O . HIS A 1 378 ? 11.708 7.271 11.796 1.00 75.25 378 HIS A O 1
ATOM 2953 N N . HIS A 1 379 ? 10.399 6.321 10.243 1.00 71.19 379 HIS A N 1
ATOM 2954 C CA . HIS A 1 379 ? 9.453 5.671 11.140 1.00 71.19 379 HIS A CA 1
ATOM 2955 C C . HIS A 1 379 ? 9.289 4.237 10.631 1.00 71.19 379 HIS A C 1
ATOM 2957 O O . HIS A 1 379 ? 9.228 4.029 9.422 1.00 71.19 379 HIS A O 1
ATOM 2963 N N . SER A 1 380 ? 9.226 3.239 11.516 1.00 69.06 380 SER A N 1
ATOM 2964 C CA . SER A 1 380 ? 9.112 1.832 11.093 1.00 69.06 380 SER A CA 1
ATOM 2965 C C . SER A 1 380 ? 7.862 1.564 10.246 1.00 69.06 380 SER A C 1
ATOM 2967 O O . SER A 1 380 ? 7.860 0.628 9.452 1.00 69.06 380 SER A O 1
ATOM 2969 N N . LEU A 1 381 ? 6.825 2.396 10.402 1.00 89.06 381 LEU A N 1
ATOM 2970 C CA . LEU A 1 381 ? 5.540 2.308 9.717 1.00 89.06 381 LEU A CA 1
ATOM 2971 C C . LEU A 1 381 ? 5.187 3.677 9.099 1.00 89.06 381 LEU A C 1
ATOM 2973 O O . LEU A 1 381 ? 5.265 4.691 9.801 1.00 89.06 381 LEU A O 1
ATOM 2977 N N . PRO A 1 382 ? 4.825 3.738 7.805 1.00 92.31 382 PRO A N 1
ATOM 2978 C CA . PRO A 1 382 ? 4.594 4.996 7.090 1.00 92.31 382 PRO A CA 1
ATOM 2979 C C . PRO A 1 382 ? 3.227 5.632 7.368 1.00 92.31 382 PRO A C 1
ATOM 2981 O O . PRO A 1 382 ? 3.072 6.842 7.189 1.00 92.31 382 PRO A O 1
ATOM 2984 N N . HIS A 1 383 ? 2.236 4.840 7.781 1.00 94.94 383 HIS A N 1
ATOM 2985 C CA . HIS A 1 383 ? 0.859 5.282 7.981 1.00 94.94 383 HIS A CA 1
ATOM 2986 C C . HIS A 1 383 ? 0.472 5.186 9.450 1.00 94.94 383 HIS A C 1
ATOM 2988 O O . HIS A 1 383 ? 1.013 4.367 10.193 1.00 94.94 383 HIS A O 1
ATOM 2994 N N . SER A 1 384 ? -0.475 6.019 9.872 1.00 94.56 384 SER A N 1
ATOM 2995 C CA . SER A 1 384 ? -1.072 5.926 11.198 1.00 94.56 384 SER A CA 1
ATOM 2996 C C . SER A 1 384 ? -2.493 6.474 11.210 1.00 94.56 384 SER A C 1
ATOM 2998 O O . SER A 1 384 ? -2.795 7.454 10.528 1.00 94.56 384 SER A O 1
ATOM 3000 N N . VAL A 1 385 ? -3.366 5.830 11.984 1.00 95.69 385 VAL A N 1
ATOM 3001 C CA . VAL A 1 385 ? -4.781 6.203 12.137 1.00 95.69 385 VAL A CA 1
ATOM 3002 C C . VAL A 1 385 ? -5.185 6.120 13.611 1.00 95.69 385 VAL A C 1
ATOM 3004 O O . VAL A 1 385 ? -4.668 5.263 14.336 1.00 95.69 385 VAL A O 1
ATOM 3007 N N . PRO A 1 386 ? -6.072 7.008 14.092 1.00 97.06 386 PRO A N 1
ATOM 3008 C CA . PRO A 1 386 ? -6.671 6.856 15.408 1.00 97.06 386 PRO A CA 1
ATOM 3009 C C . PRO A 1 386 ? -7.691 5.712 15.399 1.00 97.06 386 PRO A C 1
ATOM 3011 O O . PRO A 1 386 ? -8.510 5.598 14.489 1.00 97.06 386 PRO A O 1
ATOM 3014 N N . VAL A 1 387 ? -7.654 4.890 16.444 1.00 98.19 387 VAL A N 1
ATOM 3015 C CA . VAL A 1 387 ? -8.682 3.900 16.763 1.00 98.19 387 VAL A CA 1
ATOM 3016 C C . VAL A 1 387 ? -9.439 4.388 17.985 1.00 98.19 387 VAL A C 1
ATOM 3018 O O . VAL A 1 387 ? -8.849 4.584 19.048 1.00 98.19 387 VAL A O 1
ATOM 3021 N N . HIS A 1 388 ? -10.735 4.606 17.823 1.00 97.25 388 HIS A N 1
ATOM 3022 C CA . HIS A 1 388 ? -11.611 5.154 18.841 1.00 97.25 388 HIS A CA 1
ATOM 3023 C C . HIS A 1 388 ? -12.161 4.059 19.757 1.00 97.25 388 HIS A C 1
ATOM 3025 O O . HIS A 1 388 ? -12.502 2.952 19.334 1.00 97.25 388 HIS A O 1
ATOM 3031 N N . PHE A 1 389 ? -12.256 4.390 21.038 1.00 96.38 389 PHE A N 1
ATOM 3032 C CA . PHE A 1 389 ? -12.854 3.560 22.072 1.00 96.38 389 PHE A CA 1
ATOM 3033 C C . PHE A 1 389 ? -14.193 4.150 22.510 1.00 96.38 389 PHE A C 1
ATOM 3035 O O . PHE A 1 389 ? -14.424 5.357 22.433 1.00 96.38 389 PHE A O 1
ATOM 3042 N N . LEU A 1 390 ? -15.069 3.307 23.054 1.00 91.69 390 LEU A N 1
ATOM 3043 C CA . LEU A 1 390 ? -16.417 3.725 23.459 1.00 91.69 390 LEU A CA 1
ATOM 3044 C C . LEU A 1 390 ? -16.456 4.573 24.740 1.00 91.69 390 LEU A C 1
ATOM 3046 O O . LEU A 1 390 ? -17.498 5.118 25.088 1.00 91.69 390 LEU A O 1
ATOM 3050 N N . ASN A 1 391 ? -15.314 4.743 25.408 1.00 92.00 391 ASN A N 1
ATOM 3051 C CA . ASN A 1 391 ? -15.141 5.696 26.503 1.00 92.00 391 ASN A CA 1
ATOM 3052 C C . ASN A 1 391 ? -14.693 7.096 26.027 1.00 92.00 391 ASN A C 1
ATOM 3054 O O . ASN A 1 391 ? -14.292 7.918 26.847 1.00 92.00 391 ASN A O 1
ATOM 3058 N N . GLY A 1 392 ? -14.684 7.351 24.713 1.00 91.88 392 GLY A N 1
ATOM 3059 C CA . GLY A 1 392 ? -14.285 8.628 24.111 1.00 91.88 392 GLY A CA 1
ATOM 3060 C C . GLY A 1 392 ? -12.775 8.817 23.926 1.00 91.88 392 GLY A C 1
ATOM 3061 O O . GLY A 1 392 ? -12.359 9.766 23.262 1.00 91.88 392 GLY A O 1
ATOM 3062 N N . ALA A 1 393 ? -11.941 7.922 24.464 1.00 95.88 393 ALA A N 1
ATOM 3063 C CA . ALA A 1 393 ? -10.503 7.934 24.211 1.00 95.88 393 ALA A CA 1
ATOM 3064 C C . ALA A 1 393 ? -10.167 7.328 22.835 1.00 95.88 393 ALA A C 1
ATOM 3066 O O . ALA A 1 393 ? -10.987 6.652 22.214 1.00 95.88 393 ALA A O 1
ATOM 3067 N N . TYR A 1 394 ? -8.935 7.539 22.369 1.00 97.50 394 TYR A N 1
ATOM 3068 C CA . TYR A 1 394 ? -8.418 6.915 21.152 1.00 97.50 394 TYR A CA 1
ATOM 3069 C C . TYR A 1 394 ? -6.954 6.500 21.314 1.00 97.50 394 TYR A C 1
ATOM 3071 O O . TYR A 1 394 ? -6.228 7.061 22.137 1.00 97.50 394 TYR A O 1
ATOM 3079 N N . GLN A 1 395 ? -6.520 5.534 20.506 1.00 97.69 395 GLN A N 1
ATOM 3080 C CA . GLN A 1 395 ? -5.122 5.126 20.369 1.00 97.69 395 GLN A CA 1
ATOM 3081 C C . GLN A 1 395 ? -4.687 5.295 18.915 1.00 97.69 395 GLN A C 1
ATOM 3083 O O . GLN A 1 395 ? -5.349 4.802 18.009 1.00 97.69 395 GLN A O 1
ATOM 3088 N N . VAL A 1 396 ? -3.568 5.980 18.676 1.00 96.31 396 VAL A N 1
ATOM 3089 C CA . VAL A 1 396 ? -2.989 6.069 17.327 1.00 96.31 396 VAL A CA 1
ATOM 3090 C C . VAL A 1 396 ? -2.152 4.825 17.075 1.00 96.31 396 VAL A C 1
ATOM 3092 O O . VAL A 1 396 ? -1.223 4.546 17.834 1.00 96.31 396 VAL A O 1
ATOM 3095 N N . VAL A 1 397 ? -2.466 4.102 16.003 1.00 97.12 397 VAL A N 1
ATOM 3096 C CA . VAL A 1 397 ? -1.783 2.862 15.622 1.00 97.12 397 VAL A CA 1
ATOM 3097 C C . VAL A 1 397 ? -1.116 3.062 14.267 1.00 97.12 397 VAL A C 1
ATOM 3099 O O . VAL A 1 397 ? -1.728 3.586 13.334 1.00 97.12 397 VAL A O 1
ATOM 3102 N N . GLY A 1 398 ? 0.161 2.690 14.176 1.00 96.12 398 GLY A N 1
ATOM 3103 C CA . GLY A 1 398 ? 0.921 2.715 12.928 1.00 96.12 398 GLY A CA 1
ATOM 3104 C C . GLY A 1 398 ? 0.711 1.444 12.105 1.00 96.12 398 GLY A C 1
ATOM 3105 O O . GLY A 1 398 ? 0.479 0.381 12.673 1.00 96.12 398 GLY A O 1
ATOM 3106 N N . PHE A 1 399 ? 0.822 1.545 10.781 1.00 97.19 399 PHE A N 1
ATOM 3107 C CA . PHE A 1 399 ? 0.717 0.417 9.850 1.00 97.19 399 PHE A CA 1
ATOM 3108 C C . PHE A 1 399 ? 1.430 0.704 8.520 1.00 97.19 399 PHE A C 1
ATOM 3110 O O . PHE A 1 399 ? 1.824 1.839 8.232 1.00 97.19 399 PHE A O 1
ATOM 3117 N N . ASP A 1 400 ? 1.605 -0.335 7.709 1.00 96.25 400 ASP A N 1
ATOM 3118 C CA . ASP A 1 400 ? 2.133 -0.264 6.346 1.00 96.25 400 ASP A CA 1
ATOM 3119 C C . ASP A 1 400 ? 1.145 -0.816 5.311 1.00 96.25 400 ASP A C 1
ATOM 3121 O O . ASP A 1 400 ? 0.082 -1.336 5.653 1.00 96.25 400 ASP A O 1
ATOM 3125 N N . GLY A 1 401 ? 1.510 -0.701 4.031 1.00 96.06 401 GLY A N 1
ATOM 3126 C CA . GLY A 1 401 ? 0.662 -1.090 2.909 1.00 96.06 401 GLY A CA 1
ATOM 3127 C C . GLY A 1 401 ? 0.227 -2.557 2.895 1.00 96.06 401 GLY A C 1
ATOM 3128 O O . GLY A 1 401 ? -0.791 -2.848 2.280 1.00 96.06 401 GLY A O 1
ATOM 3129 N N . SER A 1 402 ? 0.928 -3.464 3.585 1.00 97.50 402 SER A N 1
ATOM 3130 C CA . SER A 1 402 ? 0.624 -4.904 3.611 1.00 97.50 402 SER A CA 1
ATOM 3131 C C . SER A 1 402 ? -0.009 -5.366 4.932 1.00 97.50 402 SER A C 1
ATOM 3133 O O . SER A 1 402 ? -0.295 -6.560 5.090 1.00 97.50 402 SER A O 1
ATOM 3135 N N . THR A 1 403 ? -0.200 -4.454 5.891 1.00 98.19 403 THR A N 1
ATOM 3136 C CA . THR A 1 403 ? -0.725 -4.752 7.229 1.00 98.19 403 THR A CA 1
ATOM 3137 C C . THR A 1 403 ? -2.179 -5.226 7.147 1.00 98.19 403 THR A C 1
ATOM 3139 O O . THR A 1 403 ? -3.061 -4.526 6.640 1.00 98.19 403 THR A O 1
ATOM 3142 N N . SER A 1 404 ? -2.424 -6.436 7.642 1.00 98.31 404 SER A N 1
ATOM 3143 C CA . SER A 1 404 ? -3.763 -7.009 7.795 1.00 98.31 404 SER A CA 1
ATOM 3144 C C . SER A 1 404 ? -4.506 -6.434 9.004 1.00 98.31 404 SER A C 1
ATOM 3146 O O . SER A 1 404 ? -3.895 -5.898 9.930 1.00 98.31 404 SER A O 1
ATOM 3148 N N . VAL A 1 405 ? -5.833 -6.573 9.019 1.00 98.25 405 VAL A N 1
ATOM 3149 C CA . VAL A 1 405 ? -6.671 -6.223 10.176 1.00 98.25 405 VAL A CA 1
ATOM 3150 C C . VAL A 1 405 ? -6.248 -7.007 11.419 1.00 98.25 405 VAL A C 1
ATOM 3152 O O . VAL A 1 405 ? -6.230 -6.444 12.511 1.00 98.25 405 VAL A O 1
ATOM 3155 N N . GLU A 1 406 ? -5.872 -8.278 11.265 1.00 97.12 406 GLU A N 1
ATOM 3156 C CA . GLU A 1 406 ? -5.368 -9.107 12.362 1.00 97.12 406 GLU A CA 1
ATOM 3157 C C . GLU A 1 406 ? -4.073 -8.547 12.961 1.00 97.12 406 GLU A C 1
ATOM 3159 O O . GLU A 1 406 ? -4.036 -8.258 14.153 1.00 97.12 406 GLU A O 1
ATOM 3164 N N . GLU A 1 407 ? -3.040 -8.306 12.145 1.00 97.69 407 GLU A N 1
ATOM 3165 C CA . GLU A 1 407 ? -1.771 -7.708 12.602 1.00 97.69 407 GLU A CA 1
ATOM 3166 C C . GLU A 1 407 ? -1.982 -6.341 13.266 1.00 97.69 407 GLU A C 1
ATOM 3168 O O . GLU A 1 407 ? -1.366 -6.026 14.286 1.00 97.69 407 GLU A O 1
ATOM 3173 N N . PHE A 1 408 ? -2.878 -5.529 12.703 1.00 98.31 408 PHE A N 1
ATOM 3174 C CA . PHE A 1 408 ? -3.221 -4.224 13.251 1.00 98.31 408 PHE A CA 1
ATOM 3175 C C . PHE A 1 408 ? -3.880 -4.339 14.632 1.00 98.31 408 PHE A C 1
ATOM 3177 O O . PHE A 1 408 ? -3.499 -3.631 15.566 1.00 98.31 408 PHE A O 1
ATOM 3184 N N . LEU A 1 409 ? -4.847 -5.250 14.779 1.00 97.62 409 LEU A N 1
ATOM 3185 C CA . LEU A 1 409 ? -5.526 -5.511 16.047 1.00 97.62 409 LEU A CA 1
ATOM 3186 C C . LEU A 1 409 ? -4.585 -6.094 17.101 1.00 97.62 409 LEU A C 1
ATOM 3188 O O . LEU A 1 409 ? -4.672 -5.699 18.260 1.00 97.62 409 LEU A O 1
ATOM 3192 N N . LEU A 1 410 ? -3.672 -6.985 16.711 1.00 96.88 410 LEU A N 1
ATOM 3193 C CA . LEU A 1 410 ? -2.634 -7.525 17.591 1.00 96.88 410 LEU A CA 1
ATOM 3194 C C . LEU A 1 410 ? -1.778 -6.401 18.185 1.00 96.88 410 LEU A C 1
ATOM 3196 O O . LEU A 1 410 ? -1.639 -6.292 19.404 1.00 96.88 410 LEU A O 1
ATOM 3200 N N . CYS A 1 411 ? -1.283 -5.510 17.323 1.00 96.88 411 CYS A N 1
ATOM 3201 C CA . CYS A 1 411 ? -0.506 -4.344 17.731 1.00 96.88 411 CYS A CA 1
ATOM 3202 C C . CYS A 1 411 ? -1.303 -3.429 18.675 1.00 96.88 411 CYS A C 1
ATOM 3204 O O . CYS A 1 411 ? -0.797 -3.022 19.722 1.00 96.88 411 CYS A O 1
ATOM 3206 N N . LEU A 1 412 ? -2.568 -3.146 18.347 1.00 97.75 412 LEU A N 1
ATOM 3207 C CA . LEU A 1 412 ? -3.448 -2.341 19.194 1.00 97.75 412 LEU A CA 1
ATOM 3208 C C . LEU A 1 412 ? -3.649 -2.978 20.575 1.00 97.75 412 LEU A C 1
ATOM 3210 O O . LEU A 1 412 ? -3.444 -2.300 21.580 1.00 97.75 412 LEU A O 1
ATOM 3214 N N . CYS A 1 413 ? -4.028 -4.260 20.635 1.00 97.00 413 CYS A N 1
ATOM 3215 C CA . CYS A 1 413 ? -4.261 -4.977 21.889 1.00 97.00 413 CYS A CA 1
ATOM 3216 C C . CYS A 1 413 ? -3.019 -4.957 22.784 1.00 97.00 413 CYS A C 1
ATOM 3218 O O . CYS A 1 413 ? -3.129 -4.641 23.970 1.00 97.00 413 CYS A O 1
ATOM 3220 N N . GLN A 1 414 ? -1.841 -5.202 22.203 1.00 95.94 414 GLN A N 1
ATOM 3221 C CA . GLN A 1 414 ? -0.571 -5.130 22.917 1.00 95.94 414 GLN A CA 1
ATOM 3222 C C . GLN A 1 414 ? -0.320 -3.728 23.497 1.00 95.94 414 GLN A C 1
ATOM 3224 O O . GLN A 1 414 ? 0.073 -3.606 24.656 1.00 95.94 414 GLN A O 1
ATOM 3229 N N . GLN A 1 415 ? -0.572 -2.666 22.724 1.00 96.00 415 GLN A N 1
ATOM 3230 C CA . GLN A 1 415 ? -0.364 -1.281 23.166 1.00 96.00 415 GLN A CA 1
ATOM 3231 C C . GLN A 1 415 ? -1.291 -0.867 24.314 1.00 96.00 415 GLN A C 1
ATOM 3233 O O . GLN A 1 415 ? -0.881 -0.090 25.175 1.00 96.00 415 GLN A O 1
ATOM 3238 N N . ILE A 1 416 ? -2.532 -1.364 24.337 1.00 96.06 416 ILE A N 1
ATOM 3239 C CA . ILE A 1 416 ? -3.537 -0.964 25.337 1.00 96.06 416 ILE A CA 1
ATOM 3240 C C . ILE A 1 416 ? -3.663 -1.931 26.521 1.00 96.06 416 ILE A C 1
ATOM 3242 O O . ILE A 1 416 ? -4.471 -1.674 27.416 1.00 96.06 416 ILE A O 1
ATOM 3246 N N . GLY A 1 417 ? -2.891 -3.022 26.539 1.00 95.75 417 GLY A N 1
ATOM 3247 C CA . GLY A 1 417 ? -2.941 -4.033 27.598 1.00 95.75 417 GLY A CA 1
ATOM 3248 C C . GLY A 1 417 ? -4.206 -4.899 27.563 1.00 95.75 417 GLY A C 1
ATOM 3249 O O . GLY A 1 417 ? -4.735 -5.269 28.614 1.00 95.75 417 GLY A O 1
ATOM 3250 N N . CYS A 1 418 ? -4.719 -5.195 26.369 1.00 95.56 418 CYS A N 1
ATOM 3251 C CA . CYS A 1 418 ? -5.784 -6.178 26.160 1.00 95.56 418 CYS A CA 1
ATOM 3252 C C . CYS A 1 418 ? -5.193 -7.526 25.737 1.00 95.56 418 CYS A C 1
ATOM 3254 O O . CYS A 1 418 ? -4.065 -7.602 25.247 1.00 95.56 418 CYS A O 1
ATOM 3256 N N . ARG A 1 419 ? -5.974 -8.595 25.888 1.00 95.06 419 ARG A N 1
ATOM 3257 C CA . ARG A 1 419 ? -5.618 -9.899 25.331 1.00 95.06 419 ARG A CA 1
ATOM 3258 C C . ARG A 1 419 ? -5.679 -9.868 23.808 1.00 95.06 419 ARG A C 1
ATOM 3260 O O . ARG A 1 419 ? -6.322 -9.017 23.187 1.00 95.06 419 ARG A O 1
ATOM 3267 N N . GLU A 1 420 ? -5.042 -10.873 23.228 1.00 92.38 420 GLU A N 1
ATOM 3268 C CA . GLU A 1 420 ? -5.059 -11.179 21.801 1.00 92.38 420 GLU A CA 1
ATOM 3269 C C . GLU A 1 420 ? -6.495 -11.149 21.228 1.00 92.38 420 GLU A C 1
ATOM 3271 O O . GLU A 1 420 ? -7.419 -11.635 21.892 1.00 92.38 420 GLU A O 1
ATOM 3276 N N . PRO A 1 421 ? -6.720 -10.638 20.001 1.00 88.25 421 PRO A N 1
ATOM 3277 C CA . PRO A 1 421 ? -8.062 -10.429 19.437 1.00 88.25 421 PRO A CA 1
ATOM 3278 C C . PRO A 1 421 ? -8.949 -11.681 19.451 1.00 88.25 421 PRO A C 1
ATOM 3280 O O . PRO A 1 421 ? -10.129 -11.626 19.801 1.00 88.25 421 PRO A O 1
ATOM 3283 N N . LEU A 1 422 ? -8.364 -12.845 19.146 1.00 86.06 422 LEU A N 1
ATOM 3284 C CA . LEU A 1 422 ? -9.075 -14.125 19.161 1.00 86.06 422 LEU A CA 1
ATOM 3285 C C . LEU A 1 422 ? -9.565 -14.528 20.556 1.00 86.06 422 LEU A C 1
ATOM 3287 O O . LEU A 1 422 ? -10.491 -15.334 20.645 1.00 86.06 422 LEU A O 1
ATOM 3291 N N . GLN A 1 423 ? -8.957 -14.012 21.625 1.00 88.94 423 GLN A N 1
ATOM 3292 C CA . GLN A 1 423 ? -9.309 -14.304 23.016 1.00 88.94 423 GLN A CA 1
ATOM 3293 C C . GLN A 1 423 ? -10.210 -13.224 23.617 1.00 88.94 423 GLN A C 1
ATOM 3295 O O . GLN A 1 423 ? -11.175 -13.563 24.300 1.00 88.94 423 GLN A O 1
ATOM 3300 N N . SER A 1 424 ? -9.913 -11.948 23.353 1.00 90.12 424 SER A N 1
ATOM 3301 C CA . SER A 1 424 ? -10.636 -10.807 23.926 1.00 90.12 424 SER A CA 1
ATOM 3302 C C . SER A 1 424 ? -12.055 -10.666 23.374 1.00 90.12 424 SER A C 1
ATOM 3304 O O . SER A 1 424 ? -12.932 -10.144 24.058 1.00 90.12 424 SER A O 1
ATOM 3306 N N . GLY A 1 425 ? -12.297 -11.123 22.139 1.00 90.75 425 GLY A N 1
ATOM 3307 C CA . GLY A 1 425 ? -13.597 -10.987 21.478 1.00 90.75 425 GLY A CA 1
ATOM 3308 C C . GLY A 1 425 ? -13.905 -9.563 21.001 1.00 90.75 425 GLY A C 1
ATOM 3309 O O . GLY A 1 425 ? -15.019 -9.291 20.539 1.00 90.75 425 GLY A O 1
ATOM 3310 N N . PHE A 1 426 ? -12.921 -8.665 21.085 1.00 94.31 426 PHE A N 1
ATOM 3311 C CA . PHE A 1 426 ? -12.964 -7.353 20.460 1.00 94.31 426 PHE A CA 1
ATOM 3312 C C . PHE A 1 426 ? -12.558 -7.432 18.989 1.00 94.31 426 PHE A C 1
ATOM 3314 O O . PHE A 1 426 ? -11.720 -8.239 18.590 1.00 94.31 426 PHE A O 1
ATOM 3321 N N . ALA A 1 427 ? -13.158 -6.564 18.185 1.00 96.19 427 ALA A N 1
ATOM 3322 C CA . ALA A 1 427 ? -12.893 -6.447 16.765 1.00 96.19 427 ALA A CA 1
ATOM 3323 C C . ALA A 1 427 ? -12.769 -4.979 16.357 1.00 96.19 427 ALA A C 1
ATOM 3325 O O . ALA A 1 427 ? -13.262 -4.072 17.037 1.00 96.19 427 ALA A O 1
ATOM 3326 N N . LEU A 1 428 ? -12.127 -4.765 15.213 1.00 97.62 428 LEU A N 1
ATOM 3327 C CA . LEU A 1 428 ? -12.066 -3.466 14.564 1.00 97.62 428 LEU A CA 1
ATOM 3328 C C . LEU A 1 428 ? -13.329 -3.279 13.724 1.00 97.62 428 LEU A C 1
ATOM 3330 O O . LEU A 1 428 ? -13.724 -4.184 12.986 1.00 97.62 428 LEU A O 1
ATOM 3334 N N . CYS A 1 429 ? -13.956 -2.118 13.840 1.00 96.94 429 CYS A N 1
ATOM 3335 C CA . CYS A 1 429 ? -15.067 -1.718 12.989 1.00 96.94 429 CYS A CA 1
ATOM 3336 C C . CYS A 1 429 ? -14.771 -0.377 12.325 1.00 96.94 429 CYS A C 1
ATOM 3338 O O . CYS A 1 429 ? -14.114 0.464 12.929 1.00 96.94 429 CYS A O 1
ATOM 3340 N N . GLU A 1 430 ? -15.283 -0.173 11.120 1.00 96.75 430 GLU A N 1
ATOM 3341 C CA . GLU A 1 430 ? -15.312 1.132 10.450 1.00 96.75 430 GLU A CA 1
ATOM 3342 C C . GLU A 1 430 ? -16.720 1.743 10.505 1.00 96.75 430 GLU A C 1
ATOM 3344 O O . GLU A 1 430 ? -17.698 1.005 10.638 1.00 96.75 430 GLU A O 1
ATOM 3349 N N . ASP A 1 431 ? -16.839 3.072 10.438 1.00 94.75 431 ASP A N 1
ATOM 3350 C CA . ASP A 1 431 ? -18.120 3.761 10.213 1.00 94.75 431 ASP A CA 1
ATOM 3351 C C . ASP A 1 431 ? -18.574 3.658 8.751 1.00 94.75 431 ASP A C 1
ATOM 3353 O O . ASP A 1 431 ? -17.754 3.545 7.841 1.00 94.75 431 ASP A O 1
ATOM 3357 N N . ASP A 1 432 ? -19.881 3.742 8.502 1.00 91.81 432 ASP A N 1
ATOM 3358 C CA . ASP A 1 432 ? -20.390 3.829 7.136 1.00 91.81 432 ASP A CA 1
ATOM 3359 C C . ASP A 1 432 ? -20.151 5.238 6.538 1.00 91.81 432 ASP A C 1
ATOM 3361 O O . ASP A 1 432 ? -20.387 6.260 7.200 1.00 91.81 432 ASP A O 1
ATOM 3365 N N . PRO A 1 433 ? -19.717 5.345 5.266 1.00 89.25 433 PRO A N 1
ATOM 3366 C CA . PRO A 1 433 ? -19.495 6.623 4.590 1.00 89.25 433 PRO A CA 1
ATOM 3367 C C . PRO A 1 433 ? -20.709 7.559 4.515 1.00 89.25 433 PRO A C 1
ATOM 3369 O O . PRO A 1 433 ? -20.535 8.729 4.186 1.00 89.25 433 PRO A O 1
ATOM 3372 N N . PHE A 1 434 ? -21.925 7.109 4.813 1.00 86.50 434 PHE A N 1
ATOM 3373 C CA . PHE A 1 434 ? -23.153 7.909 4.776 1.00 86.50 434 PHE A CA 1
ATOM 3374 C C . PHE A 1 434 ? -23.851 7.944 6.129 1.00 86.50 434 PHE A C 1
ATOM 3376 O O . PHE A 1 434 ? -24.348 9.003 6.515 1.00 86.50 434 PHE A O 1
ATOM 3383 N N . ASP A 1 435 ? -23.812 6.840 6.870 1.00 87.88 435 ASP A N 1
ATOM 3384 C CA . ASP A 1 435 ? -24.420 6.730 8.192 1.00 87.88 435 ASP A CA 1
ATOM 3385 C C . ASP A 1 435 ? -23.368 6.547 9.297 1.00 87.88 435 ASP A C 1
ATOM 3387 O O . ASP A 1 435 ? -22.804 5.476 9.499 1.00 87.88 435 ASP A O 1
ATOM 3391 N N . LYS A 1 436 ? -23.129 7.607 10.075 1.00 78.94 436 LYS A N 1
ATOM 3392 C CA . LYS A 1 436 ? -22.150 7.580 11.173 1.00 78.94 436 LYS A CA 1
ATOM 3393 C C . LYS A 1 436 ? -22.540 6.642 12.320 1.00 78.94 436 LYS A C 1
ATOM 3395 O O . LYS A 1 436 ? -21.674 6.328 13.132 1.00 78.94 436 LYS A O 1
ATOM 3400 N N . GLU A 1 437 ? -23.806 6.239 12.425 1.00 83.00 437 GLU A N 1
ATOM 3401 C CA . GLU A 1 437 ? -24.261 5.290 13.449 1.00 83.00 437 GLU A CA 1
ATOM 3402 C C . GLU A 1 437 ? -24.119 3.829 13.001 1.00 83.00 437 GLU A C 1
ATOM 3404 O O . GLU A 1 437 ? -24.152 2.912 13.831 1.00 83.00 437 GLU A O 1
ATOM 3409 N N . MET A 1 438 ? -23.949 3.600 11.698 1.00 88.50 438 MET A N 1
ATOM 3410 C CA . MET A 1 438 ? -23.739 2.277 11.134 1.00 88.50 438 MET A CA 1
ATOM 3411 C C . MET A 1 438 ? -22.250 1.921 11.168 1.00 88.50 438 MET A C 1
ATOM 3413 O O . MET A 1 438 ? -21.393 2.696 10.749 1.00 88.50 438 MET A O 1
ATOM 3417 N N . HIS A 1 439 ? -21.944 0.717 11.662 1.00 90.69 439 HIS A N 1
ATOM 3418 C CA . HIS A 1 439 ? -20.575 0.220 11.775 1.00 90.69 439 HIS A CA 1
ATOM 3419 C C . HIS A 1 439 ? -20.420 -1.176 11.174 1.00 90.69 439 HIS A C 1
ATOM 3421 O O . HIS A 1 439 ? -21.207 -2.081 11.469 1.00 90.69 439 HIS A O 1
ATOM 3427 N N . HIS A 1 440 ? -19.352 -1.375 10.404 1.00 94.81 440 HIS A N 1
ATOM 3428 C CA . HIS A 1 440 ? -19.020 -2.650 9.774 1.00 94.81 440 HIS A CA 1
ATOM 3429 C C . HIS A 1 440 ? -17.813 -3.289 10.453 1.00 94.81 440 HIS A C 1
ATOM 3431 O O . HIS A 1 440 ? -16.755 -2.676 10.558 1.00 94.81 440 HIS A O 1
ATOM 3437 N N . THR A 1 441 ? -17.959 -4.532 10.920 1.00 96.44 441 THR A N 1
ATOM 3438 C CA . THR A 1 441 ? -16.836 -5.292 11.483 1.00 96.44 441 THR A CA 1
ATOM 3439 C C . THR A 1 441 ? -15.903 -5.757 10.373 1.00 96.44 441 THR A C 1
ATOM 3441 O O . THR A 1 441 ? -16.333 -6.427 9.434 1.00 96.44 441 THR A O 1
ATOM 3444 N N . LEU A 1 442 ? -14.622 -5.435 10.516 1.00 97.50 442 LEU A N 1
ATOM 3445 C CA . LEU A 1 442 ? -13.594 -5.756 9.536 1.00 97.50 442 LEU A CA 1
ATOM 3446 C C . LEU A 1 442 ? -13.158 -7.219 9.648 1.00 97.50 442 LEU A C 1
ATOM 3448 O O . LEU A 1 442 ? -13.095 -7.781 10.747 1.00 97.50 442 LEU A O 1
ATOM 3452 N N . LYS A 1 443 ? -12.828 -7.848 8.515 1.00 96.12 443 LYS A N 1
ATOM 3453 C CA . LYS A 1 443 ? -12.383 -9.247 8.508 1.00 96.12 443 LYS A CA 1
ATOM 3454 C C . LYS A 1 443 ? -10.879 -9.322 8.788 1.00 96.12 443 LYS A C 1
ATOM 3456 O O . LYS A 1 443 ? -10.130 -8.549 8.202 1.00 96.12 443 LYS A O 1
ATOM 3461 N N . PRO A 1 444 ? -10.399 -10.300 9.582 1.00 95.88 444 PRO A N 1
ATOM 3462 C CA . PRO A 1 444 ? -8.986 -10.396 9.972 1.00 95.88 444 PRO A CA 1
ATOM 3463 C C . PRO A 1 444 ? -7.985 -10.399 8.805 1.00 95.88 444 PRO A C 1
ATOM 3465 O O . PRO A 1 444 ? -6.906 -9.822 8.912 1.00 95.88 444 PRO A O 1
ATOM 3468 N N . LYS A 1 445 ? -8.353 -11.025 7.679 1.00 95.94 445 LYS A N 1
ATOM 3469 C CA . LYS A 1 445 ? -7.487 -11.173 6.498 1.00 95.94 445 LYS A CA 1
ATOM 3470 C C . LYS A 1 445 ? -7.447 -9.938 5.592 1.00 95.94 445 LYS A C 1
ATOM 3472 O O . LYS A 1 445 ? -6.536 -9.846 4.769 1.00 95.94 445 LYS A O 1
ATOM 3477 N N . ASP A 1 446 ? -8.403 -9.020 5.731 1.00 97.62 446 ASP A N 1
ATOM 3478 C CA . ASP A 1 446 ? -8.460 -7.811 4.909 1.00 97.62 446 ASP A CA 1
ATOM 3479 C C . ASP A 1 446 ? -7.271 -6.898 5.241 1.00 97.62 446 ASP A C 1
ATOM 3481 O O . ASP A 1 446 ? -6.705 -6.954 6.338 1.00 97.62 446 ASP A O 1
ATOM 3485 N N . LYS A 1 447 ? -6.855 -6.059 4.289 1.00 98.31 447 LYS A N 1
ATOM 3486 C CA . LYS A 1 447 ? -5.770 -5.090 4.495 1.00 98.31 447 LYS A CA 1
ATOM 3487 C C . LYS A 1 447 ? -6.339 -3.767 4.979 1.00 98.31 447 LYS A C 1
ATOM 3489 O O . LYS A 1 447 ? -7.289 -3.260 4.389 1.00 98.31 447 LYS A O 1
ATOM 3494 N N . ILE A 1 448 ? -5.728 -3.171 6.004 1.00 98.44 448 ILE A N 1
ATOM 3495 C CA . ILE A 1 448 ? -6.227 -1.920 6.604 1.00 98.44 448 ILE A CA 1
ATOM 3496 C C . ILE A 1 448 ? -6.357 -0.815 5.562 1.00 98.44 448 ILE A C 1
ATOM 3498 O O . ILE A 1 448 ? -7.359 -0.105 5.534 1.00 98.44 448 ILE A O 1
ATOM 3502 N N . CYS A 1 449 ? -5.385 -0.673 4.665 1.00 98.25 449 CYS A N 1
ATOM 3503 C CA . CYS A 1 449 ? -5.504 0.379 3.674 1.00 98.25 449 CYS A CA 1
ATOM 3504 C C . CYS A 1 449 ? -6.465 0.047 2.518 1.00 98.25 449 CYS A C 1
ATOM 3506 O O . CYS A 1 449 ? -6.949 0.976 1.878 1.00 98.25 449 CYS A O 1
ATOM 3508 N N . ASP A 1 450 ? -6.807 -1.227 2.276 1.00 98.38 450 ASP A N 1
ATOM 3509 C CA . ASP A 1 450 ? -7.895 -1.576 1.346 1.00 98.38 450 ASP A CA 1
ATOM 3510 C C . ASP A 1 450 ? -9.247 -1.156 1.922 1.00 98.38 450 ASP A C 1
ATOM 3512 O O . ASP A 1 450 ? -10.043 -0.549 1.212 1.00 98.38 450 ASP A O 1
ATOM 3516 N N . VAL A 1 451 ? -9.453 -1.387 3.222 1.00 97.94 451 VAL A N 1
ATOM 3517 C CA . VAL A 1 451 ? -10.626 -0.913 3.972 1.00 97.94 451 VAL A CA 1
ATOM 3518 C C . VAL A 1 451 ? -10.761 0.611 3.842 1.00 97.94 451 VAL A C 1
ATOM 3520 O O . VAL A 1 451 ? -11.767 1.115 3.348 1.00 97.94 451 VAL A O 1
ATOM 3523 N N . ILE A 1 452 ? -9.697 1.359 4.164 1.00 97.31 452 ILE A N 1
ATOM 3524 C CA . ILE A 1 452 ? -9.697 2.831 4.071 1.00 97.31 452 ILE A CA 1
ATOM 3525 C C . ILE A 1 452 ? -9.944 3.307 2.629 1.00 97.31 452 ILE A C 1
ATOM 3527 O O . ILE A 1 452 ? -10.694 4.259 2.407 1.00 97.31 452 ILE A O 1
ATOM 3531 N N . SER A 1 453 ? -9.322 2.666 1.636 1.00 96.62 453 SER A N 1
ATOM 3532 C CA . SER A 1 453 ? -9.482 3.038 0.226 1.00 96.62 453 SER A CA 1
ATOM 3533 C C . SER A 1 453 ? -10.893 2.770 -0.300 1.00 96.62 453 SER A C 1
ATOM 3535 O O . SER A 1 453 ? -11.462 3.605 -1.015 1.00 96.62 453 SER A O 1
ATOM 3537 N N . GLN A 1 454 ? -11.490 1.640 0.085 1.00 95.50 454 GLN A N 1
ATOM 3538 C CA . GLN A 1 454 ? -12.869 1.307 -0.251 1.00 95.50 454 GLN A CA 1
ATOM 3539 C C . GLN A 1 454 ? -13.836 2.319 0.368 1.00 95.50 454 GLN A C 1
ATOM 3541 O O . GLN A 1 454 ? -14.681 2.857 -0.348 1.00 95.50 454 GLN A O 1
ATOM 3546 N N . TRP A 1 455 ? -13.665 2.648 1.649 1.00 94.56 455 TRP A N 1
ATOM 3547 C CA . TRP A 1 455 ? -14.461 3.666 2.335 1.00 94.56 455 TRP A CA 1
ATOM 3548 C C . TRP A 1 455 ? -14.396 5.025 1.616 1.00 94.56 455 TRP A C 1
ATOM 3550 O O . TRP A 1 455 ? -15.422 5.640 1.312 1.00 94.56 455 TRP A O 1
ATOM 3560 N N . GLU A 1 456 ? -13.185 5.467 1.258 1.00 92.31 456 GLU A N 1
ATOM 3561 C CA . GLU A 1 456 ? -12.937 6.735 0.561 1.00 92.31 456 GLU A CA 1
ATOM 3562 C C . GLU A 1 456 ? -13.578 6.760 -0.838 1.00 92.31 456 GLU A C 1
ATOM 3564 O O . GLU A 1 456 ? -14.090 7.785 -1.296 1.00 92.31 456 GLU A O 1
ATOM 3569 N N . THR A 1 457 ? -13.559 5.619 -1.527 1.00 90.81 457 THR A N 1
ATOM 3570 C CA . THR A 1 457 ? -14.154 5.451 -2.857 1.00 90.81 457 THR A CA 1
ATOM 3571 C C . THR A 1 457 ? -15.678 5.460 -2.788 1.00 90.81 457 THR A C 1
ATOM 3573 O O . THR A 1 457 ? -16.305 6.219 -3.527 1.00 90.81 457 THR A O 1
ATOM 3576 N N . CYS A 1 458 ? -16.268 4.739 -1.831 1.00 90.44 458 CYS A N 1
ATOM 3577 C CA . CYS A 1 458 ? -17.703 4.772 -1.566 1.00 90.44 458 CYS A CA 1
ATOM 3578 C C . CYS A 1 458 ? -18.194 6.202 -1.309 1.00 90.44 458 CYS A C 1
ATOM 3580 O O . CYS A 1 458 ? -19.166 6.624 -1.938 1.00 90.44 458 CYS A O 1
ATOM 3582 N N . LEU A 1 459 ? -17.498 6.963 -0.451 1.00 87.69 459 LEU A N 1
ATOM 3583 C CA . LEU A 1 459 ? -17.843 8.355 -0.145 1.00 87.69 459 LEU A CA 1
ATOM 3584 C C . LEU A 1 459 ? -17.839 9.249 -1.398 1.00 87.69 459 LEU A C 1
ATOM 3586 O O . LEU A 1 459 ? -18.718 10.097 -1.557 1.00 87.69 459 LEU A O 1
ATOM 3590 N N . ARG A 1 460 ? -16.849 9.074 -2.283 1.00 82.69 460 ARG A N 1
ATOM 3591 C CA . ARG A 1 460 ? -16.711 9.859 -3.521 1.00 82.69 460 ARG A CA 1
ATOM 3592 C C . ARG A 1 460 ? -17.789 9.561 -4.549 1.00 82.69 460 ARG A C 1
ATOM 3594 O O . ARG A 1 460 ? -18.334 10.491 -5.131 1.00 82.69 460 ARG A O 1
ATOM 3601 N N . GLU A 1 461 ? -18.054 8.287 -4.810 1.00 79.94 461 GLU A N 1
ATOM 3602 C CA . GLU A 1 461 ? -18.889 7.873 -5.942 1.00 79.94 461 GLU A CA 1
ATOM 3603 C C . GLU A 1 461 ? -20.386 8.051 -5.671 1.00 79.94 461 GLU A C 1
ATOM 3605 O O . GLU A 1 461 ? -21.147 8.346 -6.589 1.00 79.94 461 GLU A O 1
ATOM 3610 N N . LYS A 1 462 ? -20.819 7.908 -4.411 1.00 69.44 462 LYS A N 1
ATOM 3611 C CA . LYS A 1 462 ? -22.241 7.979 -4.027 1.00 69.44 462 LYS A CA 1
ATOM 3612 C C . LYS A 1 462 ? -22.635 9.302 -3.351 1.00 69.44 462 LYS A C 1
ATOM 3614 O O . LYS A 1 462 ? -23.793 9.484 -2.981 1.00 69.44 462 LYS A O 1
ATOM 3619 N N . GLY A 1 463 ? -21.701 10.244 -3.195 1.00 61.03 463 GLY A N 1
ATOM 3620 C CA . GLY A 1 463 ? -21.958 11.556 -2.601 1.00 61.03 463 GLY A CA 1
ATOM 3621 C C . GLY A 1 463 ? -22.710 12.500 -3.547 1.00 61.03 463 GLY A C 1
ATOM 3622 O O . GLY A 1 463 ? -22.134 13.051 -4.483 1.00 61.03 463 GLY A O 1
ATOM 3623 N N . SER A 1 464 ? -23.992 12.757 -3.281 1.00 53.47 464 SER A N 1
ATOM 3624 C CA . SER A 1 464 ? -24.803 13.738 -4.012 1.00 53.47 464 SER A CA 1
ATOM 3625 C C . SER A 1 464 ? -24.364 15.186 -3.712 1.00 53.47 464 SER A C 1
ATOM 3627 O O . SER A 1 464 ? -24.871 15.838 -2.799 1.00 53.47 464 SER A O 1
ATOM 3629 N N . GLY A 1 465 ? -23.409 15.709 -4.484 1.00 52.34 465 GLY A N 1
ATOM 3630 C CA . GLY A 1 465 ? -23.240 17.147 -4.752 1.00 52.34 465 GLY A CA 1
ATOM 3631 C C . GLY A 1 465 ? -22.564 18.032 -3.692 1.00 52.34 465 GLY A C 1
ATOM 3632 O O . GLY A 1 465 ? -22.237 19.175 -4.004 1.00 52.34 465 GLY A O 1
ATOM 3633 N N . LYS A 1 466 ? -22.295 17.549 -2.472 1.00 55.19 466 LYS A N 1
ATOM 3634 C CA . LYS A 1 466 ? -21.474 18.264 -1.470 1.00 55.19 466 LYS A CA 1
ATOM 3635 C C . LYS A 1 466 ? -20.370 17.353 -0.942 1.00 55.19 466 LYS A C 1
ATOM 3637 O O . LYS A 1 466 ? -20.492 16.766 0.127 1.00 55.19 466 LYS A O 1
ATOM 3642 N N . PHE A 1 467 ? -19.311 17.199 -1.731 1.00 60.38 467 PHE A N 1
ATOM 3643 C CA . PHE A 1 467 ? -18.162 16.382 -1.354 1.00 60.38 467 PHE A CA 1
ATOM 3644 C C . PHE A 1 467 ? -17.393 17.036 -0.198 1.00 60.38 467 PHE A C 1
ATOM 3646 O O . PHE A 1 467 ? -16.822 18.115 -0.352 1.00 60.38 467 PHE A O 1
ATOM 3653 N N . GLU A 1 468 ? -17.381 16.389 0.966 1.00 65.75 468 GLU A N 1
ATOM 3654 C CA . GLU A 1 468 ? -16.607 16.841 2.119 1.00 65.75 468 GLU A CA 1
ATOM 3655 C C . GLU A 1 468 ? -15.213 16.204 2.080 1.00 65.75 468 GLU A C 1
ATOM 3657 O O . GLU A 1 468 ? -14.977 15.129 2.624 1.00 65.75 468 GLU A O 1
ATOM 3662 N N . THR A 1 469 ? -14.260 16.891 1.444 1.00 63.25 469 THR A N 1
ATOM 3663 C CA . THR A 1 469 ? -12.877 16.425 1.203 1.00 63.25 469 THR A CA 1
ATOM 3664 C C . THR A 1 469 ? -12.097 16.063 2.476 1.00 63.25 469 THR A C 1
ATOM 3666 O O . THR A 1 469 ? -10.994 15.525 2.399 1.00 63.25 469 THR A O 1
ATOM 3669 N N . ARG A 1 470 ? -12.619 16.422 3.655 1.00 68.62 470 ARG A N 1
ATOM 3670 C CA . ARG A 1 470 ? -11.974 16.212 4.959 1.00 68.62 470 ARG A CA 1
ATOM 3671 C C . ARG A 1 470 ? -12.505 15.005 5.721 1.00 68.62 470 ARG A C 1
ATOM 3673 O O . ARG A 1 470 ? -11.909 14.659 6.739 1.00 68.62 470 ARG A O 1
ATOM 3680 N N . ARG A 1 471 ? -13.606 14.389 5.280 1.00 83.56 471 ARG A N 1
ATOM 3681 C CA . ARG A 1 471 ? -14.134 13.211 5.966 1.00 83.56 471 ARG A CA 1
ATOM 3682 C C . ARG A 1 471 ? -13.198 12.023 5.727 1.00 83.56 471 ARG A C 1
ATOM 3684 O O . ARG A 1 471 ? -12.706 11.830 4.618 1.00 83.56 471 ARG A O 1
ATOM 3691 N N . ALA A 1 472 ? -12.952 11.250 6.776 1.00 87.00 472 ALA A N 1
ATOM 3692 C CA . ALA A 1 472 ? -12.111 10.062 6.751 1.00 87.00 472 ALA A CA 1
ATOM 3693 C C . ALA A 1 472 ? -12.802 8.926 7.507 1.00 87.00 472 ALA A C 1
ATOM 3695 O O . ALA A 1 472 ? -13.612 9.192 8.400 1.00 87.00 472 ALA A O 1
ATOM 3696 N N . ALA A 1 473 ? -12.448 7.692 7.151 1.00 91.88 473 ALA A N 1
ATOM 3697 C CA . ALA A 1 473 ? -12.897 6.502 7.852 1.00 91.88 473 ALA A CA 1
ATOM 3698 C C . ALA A 1 473 ? -12.501 6.584 9.330 1.00 91.88 473 ALA A C 1
ATOM 3700 O O . ALA A 1 473 ? -11.349 6.879 9.668 1.00 91.88 473 ALA A O 1
ATOM 3701 N N . THR A 1 474 ? -13.460 6.314 10.203 1.00 93.75 474 THR A N 1
ATOM 3702 C CA . THR A 1 474 ? -13.278 6.229 11.647 1.00 93.75 474 THR A CA 1
ATOM 3703 C C . THR A 1 474 ? -13.236 4.766 12.039 1.00 93.75 474 THR A C 1
ATOM 3705 O O . THR A 1 474 ? -14.201 4.031 11.841 1.00 93.75 474 THR A O 1
ATOM 3708 N N . LEU A 1 475 ? -12.116 4.343 12.620 1.00 97.38 475 LEU A N 1
ATOM 3709 C CA . LEU A 1 475 ? -11.968 2.990 13.136 1.00 97.38 475 LEU A CA 1
ATOM 3710 C C . LEU A 1 475 ? -12.300 2.960 14.623 1.00 97.38 475 LEU A C 1
ATOM 3712 O O . LEU A 1 475 ? -11.806 3.788 15.386 1.00 97.38 475 LEU A O 1
ATOM 3716 N N . SER A 1 476 ? -13.083 1.973 15.037 1.00 96.81 476 SER A N 1
ATOM 3717 C CA . SER A 1 476 ? -13.525 1.777 16.414 1.00 96.81 476 SER A CA 1
ATOM 3718 C C . SER A 1 476 ? -13.183 0.372 16.895 1.00 96.81 476 SER A C 1
ATOM 3720 O O . SER A 1 476 ? -13.355 -0.605 16.166 1.00 96.81 476 SER A O 1
ATOM 3722 N N . PHE A 1 477 ? -12.721 0.257 18.138 1.00 97.25 477 PHE A N 1
ATOM 3723 C CA . PHE A 1 477 ? -12.428 -1.023 18.782 1.00 97.25 477 PHE A CA 1
ATOM 3724 C C . PHE A 1 477 ? -13.573 -1.401 19.721 1.00 97.25 477 PHE A C 1
ATOM 3726 O O . PHE A 1 477 ? -13.795 -0.745 20.742 1.00 97.25 477 PHE A O 1
ATOM 3733 N N . VAL A 1 478 ? -14.323 -2.441 19.352 1.00 94.94 478 VAL A N 1
ATOM 3734 C CA . VAL A 1 478 ? -15.597 -2.796 19.996 1.00 94.94 478 VAL A CA 1
ATOM 3735 C C . VAL A 1 478 ? -15.681 -4.289 20.284 1.00 94.94 478 VAL A C 1
ATOM 3737 O O . VAL A 1 478 ? -15.193 -5.112 19.510 1.00 94.94 478 VAL A O 1
ATOM 3740 N N . SER A 1 479 ? -16.326 -4.658 21.389 1.00 93.50 479 SER A N 1
ATOM 3741 C CA . SER A 1 479 ? -16.584 -6.059 21.722 1.00 93.50 479 SER A CA 1
ATOM 3742 C C . SER A 1 479 ? -17.687 -6.613 20.819 1.00 93.50 479 SER A C 1
ATOM 3744 O O . SER A 1 479 ? -18.755 -6.009 20.690 1.00 93.50 479 SER A O 1
ATOM 3746 N N . ARG A 1 480 ? -17.436 -7.750 20.164 1.00 92.69 480 ARG A N 1
ATOM 3747 C CA . ARG A 1 480 ? -18.392 -8.405 19.248 1.00 92.69 480 ARG A CA 1
ATOM 3748 C C . ARG A 1 480 ? -18.731 -9.828 19.658 1.00 92.69 480 ARG A C 1
ATOM 3750 O O . ARG A 1 480 ? -19.807 -10.311 19.322 1.00 92.69 480 ARG A O 1
ATOM 3757 N N . ILE A 1 481 ? -17.825 -10.500 20.362 1.00 88.31 481 ILE A N 1
ATOM 3758 C CA . ILE A 1 481 ? -17.998 -11.886 20.787 1.00 88.31 481 ILE A CA 1
ATOM 3759 C C . ILE A 1 481 ? -17.722 -11.961 22.282 1.00 88.31 481 ILE A C 1
ATOM 3761 O O . ILE A 1 481 ? -16.629 -11.638 22.729 1.00 88.31 481 ILE A O 1
ATOM 3765 N N . TYR A 1 482 ? -18.694 -12.447 23.047 1.00 83.81 482 TYR A N 1
ATOM 3766 C CA . TYR A 1 482 ? -18.517 -12.721 24.468 1.00 83.81 482 TYR A CA 1
ATOM 3767 C C . TYR A 1 482 ? -18.353 -14.223 24.698 1.00 83.81 482 TYR A C 1
ATOM 3769 O O . TYR A 1 482 ? -19.174 -15.021 24.240 1.00 83.81 482 TYR A O 1
ATOM 3777 N N . ARG A 1 483 ? -17.293 -14.626 25.408 1.00 83.38 483 ARG A N 1
ATOM 3778 C CA . ARG A 1 483 ? -17.024 -16.037 25.720 1.00 83.38 483 ARG A CA 1
ATOM 3779 C C . ARG A 1 483 ? -16.966 -16.254 27.219 1.00 83.38 483 ARG A C 1
ATOM 3781 O O . ARG A 1 483 ? -16.044 -15.8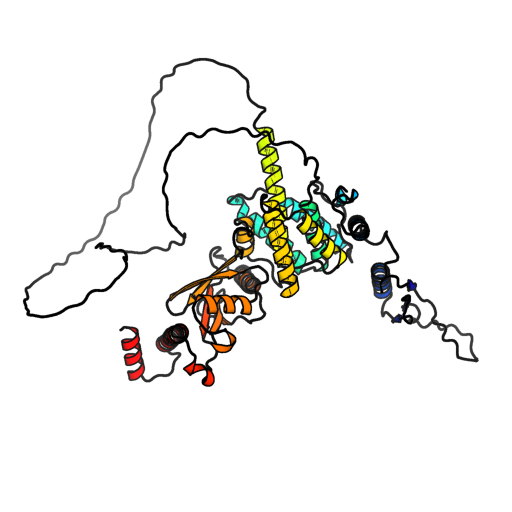01 27.889 1.00 83.38 483 ARG A O 1
ATOM 3788 N N . ARG A 1 484 ? -17.907 -17.054 27.724 1.00 82.81 484 ARG A N 1
ATOM 3789 C CA . ARG A 1 484 ? -18.029 -17.347 29.157 1.00 82.81 484 ARG A CA 1
ATOM 3790 C C . ARG A 1 484 ? -16.783 -18.011 29.752 1.00 82.81 484 ARG A C 1
ATOM 3792 O O . ARG A 1 484 ? -16.444 -17.756 30.900 1.00 82.81 484 ARG A O 1
ATOM 3799 N N . SER A 1 485 ? -16.078 -18.822 28.965 1.00 83.31 485 SER A N 1
ATOM 3800 C CA . SER A 1 485 ? -14.829 -19.473 29.380 1.00 83.31 485 SER A CA 1
ATOM 3801 C C . SER A 1 485 ? -13.665 -18.498 29.597 1.00 83.31 485 SER A C 1
ATOM 3803 O O . SER A 1 485 ? -12.718 -18.845 30.293 1.00 83.31 485 SER A O 1
ATOM 3805 N N . GLY A 1 486 ? -13.722 -17.292 29.021 1.00 80.56 486 GLY A N 1
ATOM 3806 C CA . GLY A 1 486 ? -12.638 -16.308 29.058 1.00 80.56 486 GLY A CA 1
ATOM 3807 C C . GLY A 1 486 ? -12.787 -15.213 30.115 1.00 80.56 486 GLY A C 1
ATOM 3808 O O . GLY A 1 486 ? -11.893 -14.377 30.209 1.00 80.56 486 GLY A O 1
ATOM 3809 N N . ILE A 1 487 ? -13.874 -15.200 30.896 1.00 83.75 487 ILE A N 1
ATOM 3810 C CA . ILE A 1 487 ? -14.217 -14.090 31.810 1.00 83.75 487 ILE A CA 1
ATOM 3811 C C . ILE A 1 487 ? -13.143 -13.882 32.881 1.00 83.75 487 ILE A C 1
ATOM 3813 O O . ILE A 1 487 ? -12.719 -12.762 33.135 1.00 83.75 487 ILE A O 1
ATOM 3817 N N . LEU A 1 488 ? -12.654 -14.970 33.485 1.00 87.62 488 LEU A N 1
ATOM 3818 C CA . LEU A 1 488 ? -11.656 -14.903 34.563 1.00 87.62 488 LEU A CA 1
ATOM 3819 C C . LEU A 1 488 ? -10.307 -14.326 34.111 1.00 87.62 488 LEU A C 1
ATOM 3821 O O . LEU A 1 488 ? -9.478 -13.980 34.945 1.00 87.62 488 LEU A O 1
ATOM 3825 N N . GLN A 1 489 ? -10.079 -14.245 32.801 1.00 90.62 489 GLN A N 1
ATOM 3826 C CA . GLN A 1 489 ? -8.849 -13.735 32.204 1.00 90.62 489 GLN A CA 1
ATOM 3827 C C . GLN A 1 489 ? -9.033 -12.325 31.621 1.00 90.62 489 GLN A C 1
ATOM 3829 O O . GLN A 1 489 ? -8.100 -11.798 31.024 1.00 90.62 489 GLN A O 1
ATOM 3834 N N . GLU A 1 490 ? -10.218 -11.717 31.753 1.00 93.19 490 GLU A N 1
ATOM 3835 C CA . GLU A 1 490 ? -10.469 -10.366 31.253 1.00 93.19 490 GLU A CA 1
ATOM 3836 C C . GLU A 1 490 ? -9.606 -9.325 31.967 1.00 93.19 490 GLU A C 1
ATOM 3838 O O . GLU A 1 490 ? -9.573 -9.229 33.203 1.00 93.19 490 GLU A O 1
ATOM 3843 N N . THR A 1 491 ? -8.950 -8.480 31.177 1.00 94.88 491 THR A N 1
ATOM 3844 C CA . THR A 1 491 ? -8.151 -7.383 31.725 1.00 94.88 491 THR A CA 1
ATOM 3845 C C . THR A 1 491 ? -9.055 -6.266 32.249 1.00 94.88 491 THR A C 1
ATOM 3847 O O . THR A 1 491 ? -10.214 -6.136 31.844 1.00 94.88 491 THR A O 1
ATOM 3850 N N . ASP A 1 492 ? -8.536 -5.419 33.146 1.00 94.81 492 ASP A N 1
ATOM 3851 C CA . ASP A 1 492 ? -9.290 -4.252 33.633 1.00 94.81 492 ASP A CA 1
ATOM 3852 C C . ASP A 1 492 ? -9.701 -3.334 32.474 1.00 94.81 492 ASP A C 1
ATOM 3854 O O . ASP A 1 492 ? -10.795 -2.769 32.475 1.00 94.81 492 ASP A O 1
ATOM 3858 N N . LYS A 1 493 ? -8.845 -3.231 31.447 1.00 94.38 493 LYS A N 1
ATOM 3859 C CA . LYS A 1 493 ? -9.113 -2.445 30.244 1.00 94.38 493 LYS A CA 1
ATOM 3860 C C . LYS A 1 493 ? -10.300 -3.000 29.460 1.00 94.38 493 LYS A C 1
ATOM 3862 O O . LYS A 1 493 ? -11.184 -2.230 29.093 1.00 94.38 493 LYS A O 1
ATOM 3867 N N . GLU A 1 494 ? -10.338 -4.310 29.224 1.00 94.94 494 GLU A N 1
ATOM 3868 C CA . GLU A 1 494 ? -11.439 -4.975 28.515 1.00 94.94 494 GLU A CA 1
ATOM 3869 C C . GLU A 1 494 ? -12.763 -4.797 29.260 1.00 94.94 494 GLU A C 1
ATOM 3871 O O . GLU A 1 494 ? -13.753 -4.377 28.658 1.00 94.94 494 GLU A O 1
ATOM 3876 N N . ARG A 1 495 ? -12.759 -5.028 30.580 1.00 93.81 495 ARG A N 1
ATOM 3877 C CA . ARG A 1 495 ? -13.935 -4.849 31.443 1.00 93.81 495 ARG A CA 1
ATOM 3878 C C . ARG A 1 495 ? -14.446 -3.413 31.418 1.00 93.81 495 ARG A C 1
ATOM 3880 O O . ARG A 1 495 ? -15.647 -3.189 31.284 1.00 93.81 495 ARG A O 1
ATOM 3887 N N . LEU A 1 496 ? -13.538 -2.439 31.482 1.00 94.19 496 LEU A N 1
ATOM 3888 C CA . LEU A 1 496 ? -13.893 -1.026 31.395 1.00 94.19 496 LEU A CA 1
ATOM 3889 C C . LEU A 1 496 ? -14.539 -0.695 30.046 1.00 94.19 496 LEU A C 1
ATOM 3891 O O . LEU A 1 496 ? -15.612 -0.101 30.011 1.00 94.19 496 LEU A O 1
ATOM 3895 N N . LEU A 1 497 ? -13.918 -1.093 28.933 1.00 95.00 497 LEU A N 1
ATOM 3896 C CA . LEU A 1 497 ? -14.459 -0.836 27.596 1.00 95.00 497 LEU A CA 1
ATOM 3897 C C . LEU A 1 497 ? -15.825 -1.504 27.391 1.00 95.00 497 LEU A C 1
ATOM 3899 O O . LEU A 1 497 ? -16.722 -0.890 26.811 1.00 95.00 497 LEU A O 1
ATOM 3903 N N . LEU A 1 498 ? -16.009 -2.718 27.915 1.00 93.38 498 LEU A N 1
ATOM 3904 C CA . LEU A 1 498 ? -17.289 -3.422 27.880 1.00 93.38 498 LEU A CA 1
ATOM 3905 C C . LEU A 1 498 ? -18.366 -2.704 28.705 1.00 93.38 498 LEU A C 1
ATOM 3907 O O . LEU A 1 498 ? -19.517 -2.643 28.272 1.00 93.38 498 LEU A O 1
ATOM 3911 N N . CYS A 1 499 ? -18.006 -2.114 29.849 1.00 94.00 499 CYS A N 1
ATOM 3912 C CA . CYS A 1 499 ? -18.913 -1.289 30.647 1.00 94.00 499 CYS A CA 1
ATOM 3913 C C . CYS A 1 499 ? -19.428 -0.087 29.838 1.00 94.00 499 CYS A C 1
ATOM 3915 O O . CYS A 1 499 ? -20.638 0.096 29.707 1.00 94.00 499 CYS A O 1
ATOM 3917 N N . TYR A 1 500 ? -18.529 0.666 29.191 1.00 95.31 500 TYR A N 1
ATOM 3918 C CA . TYR A 1 500 ? -18.918 1.791 28.329 1.00 95.31 500 TYR A CA 1
ATOM 3919 C C . TYR A 1 500 ? -19.786 1.355 27.144 1.00 95.31 500 TYR A C 1
ATOM 3921 O O . TYR A 1 500 ? -20.784 2.011 26.840 1.00 95.31 500 TYR A O 1
ATOM 3929 N N . GLN A 1 501 ? -19.450 0.233 26.503 1.00 93.88 501 GLN A N 1
ATOM 3930 C CA . GLN A 1 501 ? -20.257 -0.323 25.418 1.00 93.88 501 GLN A CA 1
ATOM 3931 C C . GLN A 1 501 ? -21.668 -0.694 25.884 1.00 93.88 501 GLN A C 1
ATOM 3933 O O . GLN A 1 501 ? -22.656 -0.376 25.222 1.00 93.88 501 GLN A O 1
ATOM 3938 N N . THR A 1 502 ? -21.759 -1.357 27.036 1.00 92.62 502 THR A N 1
ATOM 3939 C CA . THR A 1 502 ? -23.033 -1.771 27.628 1.00 92.62 502 THR A CA 1
ATOM 3940 C C . THR A 1 502 ? -23.861 -0.549 28.001 1.00 92.62 502 THR A C 1
ATOM 3942 O O . THR A 1 502 ? -25.033 -0.486 27.649 1.00 92.62 502 THR A O 1
ATOM 3945 N N . ASN A 1 503 ? -23.250 0.468 28.613 1.00 94.25 503 ASN A N 1
ATOM 3946 C CA . ASN A 1 503 ? -23.929 1.718 28.937 1.00 94.25 503 ASN A CA 1
ATOM 3947 C C . ASN A 1 503 ? -24.500 2.414 27.689 1.00 94.25 503 ASN A C 1
ATOM 3949 O O . ASN A 1 503 ? -25.650 2.844 27.701 1.00 94.25 503 ASN A O 1
ATOM 3953 N N . GLN A 1 504 ? -23.758 2.468 26.576 1.00 92.31 504 GLN A N 1
ATOM 3954 C CA . GLN A 1 504 ? -24.299 2.998 25.316 1.00 92.31 504 GLN A CA 1
ATOM 3955 C C . GLN A 1 504 ? -25.505 2.188 24.812 1.00 92.31 504 GLN A C 1
ATOM 3957 O O . GLN A 1 504 ? -26.479 2.767 24.325 1.00 92.31 504 GLN A O 1
ATOM 3962 N N . ALA A 1 505 ? -25.485 0.859 24.954 1.00 91.19 505 ALA A N 1
ATOM 3963 C CA . ALA A 1 505 ? -26.625 0.010 24.610 1.00 91.19 505 ALA A CA 1
ATOM 3964 C C . ALA A 1 505 ? -27.838 0.260 25.528 1.00 91.19 505 ALA A C 1
ATOM 3966 O O . ALA A 1 505 ? -28.966 0.297 25.042 1.00 91.19 505 ALA A O 1
ATOM 3967 N N . VAL A 1 506 ? -27.618 0.491 26.827 1.00 93.00 506 VAL A N 1
ATOM 3968 C CA . VAL A 1 506 ? -28.668 0.864 27.791 1.00 93.00 506 VAL A CA 1
ATOM 3969 C C . VAL A 1 506 ? -29.298 2.204 27.415 1.00 93.00 506 VAL A C 1
ATOM 3971 O O . VAL A 1 506 ? -30.512 2.281 27.243 1.00 93.00 506 VAL A O 1
ATOM 3974 N N . VAL A 1 507 ? -28.481 3.241 27.213 1.00 91.25 507 VAL A N 1
ATOM 3975 C CA . VAL A 1 507 ? -28.948 4.595 26.862 1.00 91.25 507 VAL A CA 1
ATOM 3976 C C . VAL A 1 507 ? -29.697 4.610 25.525 1.00 91.25 507 VAL A C 1
ATOM 3978 O O . VAL A 1 507 ? -30.676 5.335 25.378 1.00 91.25 507 VAL A O 1
ATOM 3981 N N . SER A 1 508 ? -29.280 3.784 24.561 1.00 90.25 508 SER A N 1
ATOM 3982 C CA . SER A 1 508 ? -29.953 3.654 23.259 1.00 90.25 508 SER A CA 1
ATOM 3983 C C . SER A 1 508 ? -31.169 2.718 23.264 1.00 90.25 508 SER A C 1
ATOM 3985 O O . SER A 1 508 ? -31.756 2.483 22.208 1.00 90.25 508 SER A O 1
ATOM 3987 N N . GLY A 1 509 ? -31.555 2.158 24.418 1.00 90.56 509 GLY A N 1
ATOM 3988 C CA . GLY A 1 509 ? -32.691 1.236 24.533 1.00 90.56 509 GLY A CA 1
ATOM 3989 C C . GLY A 1 509 ? -32.471 -0.122 23.855 1.00 90.56 509 GLY A C 1
ATOM 3990 O O . GLY A 1 509 ? -33.427 -0.855 23.614 1.00 90.56 509 GLY A O 1
ATOM 3991 N N . ARG A 1 510 ? -31.219 -0.472 23.538 1.00 89.62 510 ARG A N 1
ATOM 3992 C CA . ARG A 1 510 ? -30.822 -1.740 22.898 1.00 89.62 510 ARG A CA 1
ATOM 3993 C C . ARG A 1 510 ? -30.407 -2.814 23.907 1.00 89.62 510 ARG A C 1
ATOM 3995 O O . ARG A 1 510 ? -30.007 -3.903 23.504 1.00 89.62 510 ARG A O 1
ATOM 4002 N N . PHE A 1 511 ? -30.482 -2.513 25.202 1.00 91.06 511 PHE A N 1
ATOM 4003 C CA . PHE A 1 511 ? -30.185 -3.447 26.283 1.00 91.06 511 PHE A CA 1
ATOM 4004 C C . PHE A 1 511 ? -31.431 -3.629 27.168 1.00 91.06 511 PHE A C 1
ATOM 4006 O O . PHE A 1 511 ? -31.893 -2.654 27.765 1.00 91.06 511 PHE A O 1
ATOM 4013 N N . PRO A 1 512 ? -32.014 -4.841 27.240 1.00 91.44 512 PRO A N 1
ATOM 4014 C CA . PRO A 1 512 ? -33.279 -5.063 27.935 1.00 91.44 512 PRO A CA 1
ATOM 4015 C C . PRO A 1 512 ? -33.093 -4.996 29.456 1.00 91.44 512 PRO A C 1
ATOM 4017 O O . PRO A 1 512 ? -32.381 -5.815 30.034 1.00 91.44 512 PRO A O 1
ATOM 4020 N N . LEU A 1 513 ? -33.749 -4.030 30.106 1.00 93.69 513 LEU A N 1
ATOM 4021 C CA . LEU A 1 513 ? -33.693 -3.789 31.554 1.00 93.69 513 LEU A CA 1
ATOM 4022 C C . LEU A 1 513 ? -35.051 -3.331 32.086 1.00 93.69 513 LEU A C 1
ATOM 4024 O O . LEU A 1 513 ? -35.857 -2.765 31.346 1.00 93.69 513 LEU A O 1
ATOM 4028 N N . SER A 1 514 ? -35.275 -3.513 33.390 1.00 94.75 514 SER A N 1
ATOM 4029 C CA . SER A 1 514 ? -36.339 -2.788 34.086 1.00 94.75 514 SER A CA 1
ATOM 4030 C C . SER A 1 514 ? -35.982 -1.306 34.222 1.00 94.75 514 SER A C 1
ATOM 4032 O O . SER A 1 514 ? -34.810 -0.914 34.167 1.00 94.75 514 SER A O 1
ATOM 4034 N N . ARG A 1 515 ? -37.001 -0.465 34.426 1.00 91.75 515 ARG A N 1
ATOM 4035 C CA . ARG A 1 515 ? -36.803 0.975 34.620 1.00 91.75 515 ARG A CA 1
ATOM 4036 C C . ARG A 1 515 ? -35.943 1.245 35.854 1.00 91.75 515 ARG A C 1
ATOM 4038 O O . ARG A 1 515 ? -35.044 2.077 35.789 1.00 91.75 515 ARG A O 1
ATOM 4045 N N . GLU A 1 516 ? -36.197 0.525 36.940 1.00 95.31 516 GLU A N 1
ATOM 4046 C CA . GLU A 1 516 ? -35.471 0.645 38.204 1.00 95.31 516 GLU A CA 1
ATOM 4047 C C . GLU A 1 516 ? -33.981 0.355 37.995 1.00 95.31 516 GLU A C 1
ATOM 4049 O O . GLU A 1 516 ? -33.143 1.202 38.298 1.00 95.31 516 GLU A O 1
ATOM 4054 N N . LEU A 1 517 ? -33.654 -0.770 37.348 1.00 94.69 517 LEU A N 1
ATOM 4055 C CA . LEU A 1 517 ? -32.269 -1.160 37.085 1.00 94.69 517 LEU A CA 1
ATOM 4056 C C . LEU A 1 517 ? -31.569 -0.191 36.118 1.00 94.69 517 LEU A C 1
ATOM 4058 O O . LEU A 1 517 ? -30.389 0.102 36.282 1.00 94.69 517 LEU A O 1
ATOM 4062 N N . SER A 1 518 ? -32.285 0.363 35.132 1.00 92.88 518 SER A N 1
ATOM 4063 C CA . SER A 1 518 ? -31.712 1.378 34.237 1.00 92.88 518 SER A CA 1
ATOM 4064 C C . SER A 1 518 ? -31.310 2.663 34.976 1.00 92.88 518 SER A C 1
ATOM 4066 O O . SER A 1 518 ? -30.269 3.241 34.668 1.00 92.88 518 SER A O 1
ATOM 4068 N N . LEU A 1 519 ? -32.092 3.085 35.981 1.00 91.81 519 LEU A N 1
ATOM 4069 C CA . LEU A 1 519 ? -31.786 4.257 36.807 1.00 91.81 519 LEU A CA 1
ATOM 4070 C C . LEU A 1 519 ? -30.604 3.987 37.744 1.00 91.81 519 LEU A C 1
ATOM 4072 O O . LEU A 1 519 ? -29.749 4.856 37.897 1.00 91.81 519 LEU A O 1
ATOM 4076 N N . GLU A 1 520 ? -30.529 2.787 38.326 1.00 94.50 520 GLU A N 1
ATOM 4077 C CA . GLU A 1 520 ? -29.391 2.364 39.151 1.00 94.50 520 GLU A CA 1
ATOM 4078 C C . GLU A 1 520 ? -28.085 2.354 38.348 1.00 94.50 520 GLU A C 1
ATOM 4080 O O . GLU A 1 520 ? -27.093 2.946 38.773 1.00 94.50 520 GLU A O 1
ATOM 4085 N N . LEU A 1 521 ? -28.087 1.753 37.153 1.00 93.88 521 LEU A N 1
ATOM 4086 C CA . LEU A 1 521 ? -26.912 1.730 36.278 1.00 93.88 521 LEU A CA 1
ATOM 4087 C C . LEU A 1 521 ? -26.513 3.134 35.810 1.00 93.88 521 LEU A C 1
ATOM 4089 O O . LEU A 1 521 ? -25.325 3.449 35.777 1.00 93.88 521 LEU A O 1
ATOM 4093 N N . ALA A 1 522 ? -27.482 3.997 35.490 1.00 92.00 522 ALA A N 1
ATOM 4094 C CA . ALA A 1 522 ? -27.205 5.384 35.126 1.00 92.00 522 ALA A CA 1
ATOM 4095 C C . ALA A 1 522 ? -26.577 6.171 36.289 1.00 92.00 522 ALA A C 1
ATOM 4097 O O . ALA A 1 522 ? -25.638 6.934 36.069 1.00 92.00 522 ALA A O 1
ATOM 4098 N N . ALA A 1 523 ? -27.056 5.964 37.522 1.00 93.25 523 ALA A N 1
ATOM 4099 C CA . ALA A 1 523 ? -26.473 6.574 38.714 1.00 93.25 523 ALA A CA 1
ATOM 4100 C C . ALA A 1 523 ? -25.037 6.082 38.963 1.00 93.25 523 ALA A C 1
ATOM 4102 O O . ALA A 1 523 ? -24.162 6.898 39.238 1.00 93.25 523 ALA A O 1
ATOM 4103 N N . LEU A 1 524 ? -24.779 4.780 38.794 1.00 92.94 524 LEU A N 1
ATOM 4104 C CA . LEU A 1 524 ? -23.438 4.196 38.917 1.00 92.94 524 LEU A CA 1
ATOM 4105 C C . LEU A 1 524 ? -22.465 4.698 37.844 1.00 92.94 524 LEU A C 1
ATOM 4107 O O . LEU A 1 524 ? -21.292 4.874 38.137 1.00 92.94 524 LEU A O 1
ATOM 4111 N N . MET A 1 525 ? -22.932 4.932 36.616 1.00 91.75 525 MET A N 1
ATOM 4112 C CA . MET A 1 525 ? -22.105 5.493 35.539 1.00 91.75 525 MET A CA 1
ATOM 4113 C C . MET A 1 525 ? -21.813 6.989 35.714 1.00 91.75 525 MET A C 1
ATOM 4115 O O . MET A 1 525 ? -20.863 7.494 35.118 1.00 91.75 525 MET A O 1
ATOM 4119 N N . ALA A 1 526 ? -22.657 7.705 36.463 1.00 88.88 526 ALA A N 1
ATOM 4120 C CA . ALA A 1 526 ? -22.470 9.121 36.773 1.00 88.88 526 ALA A CA 1
ATOM 4121 C C . ALA A 1 526 ? -21.555 9.358 37.988 1.00 88.88 526 ALA A C 1
ATOM 4123 O O . ALA A 1 526 ? -21.005 10.455 38.116 1.00 88.88 526 ALA A O 1
ATOM 4124 N N . GLN A 1 527 ? -21.444 8.364 38.875 1.00 87.31 527 GLN A N 1
ATOM 4125 C CA . GLN A 1 527 ? -20.524 8.336 40.014 1.00 87.31 527 GLN A CA 1
ATOM 4126 C C . GLN A 1 527 ? -19.081 8.125 39.548 1.00 87.31 527 GLN A C 1
ATOM 4128 O O . GLN A 1 527 ? -18.192 8.776 40.146 1.00 87.31 527 GLN A O 1
#

Foldseek 3Di:
DAQWDKDQDQDPPPPDDDDDDDDDDPDPQSRQKIWTGDPPDHIDIDGDPDPVVSVVVSLVVCVVHNVDCPRWDPLLSLLVVCVVVPVPVPDCSLLDLLQAADPDQDPFFSTDDPDPVVRVVLSVLLVLLSVLLQDDDDPVCLVVNLVSLQVSLVVCLVPVVSLLRNLSSLSRNLRHNPPDDDDPPPDPDDDDDDDDDDDDDDDDDDDDDDDDDDDDDDDDDDDDDDDDDDDDDYDDDDDDDDDDDDDDDDDDDDDDDDDDDDDDDDDDDDDDDDDDDDDDDDDDDDPPPVVVVVSVQSSSLSSLLSLLQSLLADADPDPSSNSVLLSSLVVLQDPVDLRNLSSVSSNVSNVLCVVLPHANHGFDSQSSCLSVVDRCNVDVASHWDWAAFLVGDTDIFGHHSRDFQQNRQQRVCVVQVWDRCVQLQKFKWKAALVGRVDIDTDDRSHTPRSVFRVRRVCNVPPPPPDRPPPDGIHIYIAHDDDDPVRPVVGDPRSVVRVLSVVLVCLVVVNHDDDPVVSVVSVVVVVD